Protein AF-A0A225UJV6-F1 (afdb_monomer_lite)

Radius of gyration: 29.97 Å; chains: 1; bounding box: 65×74×78 Å

Sequence (503 aa):
MDGVVLPLAGFPSLYTVNIESTRIASVGLNCFGMSSRKSSLILQLPASGKLNDETNATADEINPPELLGTTVLANWPNLHEGLVVGISTLSGEYRLNQSSRKHNNHGHKKNEVIFTSYGSDEKSAWAYYAQTEVVKLLSGRGIPGSGGIDLGRTGITTVLHVLPLQGMISNPLTGAIEKKFGETEAFVPAQLTVRNRKLLDARFEETDTLPLNERFPIDSKALITRGKWLGCTAIVRSQDEEQHTATVHVNTIDQEPPFGYVIAQKITDRFFPGYLVAQKLGISASTLGLITGSVIIKPSGTDIGLNIRYRKELLLPGYCRLVNRDNSTNTSGDENVWRKGDIVKIVGSSGNTESSDFNSGPPRNNSATAWEYTERAVQVISSYLKEFPEAIRNLSRLPFATTYQGKDVFGINDAERVEVKAEAVKQWIEQQRLGASEHSKHIPITSEYIALNAVRAMEAAGTLRATERAKAAEKQRRAPVVATVSAADLFRPNPLVNQDLTG

Foldseek 3Di:
DPPDDPPAAQDFDPVQFDFPDKDWAQLQAAAALGGDPGTDIATEHELDLFAREPDPDDTDDPDCLVQAQDWWFFQHRRTFIWHFAKKDFLQWIKGFDPVPPPDDDDDDDRTDIDTDGDDPVVSVVVVVVQVVQQSCQDRHDNHPSRHRYHSPDNGAGMWTFTFTFQAWEADLQFRKIATDTFDFTFTGRSSRIHDDPNNDDPLRDIGGGDQCCVQQPAQDKWAFLDDPRHRWIWGFHDADRVQLWTKTQTPDDDDDDPVLVVLQVPAFFDKDFLCVLCVVLVHDSLLSVQQCEWEAEPDVRFTLHLHCDYPVFWHWPSFKAKDFQVPPDDPPPPPDPVPQGRPDDRNRGPRDPPDDPPPPDDDDPPPGMTMIG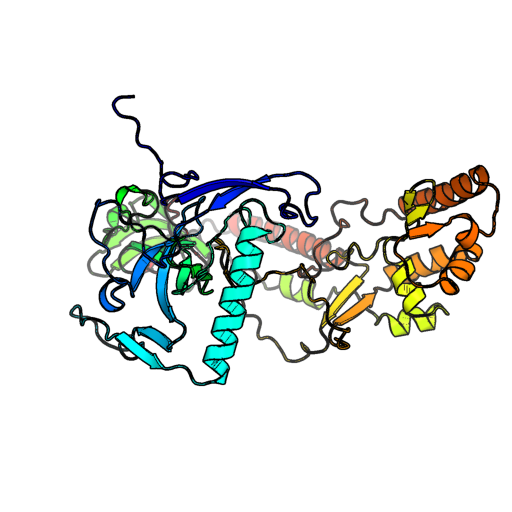GPLNSVVVSVLCVVQVQLSVQVRPDPDDNYDYLCSRNVDPDPVVSVVVSVVSVVVSVVVCQCVDPSGNIDTSPDDDGDPVSVVVVVVVVVVVVVVSVVVVVVDPDDGDIDMGRSSSIGDDDPSRPYDSND

Secondary structure (DSSP, 8-state):
-TT--SSPTTS--STTS---EEEEE----BSSSSB-SS-EEEEEPPSS---EESS-S------HHHHTTSEEEESTTS-EEEEEEEEEETTEEEEE-GGGSSS--S----PPEEEEE--HHHHHHHHHHHHHHHHHHHH--SSTTS--EE-TTT--SEEEEEEEEEEEEE-TTT--EEEEE-SSPEEEEGGG-EE-GGGS-GGG--B----HHHHS-TT-EEEE-SGGGTT-EEEEEEEETTTTEEEEEE-PPPPPPTHHHHHHHHS---EEEHHHHHHHHTS-HHHHHHHHS--EEETTTEE-S--SEETTTEE-TTTEEEEEGGG-S---TTS-GGGSS-SS--TTB-S---S-----S-----TTEEEEEEHHHHHHHHHHHHH-HHHHHHHTTS---SEEEHHHHH----HHHHHHHHHHHHHHHHHTTTTTSGGGS-EETT-----HHHHHHHHHHHHHHHHHHHHHHHH--PPPEEEEEEGGGEE---TTS---S--

Structure (mmCIF, N/CA/C/O backbone):
data_AF-A0A225UJV6-F1
#
_entry.id   AF-A0A225UJV6-F1
#
loop_
_atom_site.group_PDB
_atom_site.id
_atom_site.type_symbol
_atom_site.label_atom_id
_atom_site.label_alt_id
_atom_site.label_comp_id
_atom_site.label_asym_id
_atom_site.label_entity_id
_atom_site.label_seq_id
_atom_site.pdbx_PDB_ins_code
_atom_site.Cartn_x
_atom_site.Cartn_y
_atom_site.Cartn_z
_atom_site.occupancy
_atom_site.B_iso_or_equiv
_atom_site.auth_seq_id
_atom_site.auth_comp_id
_atom_site.auth_asym_id
_atom_site.auth_atom_id
_atom_site.pdbx_PDB_model_num
ATOM 1 N N . MET A 1 1 ? -31.588 21.925 -11.271 1.00 51.50 1 MET A N 1
ATOM 2 C CA . MET A 1 1 ? -31.626 20.595 -10.633 1.00 51.50 1 MET A CA 1
ATOM 3 C C . MET A 1 1 ? -31.859 20.851 -9.162 1.00 51.50 1 MET A C 1
ATOM 5 O O . MET A 1 1 ? -30.901 21.049 -8.425 1.00 51.50 1 MET A O 1
ATOM 9 N N . ASP A 1 2 ? -33.119 20.964 -8.762 1.00 60.31 2 ASP A N 1
ATOM 10 C CA . ASP A 1 2 ? -33.437 21.303 -7.377 1.00 60.31 2 ASP A CA 1
ATOM 11 C C . ASP A 1 2 ? -33.167 20.078 -6.495 1.00 60.31 2 ASP A C 1
ATOM 13 O O . ASP A 1 2 ? -33.613 18.976 -6.807 1.00 60.31 2 ASP A O 1
ATOM 17 N N . GLY A 1 3 ? -32.365 20.260 -5.441 1.00 75.56 3 GLY A N 1
ATOM 18 C CA . GLY A 1 3 ? -32.017 19.206 -4.479 1.00 75.56 3 GLY A CA 1
ATOM 19 C C . GLY A 1 3 ? -30.772 18.366 -4.794 1.00 75.56 3 GLY A C 1
ATOM 20 O O . GLY A 1 3 ? -30.468 17.451 -4.033 1.00 75.56 3 GLY A O 1
ATOM 21 N N . VAL A 1 4 ? -30.024 18.650 -5.868 1.00 74.06 4 VAL A N 1
ATOM 22 C CA . VAL A 1 4 ? -28.779 17.913 -6.161 1.00 74.06 4 VAL A CA 1
ATOM 23 C C . VAL A 1 4 ? -27.606 18.532 -5.398 1.00 74.06 4 VAL A C 1
ATOM 25 O O . VAL A 1 4 ? -27.230 19.677 -5.640 1.00 74.06 4 VAL A O 1
ATOM 28 N N . VAL A 1 5 ? -27.011 17.754 -4.491 1.00 71.25 5 VAL A N 1
ATOM 29 C CA . VAL A 1 5 ? -25.794 18.127 -3.757 1.00 71.25 5 VAL A CA 1
ATOM 30 C C . VAL A 1 5 ? -24.580 17.806 -4.628 1.00 71.25 5 VAL A C 1
ATOM 32 O O . VAL A 1 5 ? -24.301 16.641 -4.908 1.00 71.25 5 VAL A O 1
ATOM 35 N N . LEU A 1 6 ? -23.869 18.842 -5.079 1.00 74.81 6 LEU A N 1
ATOM 36 C CA . LEU A 1 6 ? -22.621 18.711 -5.828 1.00 74.81 6 LEU A CA 1
ATOM 37 C C . LEU A 1 6 ? -21.503 19.511 -5.145 1.00 74.81 6 LEU A C 1
ATOM 39 O O . LEU A 1 6 ? -21.693 20.703 -4.905 1.00 74.81 6 LEU A O 1
ATOM 43 N N . PRO A 1 7 ? -20.319 18.914 -4.929 1.00 81.44 7 PRO A N 1
ATOM 44 C CA . PRO A 1 7 ? -20.012 17.486 -5.053 1.00 81.44 7 PRO A CA 1
ATOM 45 C C . PRO A 1 7 ? -20.457 16.666 -3.832 1.00 81.44 7 PRO A C 1
ATOM 47 O O . PRO A 1 7 ? -20.586 17.189 -2.731 1.00 81.44 7 PRO A O 1
ATOM 50 N N . LEU A 1 8 ? -20.668 15.365 -4.035 1.00 83.12 8 LEU A N 1
ATOM 51 C CA . LEU A 1 8 ? -20.850 14.404 -2.945 1.00 83.12 8 LEU A CA 1
ATOM 52 C C . LEU A 1 8 ? -19.479 14.019 -2.361 1.00 83.12 8 LEU A C 1
ATOM 54 O O . LEU A 1 8 ? -18.507 13.897 -3.110 1.00 83.12 8 LEU A O 1
ATOM 58 N N . ALA A 1 9 ? -19.402 13.798 -1.045 1.00 83.62 9 ALA A N 1
ATOM 59 C CA . ALA A 1 9 ? -18.179 13.345 -0.383 1.00 83.62 9 ALA A CA 1
ATOM 60 C C . ALA A 1 9 ? -17.615 12.070 -1.047 1.00 83.62 9 ALA A C 1
ATOM 62 O O . ALA A 1 9 ? -18.359 11.161 -1.420 1.00 83.62 9 ALA A O 1
ATOM 63 N N . GLY A 1 10 ? -16.294 12.024 -1.236 1.00 81.69 10 GLY A N 1
ATOM 64 C CA . GLY A 1 10 ? -15.589 10.914 -1.888 1.00 81.69 10 GLY A CA 1
ATOM 65 C C . GLY A 1 10 ? -15.597 10.923 -3.424 1.00 81.69 10 GLY A C 1
ATOM 66 O O . GLY A 1 10 ? -14.818 10.185 -4.025 1.00 81.69 10 GLY A O 1
ATOM 67 N N . PHE A 1 11 ? -16.407 11.762 -4.081 1.00 87.88 11 PHE A N 1
ATOM 68 C CA . PHE A 1 11 ? -16.381 11.906 -5.541 1.00 87.88 11 PHE A CA 1
ATOM 69 C C . PHE A 1 11 ? -15.460 13.057 -5.969 1.00 87.88 11 PHE A C 1
ATOM 71 O O . PHE A 1 11 ? -15.518 14.138 -5.376 1.00 87.88 11 PHE A O 1
ATOM 78 N N . PRO A 1 12 ? -14.629 12.875 -7.015 1.00 89.19 12 PRO A N 1
ATOM 79 C CA . PRO A 1 12 ? -13.767 13.943 -7.492 1.00 89.19 12 PRO A CA 1
ATOM 80 C C . PRO A 1 12 ? -14.565 15.130 -8.014 1.00 89.19 12 PRO A C 1
ATOM 82 O O . PRO A 1 12 ? -15.553 14.962 -8.731 1.00 89.19 12 PRO A O 1
ATOM 85 N N . SER A 1 13 ? -14.087 16.339 -7.725 1.00 88.31 13 SER A N 1
ATOM 86 C CA . SER A 1 13 ? -14.718 17.559 -8.218 1.00 88.31 13 SER A CA 1
ATOM 87 C C . SER A 1 13 ? -13.717 18.656 -8.523 1.00 88.31 13 SER A C 1
ATOM 89 O O . SER A 1 13 ? -12.870 19.003 -7.705 1.00 88.31 13 SER A O 1
ATOM 91 N N . LEU A 1 14 ? -13.865 19.251 -9.705 1.00 89.31 14 LEU A N 1
ATOM 92 C CA . LEU A 1 14 ? -13.114 20.441 -10.098 1.00 89.31 14 LEU A CA 1
ATOM 93 C C . LEU A 1 14 ? -13.734 21.735 -9.549 1.00 89.31 14 LEU A C 1
ATOM 95 O O . LEU A 1 14 ? -13.080 22.767 -9.581 1.00 89.31 14 LEU A O 1
ATOM 99 N N . TYR A 1 15 ? -14.970 21.689 -9.035 1.00 85.44 15 TYR A N 1
ATOM 100 C CA . TYR A 1 15 ? -15.705 22.873 -8.567 1.00 85.44 15 TYR A CA 1
ATOM 101 C C . TYR A 1 15 ? -15.222 23.392 -7.203 1.00 85.44 15 TYR A C 1
ATOM 103 O O . TYR A 1 15 ? -15.505 24.523 -6.826 1.00 85.44 15 TYR A O 1
ATOM 111 N N . THR A 1 16 ? -14.506 22.567 -6.439 1.00 85.12 16 THR A N 1
ATOM 112 C CA . THR A 1 16 ? -14.119 22.873 -5.052 1.00 85.12 16 THR A CA 1
ATOM 113 C C . THR A 1 16 ? -12.909 23.795 -4.935 1.00 85.12 16 THR A C 1
ATOM 115 O O . THR A 1 16 ? -12.622 24.276 -3.844 1.00 85.12 16 THR A O 1
ATOM 118 N N . VAL A 1 17 ? -12.176 24.002 -6.030 1.00 86.19 17 VAL A N 1
ATOM 119 C CA . VAL A 1 17 ? -11.005 24.880 -6.108 1.00 86.19 17 VAL A CA 1
ATOM 120 C C . VAL A 1 17 ? -11.216 25.830 -7.279 1.00 86.19 17 VAL A C 1
ATOM 122 O O . VAL A 1 17 ? -11.680 25.414 -8.340 1.00 86.19 17 VAL A O 1
ATOM 125 N N . ASN A 1 18 ? -10.877 27.106 -7.100 1.00 85.50 18 ASN A N 1
ATOM 126 C CA . ASN A 1 18 ? -11.021 28.093 -8.165 1.00 85.50 18 ASN A CA 1
ATOM 127 C C . ASN A 1 18 ? -9.996 27.841 -9.284 1.00 85.50 18 ASN A C 1
ATOM 129 O O . ASN A 1 18 ? -8.792 27.860 -9.036 1.00 85.50 18 ASN A O 1
ATOM 133 N N . ILE A 1 19 ? -10.468 27.638 -10.514 1.00 88.25 19 ILE A N 1
ATOM 134 C CA . ILE A 1 19 ? -9.626 27.454 -11.702 1.00 88.25 19 ILE A CA 1
ATOM 135 C C . ILE A 1 19 ? -9.549 28.793 -12.437 1.00 88.25 19 ILE A C 1
ATOM 137 O O . ILE A 1 19 ? -10.561 29.307 -12.904 1.00 88.25 19 ILE A O 1
ATOM 141 N N . GLU A 1 20 ? -8.343 29.346 -12.561 1.00 89.00 20 GLU A N 1
ATOM 142 C CA . GLU A 1 20 ? -8.106 30.633 -13.224 1.00 89.00 20 GLU A CA 1
ATOM 143 C C . GLU A 1 20 ? -8.294 30.522 -14.740 1.00 89.00 20 GLU A C 1
ATOM 145 O O . GLU A 1 20 ? -8.932 31.364 -15.369 1.00 89.00 20 GLU A O 1
ATOM 150 N N . SER A 1 21 ? -7.723 29.481 -15.346 1.00 90.69 21 SER A N 1
ATOM 151 C CA . SER A 1 21 ? -7.884 29.224 -16.774 1.00 90.69 21 SER A CA 1
ATOM 152 C C . SER A 1 21 ? -7.638 27.760 -17.118 1.00 90.69 21 SER A C 1
ATOM 154 O O . SER A 1 21 ? -7.069 26.990 -16.343 1.00 90.69 21 SER A O 1
ATOM 156 N N . THR A 1 22 ? -8.057 27.364 -18.316 1.00 94.38 22 THR A N 1
ATOM 157 C CA . THR A 1 22 ? -7.802 26.028 -18.859 1.00 94.38 22 THR A CA 1
ATOM 158 C C . THR A 1 22 ? -7.176 26.139 -20.237 1.00 94.38 22 THR A C 1
ATOM 160 O O . THR A 1 22 ? -7.581 26.991 -21.029 1.00 94.38 22 THR A O 1
ATOM 163 N N . ARG A 1 23 ? -6.233 25.254 -20.564 1.00 95.31 23 ARG A N 1
ATOM 164 C CA . ARG A 1 23 ? -5.606 25.214 -21.894 1.00 95.31 23 ARG A CA 1
ATOM 165 C C . ARG A 1 23 ? -5.285 23.792 -22.330 1.00 95.31 23 ARG A C 1
ATOM 167 O O . ARG A 1 23 ? -5.074 22.920 -21.497 1.00 95.31 23 ARG A O 1
ATOM 174 N N . ILE A 1 24 ? -5.190 23.566 -23.636 1.00 96.62 24 ILE A N 1
ATOM 175 C CA . ILE A 1 24 ? -4.751 22.285 -24.202 1.00 96.62 24 ILE A CA 1
ATOM 176 C C . ILE A 1 24 ? -3.272 22.405 -24.572 1.00 96.62 24 ILE A C 1
ATOM 178 O O . ILE A 1 24 ? -2.911 23.247 -25.391 1.00 96.62 24 ILE A O 1
ATOM 182 N N . ALA A 1 25 ? -2.412 21.576 -23.979 1.00 94.38 25 ALA A N 1
ATOM 183 C CA . ALA A 1 25 ? -0.967 21.637 -24.205 1.00 94.38 25 ALA A CA 1
ATOM 184 C C . ALA A 1 25 ? -0.302 20.253 -24.165 1.00 94.38 25 ALA A C 1
ATOM 186 O O . ALA A 1 25 ? -0.746 19.345 -23.463 1.00 94.38 25 ALA A O 1
ATOM 187 N N . SER A 1 26 ? 0.794 20.092 -24.909 1.00 93.00 26 SER A N 1
ATOM 188 C CA . SER A 1 26 ? 1.615 18.875 -24.893 1.00 93.00 26 SER A CA 1
ATOM 189 C C . SER A 1 26 ? 2.715 18.990 -23.836 1.00 93.00 26 SER A C 1
ATOM 191 O O . SER A 1 26 ? 3.837 19.384 -24.141 1.00 93.00 26 SER A O 1
ATOM 193 N N . VAL A 1 27 ? 2.381 18.655 -22.586 1.00 91.69 27 VAL A N 1
ATOM 194 C CA . VAL A 1 27 ? 3.290 18.763 -21.422 1.00 91.69 27 VAL A CA 1
ATOM 195 C C . VAL A 1 27 ? 4.014 17.458 -21.069 1.00 91.69 27 VAL A C 1
ATOM 197 O O . VAL A 1 27 ? 4.709 17.393 -20.063 1.00 91.69 27 VAL A O 1
ATOM 200 N N . GLY A 1 28 ? 3.831 16.395 -21.859 1.00 91.88 28 GLY A N 1
ATOM 201 C CA . GLY A 1 28 ? 4.409 15.085 -21.544 1.00 91.88 28 GLY A CA 1
ATOM 202 C C . GLY A 1 28 ? 3.752 14.391 -20.346 1.00 91.88 28 GLY A C 1
ATOM 203 O O . GLY A 1 28 ? 4.438 13.664 -19.628 1.00 91.88 28 GLY A O 1
ATOM 204 N N . LEU A 1 29 ? 2.446 14.616 -20.131 1.00 93.12 29 LEU A N 1
ATOM 205 C CA . LEU A 1 29 ? 1.693 14.114 -18.976 1.00 93.12 29 LEU A CA 1
ATOM 206 C C . LEU A 1 29 ? 1.873 12.597 -18.794 1.00 93.12 29 LEU A C 1
ATOM 208 O O . LEU A 1 29 ? 1.616 11.820 -19.715 1.00 93.12 29 LEU A O 1
ATOM 212 N N . ASN A 1 30 ? 2.294 12.184 -17.605 1.00 91.25 30 ASN A N 1
ATOM 213 C CA . ASN A 1 30 ? 2.610 10.813 -17.243 1.00 91.25 30 ASN A CA 1
ATOM 214 C C . ASN A 1 30 ? 1.607 10.275 -16.213 1.00 91.25 30 ASN A C 1
ATOM 216 O O . ASN A 1 30 ? 1.718 10.545 -15.016 1.00 91.25 30 ASN A O 1
ATOM 220 N N . CYS A 1 31 ? 0.656 9.466 -16.686 1.00 86.88 31 CYS A N 1
ATOM 221 C CA . CYS A 1 31 ? -0.347 8.808 -15.841 1.00 86.88 31 CYS A CA 1
ATOM 222 C C . CYS A 1 31 ? -0.049 7.328 -15.559 1.00 86.88 31 CYS A C 1
ATOM 224 O O . CYS A 1 31 ? -0.648 6.782 -14.644 1.00 86.88 31 CYS A O 1
ATOM 226 N N . PHE A 1 32 ? 0.816 6.676 -16.348 1.00 86.69 32 PHE A N 1
ATOM 227 C CA . PHE A 1 32 ? 0.994 5.209 -16.340 1.00 86.69 32 PHE A CA 1
ATOM 228 C C . PHE A 1 32 ? 2.466 4.771 -16.459 1.00 86.69 32 PHE A C 1
ATOM 230 O O . PHE A 1 32 ? 2.770 3.706 -16.992 1.00 86.69 32 PHE A O 1
ATOM 237 N N . GLY A 1 33 ? 3.401 5.628 -16.050 1.00 82.38 33 GLY A N 1
ATOM 238 C CA . GLY A 1 33 ? 4.845 5.381 -16.117 1.00 82.38 33 GLY A CA 1
ATOM 239 C C . GLY A 1 33 ? 5.525 5.822 -17.421 1.00 82.38 33 GLY A C 1
ATOM 240 O O . GLY A 1 33 ? 6.750 5.823 -17.489 1.00 82.38 33 GLY A O 1
ATOM 241 N N . MET A 1 34 ? 4.768 6.248 -18.438 1.00 85.62 34 MET A N 1
ATOM 242 C CA . MET A 1 34 ? 5.299 6.836 -19.672 1.00 85.62 34 MET A CA 1
ATOM 243 C C . MET A 1 34 ? 4.661 8.196 -19.960 1.00 85.62 34 MET A C 1
ATOM 245 O O . MET A 1 34 ? 3.443 8.355 -19.864 1.00 85.62 34 MET A O 1
ATOM 249 N N . SER A 1 35 ? 5.482 9.159 -20.383 1.00 90.12 35 SER A N 1
ATOM 250 C CA . SER A 1 35 ? 5.017 10.474 -20.827 1.00 90.12 35 SER A CA 1
ATOM 251 C C . SER A 1 35 ? 4.163 10.376 -22.090 1.00 90.12 35 SER A C 1
ATOM 253 O O . SER A 1 35 ? 4.559 9.782 -23.098 1.00 90.12 35 SER A O 1
ATOM 255 N N . SER A 1 36 ? 2.993 11.007 -22.049 1.00 92.69 36 SER A N 1
ATOM 256 C CA . SER A 1 36 ? 2.103 11.133 -23.197 1.00 92.69 36 SER A CA 1
ATOM 257 C C . SER A 1 36 ? 2.759 11.938 -24.320 1.00 92.69 36 SER A C 1
ATOM 259 O O . SER A 1 36 ? 3.394 12.964 -24.089 1.00 92.69 36 SER A O 1
ATOM 261 N N . ARG A 1 37 ? 2.541 11.498 -25.563 1.00 92.88 37 ARG A N 1
ATOM 262 C CA . ARG A 1 37 ? 2.917 12.238 -26.784 1.00 92.88 37 ARG A CA 1
ATOM 263 C C . ARG A 1 37 ? 1.789 13.130 -27.312 1.00 92.88 37 ARG A C 1
ATOM 265 O O . ARG A 1 37 ? 1.963 13.790 -28.330 1.00 92.88 37 ARG A O 1
ATOM 272 N N . LYS A 1 38 ? 0.612 13.084 -26.681 1.00 93.69 38 LYS A N 1
ATOM 273 C CA . LYS A 1 38 ? -0.585 13.831 -27.084 1.00 93.69 38 LYS A CA 1
ATOM 274 C C . LYS A 1 38 ? -0.813 15.015 -26.148 1.00 93.69 38 LYS A C 1
ATOM 276 O O . LYS A 1 38 ? -0.475 14.955 -24.964 1.00 93.69 38 LYS A O 1
ATOM 281 N N . SER A 1 39 ? -1.454 16.056 -26.670 1.00 94.81 39 SER A N 1
ATOM 282 C CA . SER A 1 39 ? -1.903 17.196 -25.871 1.00 94.81 39 SER A CA 1
ATOM 283 C C . SER A 1 39 ? -2.916 16.773 -24.805 1.00 94.81 39 SER A C 1
ATOM 285 O O . SER A 1 39 ? -3.729 15.879 -25.032 1.00 94.81 39 SER A O 1
ATOM 287 N N . SER A 1 40 ? -2.858 17.422 -23.645 1.00 94.50 40 SER A N 1
ATOM 288 C CA . SER A 1 40 ? -3.735 17.191 -22.491 1.00 94.50 40 SER A CA 1
ATOM 289 C C . SER A 1 40 ? -4.385 18.504 -22.052 1.00 94.50 40 SER A C 1
ATOM 291 O O . SER A 1 40 ? -3.839 19.579 -22.313 1.00 94.50 40 SER A O 1
ATOM 293 N N . LEU A 1 41 ? -5.550 18.422 -21.404 1.00 95.06 41 LEU A N 1
ATOM 294 C CA . LEU A 1 41 ? -6.182 19.572 -20.758 1.00 95.06 41 LEU A CA 1
ATOM 295 C C . LEU A 1 41 ? -5.415 19.901 -19.474 1.00 95.06 41 LEU A C 1
ATOM 297 O O . LEU A 1 41 ? -5.269 19.039 -18.612 1.00 95.06 41 LEU A O 1
ATOM 301 N N . ILE A 1 42 ? -4.929 21.132 -19.370 1.00 95.44 42 ILE A N 1
ATOM 302 C CA . ILE A 1 42 ? -4.181 21.647 -18.226 1.00 95.44 42 ILE A CA 1
ATOM 303 C C . ILE A 1 42 ? -5.048 22.658 -17.491 1.00 95.44 42 ILE A C 1
ATOM 305 O O . ILE A 1 42 ? -5.612 23.564 -18.115 1.00 95.44 42 ILE A O 1
ATOM 309 N N . LEU A 1 43 ? -5.133 22.491 -16.174 1.00 94.12 43 LEU A N 1
ATOM 310 C CA . LEU A 1 43 ? -5.886 23.353 -15.273 1.00 94.12 43 LEU A CA 1
ATOM 311 C C . LEU A 1 43 ? -4.915 24.321 -14.605 1.00 94.12 43 LEU A C 1
ATOM 313 O O . LEU A 1 43 ? -4.029 23.884 -13.875 1.00 94.12 43 LEU A O 1
ATOM 317 N N . GLN A 1 44 ? -5.060 25.616 -14.867 1.00 91.81 44 GLN A N 1
ATOM 318 C CA . GLN A 1 44 ? -4.266 26.643 -14.209 1.00 91.81 44 GLN A CA 1
ATOM 319 C C . GLN A 1 44 ? -5.003 27.148 -12.973 1.00 91.81 44 GLN A C 1
ATOM 321 O O . GLN A 1 44 ? -6.135 27.624 -13.072 1.00 91.81 44 GLN A O 1
ATOM 326 N N . LEU A 1 45 ? -4.350 27.050 -11.821 1.00 88.56 45 LEU A N 1
ATOM 327 C CA . LEU A 1 45 ? -4.845 27.578 -10.560 1.00 88.56 45 LEU A CA 1
ATOM 328 C C . LEU A 1 45 ? -4.261 28.970 -10.289 1.00 88.56 45 LEU A C 1
ATOM 330 O O . LEU A 1 45 ? -3.145 29.258 -10.732 1.00 88.56 45 LEU A O 1
ATOM 334 N N . PRO A 1 46 ? -4.980 29.820 -9.535 1.00 79.50 46 PRO A N 1
ATOM 335 C CA . PRO A 1 46 ? -4.470 31.111 -9.116 1.00 79.50 46 PRO A CA 1
ATOM 336 C C . PRO A 1 46 ? -3.146 30.981 -8.362 1.00 79.50 46 PRO A C 1
ATOM 338 O O . PRO A 1 46 ? -2.977 30.141 -7.482 1.00 79.50 46 PRO A O 1
ATOM 341 N N . ALA A 1 47 ? -2.248 31.912 -8.656 1.00 63.72 47 ALA A N 1
ATOM 342 C CA . ALA A 1 47 ? -0.911 32.065 -8.090 1.00 63.72 47 ALA A CA 1
ATOM 343 C C . ALA A 1 47 ? -0.830 32.214 -6.550 1.00 63.72 47 ALA A C 1
ATOM 345 O O . ALA A 1 47 ? 0.269 32.263 -5.993 1.00 63.72 47 ALA A O 1
ATOM 346 N N . SER A 1 48 ? -1.957 32.360 -5.850 1.00 61.94 48 SER A N 1
ATOM 347 C CA . SER A 1 48 ? -1.972 32.630 -4.414 1.00 61.94 48 SER A CA 1
ATOM 348 C C . SER A 1 48 ? -2.142 31.343 -3.611 1.00 61.94 48 SER A C 1
ATOM 350 O O . SER A 1 48 ? -3.169 30.684 -3.764 1.00 61.94 48 SER A O 1
ATOM 352 N N . GLY A 1 49 ? -1.197 31.042 -2.711 1.00 59.75 49 GLY A N 1
ATOM 353 C CA . GLY A 1 49 ? -1.269 29.946 -1.733 1.00 59.75 49 GLY A CA 1
ATOM 354 C C . GLY A 1 49 ? -2.334 30.169 -0.660 1.00 59.75 49 GLY A C 1
ATOM 355 O O . GLY A 1 49 ? -2.025 30.244 0.523 1.00 59.75 49 GLY A O 1
ATOM 356 N N . LYS A 1 50 ? -3.583 30.330 -1.089 1.00 71.31 50 LYS A N 1
ATOM 357 C CA . LYS A 1 50 ? -4.754 30.541 -0.243 1.00 71.31 50 LYS A CA 1
ATOM 358 C C . LYS A 1 50 ? -5.497 29.223 -0.082 1.00 71.31 50 LYS A C 1
ATOM 360 O O . LYS A 1 50 ? -5.545 28.420 -1.011 1.00 71.31 50 LYS A O 1
ATOM 365 N N . LEU A 1 51 ? -6.073 29.028 1.096 1.00 70.38 51 LEU A N 1
ATOM 366 C CA . LEU A 1 51 ? -7.014 27.945 1.349 1.00 70.38 51 LEU A CA 1
ATOM 367 C C . LEU A 1 51 ? -8.331 28.238 0.607 1.00 70.38 51 LEU A C 1
ATOM 369 O O . LEU A 1 51 ? -8.733 29.400 0.509 1.00 70.38 51 LEU A O 1
ATOM 373 N N . ASN A 1 52 ? -8.977 27.212 0.046 1.00 74.31 52 ASN A N 1
ATOM 374 C CA . ASN A 1 52 ? -10.273 27.372 -0.620 1.00 74.31 52 ASN A CA 1
ATOM 375 C C . ASN A 1 52 ? -11.417 27.157 0.390 1.00 74.31 52 ASN A C 1
ATOM 377 O O . ASN A 1 52 ? -11.676 26.014 0.781 1.00 74.31 52 ASN A O 1
ATOM 381 N N . ASP A 1 53 ? -12.121 28.236 0.748 1.00 67.38 53 ASP A N 1
ATOM 382 C CA . ASP A 1 53 ? -13.256 28.239 1.687 1.00 67.38 53 ASP A CA 1
ATOM 383 C C . ASP A 1 53 ? -14.560 28.638 0.952 1.00 67.38 53 ASP A C 1
ATOM 385 O O . ASP A 1 53 ? -14.540 29.485 0.059 1.00 67.38 53 ASP A O 1
ATOM 389 N N . GLU A 1 54 ? -15.708 28.025 1.297 1.00 56.72 54 GLU A N 1
ATOM 390 C CA . GLU A 1 54 ? -17.005 28.221 0.596 1.00 56.72 54 GLU A CA 1
ATOM 391 C C . GLU A 1 54 ? -17.522 29.673 0.590 1.00 56.72 54 GLU A C 1
ATOM 393 O O . GLU A 1 54 ? -18.368 30.032 -0.234 1.00 56.72 54 GLU A O 1
ATOM 398 N N . THR A 1 55 ? -17.086 30.516 1.524 1.00 49.81 55 THR A N 1
ATOM 399 C CA . THR A 1 55 ? -17.600 31.879 1.649 1.00 49.81 55 THR A CA 1
ATOM 400 C C . THR A 1 55 ? -16.866 32.810 0.696 1.00 49.81 55 THR A C 1
ATOM 402 O O . THR A 1 55 ? -15.717 33.182 0.924 1.00 49.81 55 THR A O 1
ATOM 405 N N . ASN A 1 56 ? -17.555 33.213 -0.374 1.00 40.34 56 ASN A N 1
ATOM 406 C CA . ASN A 1 56 ? -17.130 34.307 -1.239 1.00 40.34 56 ASN A CA 1
ATOM 407 C C . ASN A 1 56 ? -16.619 35.505 -0.415 1.00 40.34 56 ASN A C 1
ATOM 409 O O . ASN A 1 56 ? -17.350 36.049 0.408 1.00 40.34 56 ASN A O 1
ATOM 413 N N . ALA A 1 57 ? -15.406 35.947 -0.754 1.00 39.16 57 ALA A N 1
ATOM 414 C CA . ALA A 1 57 ? -14.838 37.263 -0.468 1.00 39.16 57 ALA A CA 1
ATOM 415 C C . ALA A 1 57 ? -14.518 37.597 1.004 1.00 39.16 57 ALA A C 1
ATOM 417 O O . ALA A 1 57 ? -15.170 38.434 1.606 1.00 39.16 57 ALA A O 1
ATOM 418 N N . THR A 1 58 ? -13.413 37.058 1.519 1.00 36.06 58 THR A N 1
ATOM 419 C CA . THR A 1 58 ? -12.181 37.822 1.811 1.00 36.06 58 THR A CA 1
ATOM 420 C C . THR A 1 58 ? -11.055 36.826 2.054 1.00 36.06 58 THR A C 1
ATOM 422 O O . THR A 1 58 ? -11.259 35.772 2.638 1.00 36.06 58 THR A O 1
ATOM 425 N N . ALA A 1 59 ? -9.875 37.125 1.521 1.00 42.44 59 ALA A N 1
ATOM 426 C CA . ALA A 1 59 ? -8.698 36.292 1.679 1.00 42.44 59 ALA A CA 1
ATOM 427 C C . ALA A 1 59 ? -8.218 36.349 3.132 1.00 42.44 59 ALA A C 1
ATOM 429 O O . ALA A 1 59 ? -7.493 37.277 3.480 1.00 42.44 59 ALA A O 1
ATOM 430 N N . ASP A 1 60 ? -8.595 35.371 3.948 1.00 45.75 60 ASP A N 1
ATOM 431 C CA . ASP A 1 60 ? -7.868 35.139 5.188 1.00 45.75 60 ASP A CA 1
ATOM 432 C C . ASP A 1 60 ? -6.481 34.606 4.807 1.00 45.75 60 ASP A C 1
ATOM 434 O O . ASP A 1 60 ? -6.327 33.579 4.136 1.00 45.75 60 ASP A O 1
ATOM 438 N N . GLU A 1 61 ? -5.449 35.366 5.170 1.00 63.94 61 GLU A N 1
ATOM 439 C CA . GLU A 1 61 ? -4.094 34.836 5.268 1.00 63.94 61 GLU A CA 1
ATOM 440 C C . GLU A 1 61 ? -4.159 33.582 6.145 1.00 63.94 61 GLU A C 1
ATOM 442 O O . GLU A 1 61 ? -4.833 33.583 7.174 1.00 63.94 61 GLU A O 1
ATOM 447 N N . ILE A 1 62 ? -3.508 32.492 5.725 1.00 71.75 62 ILE A N 1
ATOM 448 C CA . ILE A 1 62 ? -3.517 31.231 6.477 1.00 71.75 62 ILE A CA 1
ATOM 449 C C . ILE A 1 62 ? -3.046 31.524 7.904 1.00 71.75 62 ILE A C 1
ATOM 451 O O . ILE A 1 62 ? -1.857 31.745 8.117 1.00 71.75 62 ILE A O 1
ATOM 455 N N . ASN A 1 63 ? -3.975 31.531 8.863 1.00 82.69 63 ASN A N 1
ATOM 456 C CA . ASN A 1 63 ? -3.695 31.810 10.265 1.00 82.69 63 ASN A CA 1
ATOM 457 C C . ASN A 1 63 ? -3.261 30.501 10.949 1.00 82.69 63 ASN A C 1
ATOM 459 O O . ASN A 1 63 ? -4.115 29.642 11.207 1.00 82.69 63 ASN A O 1
ATOM 463 N N . PRO A 1 64 ? -1.960 30.285 11.245 1.00 84.44 64 PRO A N 1
ATOM 464 C CA . PRO A 1 64 ? -1.485 28.981 11.707 1.00 84.44 64 PRO A CA 1
ATOM 465 C C . PRO A 1 64 ? -2.180 28.471 12.987 1.00 84.44 64 PRO A C 1
ATOM 467 O O . PRO A 1 64 ? -2.539 27.295 13.014 1.00 84.44 64 PRO A O 1
ATOM 470 N N . PRO A 1 65 ? -2.461 29.311 14.009 1.00 84.81 65 PRO A N 1
ATOM 471 C CA . PRO A 1 65 ? -3.269 28.948 15.179 1.00 84.81 65 PRO A CA 1
ATOM 472 C C . PRO A 1 65 ? -4.682 28.427 14.920 1.00 84.81 65 PRO A C 1
ATOM 474 O O . PRO A 1 65 ? -5.212 27.724 15.776 1.00 84.81 65 PRO A O 1
ATOM 477 N N . GLU A 1 66 ? -5.317 28.789 13.806 1.00 84.88 66 GLU A N 1
ATOM 478 C CA . GLU A 1 66 ? -6.675 28.328 13.489 1.00 84.88 66 GLU A CA 1
ATOM 479 C C . GLU A 1 66 ? -6.685 27.061 12.644 1.00 84.88 66 GLU A C 1
ATOM 481 O O . GLU A 1 66 ? -7.649 26.299 12.700 1.00 84.88 66 GLU A O 1
ATOM 486 N N . LEU A 1 67 ? -5.634 26.854 11.847 1.00 87.12 67 LEU A N 1
ATOM 487 C CA . LEU A 1 67 ? -5.549 25.732 10.922 1.00 87.12 67 LEU A CA 1
ATOM 488 C C . LEU A 1 67 ? -4.864 24.513 11.553 1.00 87.12 67 LEU A C 1
ATOM 490 O O . LEU A 1 67 ? -5.301 23.382 11.334 1.00 87.12 67 LEU A O 1
ATOM 494 N N . LEU A 1 68 ? -3.819 24.720 12.357 1.00 90.44 68 LEU A N 1
ATOM 495 C CA . LEU A 1 68 ? -3.091 23.632 13.011 1.00 90.44 68 LEU A CA 1
ATOM 496 C C . LEU A 1 68 ? -3.984 22.865 13.994 1.00 90.44 68 LEU A C 1
ATOM 498 O O . LEU A 1 68 ? -4.639 23.446 14.855 1.00 90.44 68 LEU A O 1
ATOM 502 N N . GLY A 1 69 ? -3.969 21.535 13.894 1.00 88.31 69 GLY A N 1
ATOM 503 C CA . GLY A 1 69 ? -4.810 20.654 14.706 1.00 88.31 69 GLY A CA 1
ATOM 504 C C . GLY A 1 69 ? -6.261 20.553 14.228 1.00 88.31 69 GLY A C 1
ATOM 505 O O . GLY A 1 69 ? -7.048 19.854 14.860 1.00 88.31 69 GLY A O 1
ATOM 506 N N . THR A 1 70 ? -6.614 21.210 13.120 1.00 90.50 70 THR A N 1
ATOM 507 C CA . THR A 1 70 ? -7.909 21.042 12.450 1.00 90.50 70 THR A CA 1
ATOM 508 C C . THR A 1 70 ? -7.767 20.180 11.198 1.00 90.50 70 THR A C 1
ATOM 510 O O . THR A 1 70 ? -6.653 19.894 10.747 1.00 90.50 70 THR A O 1
ATOM 513 N N . THR A 1 71 ? -8.894 19.741 10.639 1.00 91.56 71 THR A N 1
ATOM 514 C CA . THR A 1 71 ? -8.909 18.938 9.418 1.00 91.56 71 THR A CA 1
ATOM 515 C C . THR A 1 71 ? -9.176 19.783 8.176 1.00 91.56 71 THR A C 1
ATOM 517 O O . THR A 1 71 ? -9.937 20.753 8.196 1.00 91.56 71 THR A O 1
ATOM 520 N N . VAL A 1 72 ? -8.530 19.396 7.080 1.00 92.56 72 VAL A N 1
ATOM 521 C CA . VAL A 1 72 ? -8.709 19.964 5.740 1.00 92.56 72 VAL A CA 1
ATOM 522 C C . VAL A 1 72 ? -8.945 18.842 4.742 1.00 92.56 72 VAL A C 1
ATOM 524 O O . VAL A 1 72 ? -8.542 17.701 4.963 1.00 92.56 72 VAL A O 1
ATOM 527 N N . LEU A 1 73 ? -9.575 19.166 3.619 1.00 92.38 73 LEU A N 1
ATOM 528 C CA . LEU A 1 73 ? -9.699 18.254 2.493 1.00 92.38 73 LEU A CA 1
ATOM 529 C C . LEU A 1 73 ? -8.514 18.471 1.547 1.00 92.38 73 LEU A C 1
ATOM 531 O O . LEU A 1 73 ? -8.368 19.539 0.954 1.00 92.38 73 LEU A O 1
ATOM 535 N N . ALA A 1 74 ? -7.658 17.463 1.424 1.00 91.62 74 ALA A N 1
ATOM 536 C CA . ALA A 1 74 ? -6.462 17.455 0.587 1.00 91.62 74 ALA A CA 1
ATOM 537 C C . ALA A 1 74 ? -6.628 16.508 -0.615 1.00 91.62 74 ALA A C 1
ATOM 539 O O . ALA A 1 74 ? -7.668 15.878 -0.772 1.00 91.62 74 ALA A O 1
ATOM 540 N N . ASN A 1 75 ? -5.591 16.371 -1.452 1.00 89.44 75 ASN A N 1
ATOM 541 C CA . ASN A 1 75 ? -5.569 15.457 -2.607 1.00 89.44 75 ASN A CA 1
ATOM 542 C C . ASN A 1 75 ? -6.542 15.824 -3.749 1.00 89.44 75 ASN A C 1
ATOM 544 O O . ASN A 1 75 ? -7.072 14.954 -4.443 1.00 89.44 75 ASN A O 1
ATOM 548 N N . TRP A 1 76 ? -6.785 17.120 -3.960 1.00 90.06 76 TRP A N 1
ATOM 549 C CA . TRP A 1 76 ? -7.634 17.596 -5.051 1.00 90.06 76 TRP A CA 1
ATOM 550 C C . TRP A 1 76 ? -7.199 17.020 -6.420 1.00 90.06 76 TRP A C 1
ATOM 552 O O . TRP A 1 76 ? -6.001 16.999 -6.712 1.00 90.06 76 TRP A O 1
ATOM 562 N N . PRO A 1 77 ? -8.136 16.558 -7.276 1.00 89.12 77 PRO A N 1
ATOM 563 C CA . PRO A 1 77 ? -9.594 16.687 -7.159 1.00 89.12 77 PRO A CA 1
ATOM 564 C C . PRO A 1 77 ? -10.294 15.592 -6.349 1.00 89.12 77 PRO A C 1
ATOM 566 O O . PRO A 1 77 ? -11.478 15.735 -6.060 1.00 89.12 77 PRO A O 1
ATOM 569 N N . ASN A 1 78 ? -9.595 14.518 -5.972 1.00 89.12 78 ASN A N 1
ATOM 570 C CA . ASN A 1 78 ? -10.142 13.436 -5.150 1.00 89.12 78 ASN A CA 1
ATOM 571 C C . ASN A 1 78 ? -9.964 13.788 -3.670 1.00 89.12 78 ASN A C 1
ATOM 573 O O . ASN A 1 78 ? -9.019 13.332 -3.031 1.00 89.12 78 ASN A O 1
ATOM 577 N N . LEU A 1 79 ? -10.842 14.636 -3.142 1.00 90.69 79 LEU A N 1
ATOM 578 C CA . LEU A 1 79 ? -10.699 15.183 -1.795 1.00 90.69 79 LEU A CA 1
ATOM 579 C C . LEU A 1 79 ? -10.715 14.098 -0.704 1.00 90.69 79 LEU A C 1
ATOM 581 O O . LEU A 1 79 ? -11.638 13.290 -0.640 1.00 90.69 79 LEU A O 1
ATOM 585 N N . HIS A 1 80 ? -9.705 14.114 0.167 1.00 90.88 80 HIS A N 1
ATOM 586 C CA . HIS A 1 80 ? -9.590 13.258 1.352 1.00 90.88 80 HIS A CA 1
ATOM 587 C C . HIS A 1 80 ? -9.368 14.115 2.594 1.00 90.88 80 HIS A C 1
ATOM 589 O O . HIS A 1 80 ? -8.592 15.069 2.556 1.00 90.88 80 HIS A O 1
ATOM 595 N N . GLU A 1 81 ? -10.014 13.761 3.702 1.00 93.00 81 GLU A N 1
ATOM 596 C CA . GLU A 1 81 ? -9.785 14.440 4.974 1.00 93.00 81 GLU A CA 1
ATOM 597 C C . GLU A 1 81 ? -8.372 14.152 5.502 1.00 93.00 81 GLU A C 1
ATOM 599 O O . GLU A 1 81 ? -7.896 13.015 5.479 1.00 93.00 81 GLU A O 1
ATOM 604 N N . GLY A 1 82 ? -7.695 15.190 5.985 1.00 92.56 82 GLY A N 1
ATOM 605 C CA . GLY A 1 82 ? -6.394 15.084 6.630 1.00 92.56 82 GLY A CA 1
ATOM 606 C C . GLY A 1 82 ? -6.232 16.101 7.752 1.00 92.56 82 GLY A C 1
ATOM 607 O O . GLY A 1 82 ? -6.742 17.218 7.673 1.00 92.56 82 GLY A O 1
ATOM 608 N N . LEU A 1 83 ? -5.521 15.709 8.807 1.00 94.12 83 LEU A N 1
ATOM 609 C CA . LEU A 1 83 ? -5.208 16.555 9.957 1.00 94.12 83 LEU A CA 1
ATOM 610 C C . LEU A 1 83 ? -3.985 17.422 9.658 1.00 94.12 83 LEU A C 1
ATOM 612 O O . LEU A 1 83 ? -2.923 16.886 9.349 1.00 94.12 83 LEU A O 1
ATOM 616 N N . VAL A 1 84 ? -4.100 18.741 9.808 1.00 93.81 84 VAL A N 1
ATOM 617 C CA . VAL A 1 84 ? -2.966 19.658 9.625 1.00 93.81 84 VAL A CA 1
ATOM 618 C C . VAL A 1 84 ? -2.068 19.619 10.861 1.00 93.81 84 VAL A C 1
ATOM 620 O O . VAL A 1 84 ? -2.454 20.070 11.940 1.00 93.81 84 VAL A O 1
ATOM 623 N N . VAL A 1 85 ? -0.851 19.100 10.702 1.00 93.25 85 VAL A N 1
ATOM 624 C CA . VAL A 1 85 ? 0.151 18.984 11.781 1.00 93.25 85 VAL A CA 1
ATOM 625 C C . VAL A 1 85 ? 1.300 19.981 11.655 1.00 93.25 85 VAL A C 1
ATOM 627 O O . VAL A 1 85 ? 2.016 20.224 12.628 1.00 93.25 85 VAL A O 1
ATOM 630 N N . GLY A 1 86 ? 1.458 20.580 10.476 1.00 92.44 86 GLY A N 1
ATOM 631 C CA . GLY A 1 86 ? 2.481 21.577 10.201 1.00 92.44 86 GLY A CA 1
ATOM 632 C C . GLY A 1 86 ? 2.110 22.471 9.024 1.00 92.44 86 GLY A C 1
ATOM 633 O O . GLY A 1 86 ? 1.308 22.095 8.169 1.00 92.44 86 GLY A O 1
ATOM 634 N N . ILE A 1 87 ? 2.695 23.663 8.986 1.00 93.50 87 ILE A N 1
ATOM 635 C CA . ILE A 1 87 ? 2.571 24.609 7.872 1.00 93.50 87 ILE A CA 1
ATOM 636 C C . ILE A 1 87 ? 3.965 25.146 7.582 1.00 93.50 87 ILE A C 1
ATOM 638 O O . ILE A 1 87 ? 4.545 25.786 8.453 1.00 93.50 87 ILE A O 1
ATOM 642 N N . SER A 1 88 ? 4.500 24.919 6.385 1.00 92.56 88 SER A N 1
ATOM 643 C CA . SER A 1 88 ? 5.810 25.441 5.986 1.00 92.56 88 SER A CA 1
ATOM 644 C C . SER A 1 88 ? 5.709 26.480 4.877 1.00 92.56 88 SER A C 1
ATOM 646 O O . SER A 1 88 ? 4.856 26.433 3.985 1.00 92.56 88 SER A O 1
ATOM 648 N N . THR A 1 89 ? 6.618 27.443 4.950 1.00 92.38 89 THR A N 1
ATOM 649 C CA . THR A 1 89 ? 6.839 28.494 3.957 1.00 92.38 89 THR A CA 1
ATOM 650 C C . THR A 1 89 ? 8.340 28.643 3.729 1.00 92.38 89 THR A C 1
ATOM 652 O O . THR A 1 89 ? 9.149 28.069 4.457 1.00 92.38 89 THR A O 1
ATOM 655 N N . LEU A 1 90 ? 8.739 29.485 2.775 1.00 90.69 90 LEU A N 1
ATOM 656 C CA . LEU A 1 90 ? 10.154 29.795 2.574 1.00 90.69 90 LEU A CA 1
ATOM 657 C C . LEU A 1 90 ? 10.828 30.383 3.831 1.00 90.69 90 LEU A C 1
ATOM 659 O O . LEU A 1 90 ? 12.040 30.277 3.968 1.00 90.69 90 LEU A O 1
ATOM 663 N N . SER A 1 91 ? 10.103 31.029 4.749 1.00 90.56 91 SER A N 1
ATOM 664 C CA . SER A 1 91 ? 10.717 31.630 5.943 1.00 90.56 91 SER A CA 1
ATOM 665 C C . SER A 1 91 ? 10.944 30.633 7.084 1.00 90.56 91 SER A C 1
ATOM 667 O O . SER A 1 91 ? 11.829 30.867 7.908 1.00 90.56 91 SER A O 1
ATOM 669 N N . GLY A 1 92 ? 10.185 29.539 7.135 1.00 92.00 92 GLY A N 1
ATOM 670 C CA . GLY A 1 92 ? 10.139 28.633 8.279 1.00 92.00 92 GLY A CA 1
ATOM 671 C C . GLY A 1 92 ? 8.870 27.787 8.316 1.00 92.00 92 GLY A C 1
ATOM 672 O O . GLY A 1 92 ? 8.038 27.844 7.404 1.00 92.00 92 GLY A O 1
ATOM 673 N N . GLU A 1 93 ? 8.694 27.049 9.409 1.00 93.56 93 GLU A N 1
ATOM 674 C CA . GLU A 1 93 ? 7.513 26.223 9.664 1.00 93.56 93 GLU A CA 1
ATOM 675 C C . GLU A 1 93 ? 6.824 26.513 10.996 1.00 93.56 93 GLU A C 1
ATOM 677 O O . GLU A 1 93 ? 7.456 26.860 11.990 1.00 93.56 93 GLU A O 1
ATOM 682 N N . TYR A 1 94 ? 5.507 26.321 11.007 1.00 93.62 94 TYR A N 1
ATOM 683 C CA . TYR A 1 94 ? 4.650 26.359 12.182 1.00 93.62 94 TYR A CA 1
ATOM 684 C C . TYR A 1 94 ? 4.239 24.939 12.567 1.00 93.62 94 TYR A C 1
ATOM 686 O O . TYR A 1 94 ? 3.743 24.191 11.720 1.00 93.62 94 TYR A O 1
ATOM 694 N N . ARG A 1 95 ? 4.383 24.578 13.845 1.00 92.75 95 ARG A N 1
ATOM 695 C CA . ARG A 1 95 ? 3.915 23.301 14.414 1.00 92.75 95 ARG A CA 1
ATOM 696 C C . ARG A 1 95 ? 3.308 23.508 15.801 1.00 92.75 95 ARG A C 1
ATOM 698 O O . ARG A 1 95 ? 3.575 24.504 16.470 1.00 92.75 95 ARG A O 1
ATOM 705 N N . LEU A 1 96 ? 2.489 22.557 16.248 1.00 86.62 96 LEU A N 1
ATOM 706 C CA . LEU A 1 96 ? 1.953 22.553 17.613 1.00 86.62 96 LEU A CA 1
ATOM 707 C C . LEU A 1 96 ? 3.007 22.051 18.603 1.00 86.62 96 LEU A C 1
ATOM 709 O O . LEU A 1 96 ? 3.672 21.044 18.355 1.00 86.62 96 LEU A O 1
ATOM 713 N N . ASN A 1 97 ? 3.122 22.720 19.750 1.00 78.19 97 ASN A N 1
ATOM 714 C CA . ASN A 1 97 ? 4.012 22.300 20.825 1.00 78.19 97 ASN A CA 1
ATOM 715 C C . ASN A 1 97 ? 3.566 20.943 21.407 1.00 78.19 97 ASN A C 1
ATOM 717 O O . ASN A 1 97 ? 2.520 20.831 22.047 1.00 78.19 97 ASN A O 1
ATOM 721 N N . GLN A 1 98 ? 4.369 19.896 21.206 1.00 62.91 98 GLN A N 1
ATOM 722 C CA . GLN A 1 98 ? 4.050 18.534 21.653 1.00 62.91 98 GLN A CA 1
ATOM 723 C C . GLN A 1 98 ? 4.284 18.299 23.160 1.00 62.91 98 GLN A C 1
ATOM 725 O O . GLN A 1 98 ? 3.931 17.235 23.674 1.00 62.91 98 GLN A O 1
ATOM 730 N N . SER A 1 99 ? 4.833 19.276 23.894 1.00 47.97 99 SER A N 1
ATOM 731 C CA . SER A 1 99 ? 5.172 19.129 25.322 1.00 47.97 99 SER A CA 1
ATOM 732 C C . SER A 1 99 ? 3.971 18.961 26.269 1.00 47.97 99 SER A C 1
ATOM 734 O O . SER A 1 99 ? 4.172 18.550 27.408 1.00 47.97 99 SER A O 1
ATOM 736 N N . SER A 1 100 ? 2.726 19.174 25.817 1.00 40.56 100 SER A N 1
ATOM 737 C CA . SER A 1 100 ? 1.529 19.031 26.671 1.00 40.56 100 SER A CA 1
ATOM 738 C C . SER A 1 100 ? 0.784 17.691 26.547 1.00 40.56 100 SER A C 1
ATOM 740 O O . SER A 1 100 ? -0.239 17.513 27.204 1.00 40.56 100 SER A O 1
ATOM 742 N N . ARG A 1 101 ? 1.258 16.725 25.738 1.00 42.81 101 ARG A N 1
ATOM 743 C CA . ARG A 1 101 ? 0.600 15.401 25.613 1.00 42.81 101 ARG A CA 1
ATOM 744 C C . ARG A 1 101 ? 0.859 14.446 26.785 1.00 42.81 101 ARG A C 1
ATOM 746 O O . ARG A 1 101 ? 0.187 13.424 26.892 1.00 42.81 101 ARG A O 1
ATOM 753 N N . LYS A 1 102 ? 1.796 14.761 27.684 1.00 35.25 102 LYS A N 1
ATOM 754 C CA . LYS A 1 102 ? 1.984 14.021 28.940 1.00 35.25 102 LYS A CA 1
ATOM 755 C C . LYS A 1 102 ? 1.386 14.836 30.087 1.00 35.25 102 LYS A C 1
ATOM 757 O O . LYS A 1 102 ? 1.923 15.874 30.439 1.00 35.25 102 LYS A O 1
ATOM 762 N N . HIS A 1 103 ? 0.291 14.313 30.643 1.00 37.69 103 HIS A N 1
ATOM 763 C CA . HIS A 1 103 ? -0.501 14.853 31.756 1.00 37.69 103 HIS A CA 1
ATOM 764 C C . HIS A 1 103 ? -1.285 16.139 31.454 1.00 37.69 103 HIS A C 1
ATOM 766 O O . HIS A 1 103 ? -0.779 17.246 31.596 1.00 37.69 103 HIS A O 1
ATOM 772 N N . ASN A 1 104 ? -2.576 15.994 31.139 1.00 34.59 104 ASN A N 1
ATOM 773 C CA . ASN A 1 104 ? -3.637 16.350 32.090 1.00 34.59 104 ASN A CA 1
ATOM 774 C C . ASN A 1 104 ? -5.022 16.047 31.501 1.00 34.59 104 ASN A C 1
ATOM 776 O O . ASN A 1 104 ? -5.482 16.699 30.567 1.00 34.59 104 ASN A O 1
ATOM 780 N N . ASN A 1 105 ? -5.707 15.082 32.118 1.00 43.31 105 ASN A N 1
ATOM 781 C CA . ASN A 1 105 ? -7.160 14.986 32.088 1.00 43.31 105 ASN A CA 1
ATOM 782 C C . ASN A 1 105 ? -7.710 16.210 32.830 1.00 43.31 105 ASN A C 1
ATOM 784 O O . ASN A 1 105 ? -7.705 16.191 34.057 1.00 43.31 105 ASN A O 1
ATOM 788 N N . HIS A 1 106 ? -8.097 17.260 32.100 1.00 35.78 106 HIS A N 1
ATOM 789 C CA . HIS A 1 106 ? -9.131 18.272 32.396 1.00 35.78 106 HIS A CA 1
ATOM 790 C C . HIS A 1 106 ? -8.765 19.611 31.733 1.00 35.78 106 HIS A C 1
ATOM 792 O O . HIS A 1 106 ? -7.792 20.262 32.108 1.00 35.78 106 HIS A O 1
ATOM 798 N N . GLY A 1 107 ? -9.610 20.050 30.796 1.00 34.84 107 GLY A N 1
ATOM 799 C CA . GLY A 1 107 ? -9.629 21.412 30.258 1.00 34.84 107 GLY A CA 1
ATOM 800 C C . GLY A 1 107 ? -8.851 21.598 28.953 1.00 34.84 107 GLY A C 1
ATOM 801 O O . GLY A 1 107 ? -7.646 21.372 28.890 1.00 34.84 107 GLY A O 1
ATOM 802 N N . HIS A 1 108 ? -9.546 22.076 27.918 1.00 41.06 108 HIS A N 1
ATOM 803 C CA . HIS A 1 108 ? -8.971 22.554 26.660 1.00 41.06 108 HIS A CA 1
ATOM 804 C C . HIS A 1 108 ? -7.957 23.688 26.912 1.00 41.06 108 HIS A C 1
ATOM 806 O O . HIS A 1 108 ? -8.304 24.868 26.872 1.00 41.06 108 HIS A O 1
ATOM 812 N N . LYS A 1 109 ? -6.684 23.361 27.161 1.00 44.38 109 LYS A N 1
ATOM 813 C CA . LYS A 1 109 ? -5.595 24.328 26.989 1.00 44.38 109 LYS A CA 1
ATOM 814 C C . LYS A 1 109 ? -5.283 24.417 25.501 1.00 44.38 109 LYS A C 1
ATOM 816 O O . LYS A 1 109 ? -4.962 23.418 24.865 1.00 44.38 109 LYS A O 1
ATOM 821 N N . LYS A 1 110 ? -5.423 25.622 24.949 1.00 51.22 110 LYS A N 1
ATOM 822 C CA . LYS A 1 110 ? -5.116 25.944 23.554 1.00 51.22 110 LYS A CA 1
ATOM 823 C C . LYS A 1 110 ? -3.653 25.567 23.290 1.00 51.22 110 LYS A C 1
ATOM 825 O O . LYS A 1 110 ? -2.764 26.126 23.927 1.00 51.22 110 LYS A O 1
ATOM 830 N N . ASN A 1 111 ? -3.423 24.588 22.416 1.00 63.22 111 ASN A N 1
ATOM 831 C CA . ASN A 1 111 ? -2.077 24.176 22.027 1.00 63.22 111 ASN A CA 1
ATOM 832 C C . ASN A 1 111 ? -1.321 25.396 21.482 1.00 63.22 111 ASN A C 1
ATOM 834 O O . ASN A 1 111 ? -1.814 26.086 20.589 1.00 63.22 111 ASN A O 1
ATOM 838 N N . GLU A 1 112 ? -0.146 25.679 22.037 1.00 79.12 112 GLU A N 1
ATOM 839 C CA . GLU A 1 112 ? 0.681 26.799 21.596 1.00 79.12 112 GLU A CA 1
ATOM 840 C C . GLU A 1 112 ? 1.336 26.468 20.248 1.00 79.12 112 GLU A C 1
ATOM 842 O O . GLU A 1 112 ? 1.878 25.373 20.057 1.00 79.12 112 GLU A O 1
ATOM 847 N N . VAL A 1 113 ? 1.263 27.407 19.304 1.00 86.19 113 VAL A N 1
ATOM 848 C CA . VAL A 1 113 ? 1.903 27.288 17.990 1.00 86.19 113 VAL A CA 1
ATOM 849 C C . VAL A 1 113 ? 3.327 27.817 18.079 1.00 86.19 113 VAL A C 1
ATOM 851 O O . VAL A 1 113 ? 3.541 28.961 18.472 1.00 86.19 113 VAL A O 1
ATOM 854 N N . ILE A 1 114 ? 4.290 26.998 17.667 1.00 91.81 114 ILE A N 1
ATOM 855 C CA . ILE A 1 114 ? 5.707 27.355 17.599 1.00 91.81 114 ILE A CA 1
ATOM 856 C C . ILE A 1 114 ? 6.070 27.619 16.143 1.00 91.81 114 ILE A C 1
ATOM 858 O O . ILE A 1 114 ? 5.765 26.802 15.274 1.00 91.81 114 ILE A O 1
ATOM 862 N N . PHE A 1 115 ? 6.744 28.742 15.898 1.00 92.50 115 PHE A N 1
ATOM 863 C CA . PHE A 1 115 ? 7.371 29.042 14.616 1.00 92.50 115 PHE A CA 1
ATOM 864 C C . PHE A 1 115 ? 8.876 28.771 14.678 1.00 92.50 115 PHE A C 1
ATOM 866 O O . PHE A 1 115 ? 9.577 29.327 15.525 1.00 92.50 115 PHE A O 1
ATOM 873 N N . THR A 1 116 ? 9.368 27.965 13.743 1.00 93.12 116 THR A N 1
ATOM 874 C CA . THR A 1 116 ? 10.787 27.655 13.560 1.00 93.12 116 THR A CA 1
ATOM 875 C C . THR A 1 116 ? 11.256 28.289 12.257 1.00 93.12 116 THR A C 1
ATOM 877 O O . THR A 1 116 ? 10.859 27.861 11.175 1.00 93.12 116 THR A O 1
ATOM 880 N N . SER A 1 117 ? 12.097 29.321 12.349 1.00 93.50 117 SER A N 1
ATOM 881 C CA . SER A 1 117 ? 12.687 29.968 11.171 1.00 93.50 117 SER A CA 1
ATOM 882 C C . SER A 1 117 ? 13.723 29.058 10.521 1.00 93.50 117 SER A C 1
ATOM 884 O O . SER A 1 117 ? 14.597 28.534 11.207 1.00 93.50 117 SER A O 1
ATOM 886 N N . TYR A 1 118 ? 13.696 28.975 9.193 1.00 92.75 118 TYR A N 1
ATOM 887 C CA . TYR A 1 118 ? 14.672 28.202 8.433 1.00 92.75 118 TYR A CA 1
ATOM 888 C C . TYR A 1 118 ? 16.014 28.928 8.272 1.00 92.75 118 TYR A C 1
ATOM 890 O O . TYR A 1 118 ? 16.069 30.146 8.039 1.00 92.75 118 TYR A O 1
ATOM 898 N N . GLY A 1 119 ? 17.103 28.161 8.342 1.00 92.25 119 GLY A N 1
ATOM 899 C CA . GLY A 1 119 ? 18.449 28.577 7.943 1.00 92.25 119 GLY A CA 1
ATOM 900 C C . GLY A 1 119 ? 18.621 28.655 6.418 1.00 92.25 119 GLY A C 1
ATOM 901 O O . GLY A 1 119 ? 17.716 28.332 5.655 1.00 92.25 119 GLY A O 1
ATOM 902 N N . SER A 1 120 ? 19.796 29.080 5.938 1.00 92.06 120 SER A N 1
ATOM 903 C CA . SER A 1 120 ? 20.063 29.217 4.488 1.00 92.06 120 SER A CA 1
ATOM 904 C C . SER A 1 120 ? 19.889 27.901 3.713 1.00 92.06 120 SER A C 1
ATOM 906 O O . SER A 1 120 ? 19.312 27.885 2.622 1.00 92.06 120 SER A O 1
ATOM 908 N N . ASP A 1 121 ? 20.358 26.793 4.288 1.00 91.81 121 ASP A N 1
ATOM 909 C CA . ASP A 1 121 ? 20.304 25.474 3.652 1.00 91.81 121 ASP A CA 1
ATOM 910 C C . ASP A 1 121 ? 18.867 24.943 3.590 1.00 91.81 121 ASP A C 1
ATOM 912 O O . ASP A 1 121 ? 18.415 24.488 2.541 1.00 91.81 121 ASP A O 1
ATOM 916 N N . GLU A 1 122 ? 18.111 25.084 4.680 1.00 91.12 122 GLU A N 1
ATOM 917 C CA . GLU A 1 122 ? 16.700 24.686 4.764 1.00 91.12 122 GLU A CA 1
ATOM 918 C C . GLU A 1 122 ? 15.822 25.498 3.806 1.00 91.12 122 GLU A C 1
ATOM 920 O O . GLU A 1 122 ? 14.978 24.934 3.112 1.00 91.12 122 GLU A O 1
ATOM 925 N N . LYS A 1 123 ? 16.075 26.807 3.676 1.00 91.81 123 LYS A N 1
ATOM 926 C CA . LYS A 1 123 ? 15.411 27.661 2.678 1.00 91.81 123 LYS A CA 1
ATOM 927 C C . LYS A 1 123 ? 15.653 27.169 1.257 1.00 91.81 123 LYS A C 1
ATOM 929 O O . LYS A 1 123 ? 14.726 27.112 0.451 1.00 91.81 123 LYS A O 1
ATOM 934 N N . SER A 1 124 ? 16.896 26.796 0.959 1.00 92.44 124 SER A N 1
ATOM 935 C CA . SER A 1 124 ? 17.281 26.266 -0.351 1.00 92.44 124 SER A CA 1
ATOM 936 C C . SER A 1 124 ? 16.623 24.909 -0.618 1.00 92.44 124 SER A C 1
ATOM 938 O O . SER A 1 124 ? 16.111 24.680 -1.714 1.00 92.44 124 SER A O 1
ATOM 940 N N . ALA A 1 125 ? 16.568 24.033 0.391 1.00 90.75 125 ALA A N 1
ATOM 941 C CA . ALA A 1 125 ? 15.898 22.738 0.312 1.00 90.75 125 ALA A CA 1
ATOM 942 C C . ALA A 1 125 ? 14.382 22.881 0.101 1.00 90.75 125 ALA A C 1
ATOM 944 O O . ALA A 1 125 ? 13.819 22.213 -0.768 1.00 90.75 125 ALA A O 1
ATOM 945 N N . TRP A 1 126 ? 13.729 23.791 0.830 1.00 93.12 126 TRP A N 1
ATOM 946 C CA . TRP A 1 126 ? 12.303 24.076 0.675 1.00 93.12 126 TRP A CA 1
ATOM 947 C C . TRP A 1 126 ? 11.991 24.646 -0.715 1.00 93.12 126 TRP A C 1
ATOM 949 O O . TRP A 1 126 ? 11.067 24.182 -1.381 1.00 93.12 126 TRP A O 1
ATOM 959 N N . ALA A 1 127 ? 12.797 25.595 -1.206 1.00 91.56 127 ALA A N 1
ATOM 960 C CA . ALA A 1 127 ? 12.635 26.154 -2.549 1.00 91.56 127 ALA A CA 1
ATOM 961 C C . ALA A 1 127 ? 12.818 25.086 -3.643 1.00 91.56 127 ALA A C 1
ATOM 963 O O . ALA A 1 127 ? 12.048 25.036 -4.605 1.00 91.56 127 ALA A O 1
ATOM 964 N N . TYR A 1 128 ? 13.801 24.195 -3.478 1.00 91.69 128 TYR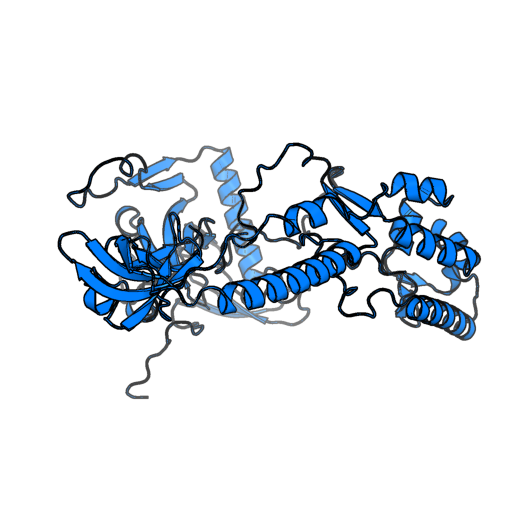 A N 1
ATOM 965 C CA . TYR A 1 128 ? 14.012 23.063 -4.380 1.00 91.69 128 TYR A CA 1
ATOM 966 C C . TYR A 1 128 ? 12.826 22.089 -4.369 1.00 91.69 128 TYR A C 1
ATOM 968 O O . TYR A 1 128 ? 12.370 21.661 -5.436 1.00 91.69 128 TYR A O 1
ATOM 976 N N . TYR A 1 129 ? 12.298 21.770 -3.183 1.00 91.31 129 TYR A N 1
ATOM 977 C CA . TYR A 1 129 ? 11.092 20.961 -3.029 1.00 91.31 129 TYR A CA 1
ATOM 978 C C . TYR A 1 129 ? 9.907 21.595 -3.766 1.00 91.31 129 TYR A C 1
ATOM 980 O O . TYR A 1 129 ? 9.319 20.951 -4.634 1.00 91.31 129 TYR A O 1
ATOM 988 N N . ALA A 1 130 ? 9.611 22.869 -3.488 1.00 90.50 130 ALA A N 1
ATOM 989 C CA . ALA A 1 130 ? 8.507 23.605 -4.096 1.00 90.50 130 ALA A CA 1
ATOM 990 C C . ALA A 1 130 ? 8.599 23.609 -5.631 1.00 90.50 130 ALA A C 1
ATOM 992 O O . ALA A 1 130 ? 7.636 23.266 -6.316 1.00 90.50 130 ALA A O 1
ATOM 993 N N . GLN A 1 131 ? 9.776 23.907 -6.191 1.00 90.62 131 GLN A N 1
ATOM 994 C CA . GLN A 1 131 ? 9.973 23.911 -7.641 1.00 90.62 131 GLN A CA 1
ATOM 995 C C . GLN A 1 131 ? 9.785 22.517 -8.258 1.00 90.62 131 GLN A C 1
ATOM 997 O O . GLN A 1 131 ? 9.167 22.370 -9.314 1.00 90.62 131 GLN A O 1
ATOM 1002 N N . THR A 1 132 ? 10.302 21.483 -7.594 1.00 90.75 132 THR A N 1
ATOM 1003 C CA . THR A 1 132 ? 10.160 20.091 -8.037 1.00 90.75 132 THR A CA 1
ATOM 1004 C C . THR A 1 132 ? 8.697 19.649 -8.006 1.00 90.75 132 THR A C 1
ATOM 1006 O O . THR A 1 132 ? 8.226 18.967 -8.918 1.00 90.75 132 THR A O 1
ATOM 1009 N N . GLU A 1 133 ? 7.963 20.050 -6.974 1.00 90.44 133 GLU A N 1
ATOM 1010 C CA . GLU A 1 133 ? 6.562 19.700 -6.778 1.00 90.44 133 GLU A CA 1
ATOM 1011 C C . GLU A 1 133 ? 5.651 20.369 -7.820 1.00 90.44 133 GLU A C 1
ATOM 1013 O O . GLU A 1 133 ? 4.774 19.704 -8.373 1.00 90.44 133 GLU A O 1
ATOM 1018 N N . VAL A 1 134 ? 5.928 21.623 -8.205 1.00 91.38 134 VAL A N 1
ATOM 1019 C CA . VAL A 1 134 ? 5.262 22.298 -9.339 1.00 91.38 134 VAL A CA 1
ATOM 1020 C C . VAL A 1 134 ? 5.431 21.502 -10.639 1.00 91.38 134 VAL A C 1
ATOM 1022 O O . VAL A 1 134 ? 4.457 21.253 -11.351 1.00 91.38 134 VAL A O 1
ATOM 1025 N N . VAL A 1 135 ? 6.650 21.042 -10.943 1.00 91.19 135 VAL A N 1
ATOM 1026 C CA . VAL A 1 135 ? 6.920 20.244 -12.155 1.00 91.19 135 VAL A CA 1
ATOM 1027 C C . VAL A 1 135 ? 6.171 18.911 -12.118 1.00 91.19 135 VAL A C 1
ATOM 1029 O O . VAL A 1 135 ? 5.614 18.486 -13.136 1.00 91.19 135 VAL A O 1
ATOM 1032 N N . LYS A 1 136 ? 6.109 18.256 -10.955 1.00 90.38 136 LYS A N 1
ATOM 1033 C CA . LYS A 1 136 ? 5.390 16.986 -10.784 1.00 90.38 136 LYS A CA 1
ATOM 1034 C C . LYS A 1 136 ? 3.876 17.155 -10.901 1.00 90.38 136 LYS A C 1
ATOM 1036 O O . LYS A 1 136 ? 3.235 16.305 -11.505 1.00 90.38 136 LYS A O 1
ATOM 1041 N N . LEU A 1 137 ? 3.305 18.238 -10.376 1.00 91.12 137 LEU A N 1
ATOM 1042 C CA . LEU A 1 137 ? 1.877 18.552 -10.520 1.00 91.12 137 LEU A CA 1
ATOM 1043 C C . LEU A 1 137 ? 1.489 18.869 -11.970 1.00 91.12 137 LEU A C 1
ATOM 1045 O O . LEU A 1 137 ? 0.375 18.557 -12.385 1.00 91.12 137 LEU A O 1
ATOM 1049 N N . LEU A 1 138 ? 2.416 19.397 -12.771 1.00 92.75 138 LEU A N 1
ATOM 1050 C CA . LEU A 1 138 ? 2.183 19.617 -14.196 1.00 92.75 138 LEU A CA 1
ATOM 1051 C C . LEU A 1 138 ? 2.316 18.322 -15.010 1.00 92.75 138 LEU A C 1
ATOM 1053 O O . LEU A 1 138 ? 1.411 17.960 -15.763 1.00 92.75 138 LEU A O 1
ATOM 1057 N N . SER A 1 139 ? 3.440 17.619 -14.860 1.00 90.44 139 SER A N 1
ATOM 1058 C CA . SER A 1 139 ? 3.812 16.475 -15.706 1.00 90.44 139 SER A CA 1
ATOM 1059 C C . SER A 1 139 ? 3.315 15.117 -15.204 1.00 90.44 139 SER A C 1
ATOM 1061 O O . SER A 1 139 ? 3.242 14.183 -15.995 1.00 90.44 139 SER A O 1
ATOM 1063 N N . GLY A 1 140 ? 2.906 14.990 -13.944 1.00 88.38 140 GLY A N 1
ATOM 1064 C CA . GLY A 1 140 ? 2.432 13.742 -13.343 1.00 88.38 140 GLY A CA 1
ATOM 1065 C C . GLY A 1 140 ? 3.542 12.839 -12.795 1.00 88.38 140 GLY A C 1
ATOM 1066 O O . GLY A 1 140 ? 4.708 12.926 -13.172 1.00 88.38 140 GLY A O 1
ATOM 1067 N N . ARG A 1 141 ? 3.161 11.939 -11.883 1.00 87.25 141 ARG A N 1
ATOM 1068 C CA . ARG A 1 141 ? 4.047 10.991 -11.174 1.00 87.25 141 ARG A CA 1
ATOM 1069 C C . ARG A 1 141 ? 3.939 9.555 -11.696 1.00 87.25 141 ARG A C 1
ATOM 1071 O O . ARG A 1 141 ? 4.336 8.623 -11.011 1.00 87.25 141 ARG A O 1
ATOM 1078 N N . GLY A 1 142 ? 3.351 9.350 -12.874 1.00 83.25 142 GLY A N 1
ATOM 1079 C CA . GLY A 1 142 ? 3.072 8.007 -13.392 1.00 83.25 142 GLY A CA 1
ATOM 1080 C C . GLY A 1 142 ? 1.898 7.306 -12.711 1.00 83.25 142 GLY A C 1
ATOM 1081 O O . GLY A 1 142 ? 1.710 6.114 -12.929 1.00 83.25 142 GLY A O 1
ATOM 1082 N N . ILE A 1 143 ? 1.106 8.053 -11.936 1.00 82.50 143 ILE A N 1
ATOM 1083 C CA . ILE A 1 143 ? -0.130 7.603 -11.293 1.00 82.50 143 ILE A CA 1
ATOM 1084 C C . ILE A 1 143 ? -1.279 8.485 -11.808 1.00 82.50 143 ILE A C 1
ATOM 1086 O O . ILE A 1 143 ? -1.113 9.713 -11.862 1.00 82.50 143 ILE A O 1
ATOM 1090 N N . PRO A 1 144 ? -2.443 7.928 -12.179 1.00 83.25 144 PRO A N 1
ATOM 1091 C CA . PRO A 1 144 ? -3.586 8.729 -12.609 1.00 83.25 144 PRO A CA 1
ATOM 1092 C C . PRO A 1 144 ? -3.994 9.767 -11.553 1.00 83.25 144 PRO A C 1
ATOM 1094 O O . PRO A 1 144 ? -4.008 9.478 -10.361 1.00 83.25 144 PRO A O 1
ATOM 1097 N N . GLY A 1 145 ? -4.312 10.988 -11.990 1.00 81.62 145 GLY A N 1
ATOM 1098 C CA . GLY A 1 145 ? -4.713 12.090 -11.102 1.00 81.62 145 GLY A CA 1
ATOM 1099 C C . GLY A 1 145 ? -3.563 12.859 -10.440 1.00 81.62 145 GLY A C 1
ATOM 1100 O O . GLY A 1 145 ? -3.817 13.831 -9.743 1.00 81.62 145 GLY A O 1
ATOM 1101 N N . SER A 1 146 ? -2.303 12.478 -10.677 1.00 85.94 146 SER A N 1
ATOM 1102 C CA . SER A 1 146 ? -1.132 13.141 -10.073 1.00 85.94 146 SER A CA 1
ATOM 1103 C C . SER A 1 146 ? -0.534 14.292 -10.898 1.00 85.94 146 SER A C 1
ATOM 1105 O O . SER A 1 146 ? 0.504 14.825 -10.503 1.00 85.94 146 SER A O 1
ATOM 1107 N N . GLY A 1 147 ? -1.132 14.637 -12.045 1.00 89.56 147 GLY A N 1
ATOM 1108 C CA . GLY A 1 147 ? -0.601 15.603 -13.010 1.00 89.56 147 GLY A CA 1
ATOM 1109 C C . GLY A 1 147 ? -1.689 16.413 -13.729 1.00 89.56 147 GLY A C 1
ATOM 1110 O O . GLY A 1 147 ? -2.875 16.132 -13.568 1.00 89.56 147 GLY A O 1
ATOM 1111 N N . GLY A 1 148 ? -1.288 17.370 -14.573 1.00 92.31 148 GLY A N 1
ATOM 1112 C CA . GLY A 1 148 ? -2.200 18.223 -15.351 1.00 92.31 148 GLY A CA 1
ATOM 1113 C C . GLY A 1 148 ? -2.604 19.530 -14.660 1.00 92.31 148 GLY A C 1
ATOM 1114 O O . GLY A 1 148 ? -3.511 20.215 -15.134 1.00 92.31 148 GLY A O 1
ATOM 1115 N N . ILE A 1 149 ? -1.927 19.883 -13.566 1.00 93.00 149 ILE A N 1
ATOM 1116 C CA . ILE A 1 149 ? -2.179 21.083 -12.768 1.00 93.00 149 ILE A CA 1
ATOM 1117 C C . ILE A 1 149 ? -1.022 22.062 -12.960 1.00 93.00 149 ILE A C 1
ATOM 1119 O O . ILE A 1 149 ? 0.140 21.724 -12.751 1.00 93.00 149 ILE A O 1
ATOM 1123 N N . ASP A 1 150 ? -1.348 23.289 -13.338 1.00 92.44 150 ASP A N 1
ATOM 1124 C CA . ASP A 1 150 ? -0.411 24.397 -13.431 1.00 92.44 150 ASP A CA 1
ATOM 1125 C C . ASP A 1 150 ? -0.662 25.388 -12.292 1.00 92.44 150 ASP A C 1
ATOM 1127 O O . ASP A 1 150 ? -1.760 25.916 -12.142 1.00 92.44 150 ASP A O 1
ATOM 1131 N N . LEU A 1 151 ? 0.368 25.641 -11.489 1.00 87.88 151 LEU A N 1
ATOM 1132 C CA . LEU A 1 151 ? 0.313 26.566 -10.354 1.00 87.88 151 LEU A CA 1
ATOM 1133 C C . LEU A 1 151 ? 0.755 27.994 -10.728 1.00 87.88 151 LEU A C 1
ATOM 1135 O O . LEU A 1 151 ? 0.973 28.835 -9.856 1.00 87.88 151 LEU A O 1
ATOM 1139 N N . GLY A 1 152 ? 0.910 28.276 -12.023 1.00 79.38 152 GLY A N 1
ATOM 1140 C CA . GLY A 1 152 ? 1.275 29.594 -12.521 1.00 79.38 152 GLY A CA 1
ATOM 1141 C C . GLY A 1 152 ? 2.723 29.977 -12.201 1.00 79.38 152 GLY A C 1
ATOM 1142 O O . GLY A 1 152 ? 3.567 29.146 -11.868 1.00 79.38 152 GLY A O 1
ATOM 1143 N N . ARG A 1 153 ? 3.042 31.272 -12.339 1.00 75.31 153 ARG A N 1
ATOM 1144 C CA . ARG A 1 153 ? 4.427 31.780 -12.238 1.00 75.31 153 ARG A CA 1
ATOM 1145 C C . ARG A 1 153 ? 4.979 31.837 -10.813 1.00 75.31 153 ARG A C 1
ATOM 1147 O O . ARG A 1 153 ? 6.191 31.797 -10.646 1.00 75.31 153 ARG A O 1
ATOM 1154 N N . THR A 1 154 ? 4.117 31.987 -9.812 1.00 75.81 154 THR A N 1
ATOM 1155 C CA . THR A 1 154 ? 4.512 32.081 -8.395 1.00 75.81 154 THR A CA 1
ATOM 1156 C C . THR A 1 154 ? 4.748 30.709 -7.767 1.00 75.81 154 THR A C 1
ATOM 1158 O O . THR A 1 154 ? 5.511 30.610 -6.811 1.00 75.81 154 THR A O 1
ATOM 1161 N N . GLY A 1 155 ? 4.135 29.651 -8.310 1.00 86.44 155 GLY A N 1
ATOM 1162 C CA . GLY A 1 155 ? 4.320 28.282 -7.848 1.00 86.44 155 GLY A CA 1
ATOM 1163 C C . GLY A 1 155 ? 3.689 28.023 -6.479 1.00 86.44 155 GLY A C 1
ATOM 1164 O O . GLY A 1 155 ? 2.497 28.241 -6.273 1.00 86.44 155 GLY A O 1
ATOM 1165 N N . ILE A 1 156 ? 4.479 27.484 -5.552 1.00 89.75 156 ILE A N 1
ATOM 1166 C CA . ILE A 1 156 ? 4.033 27.110 -4.205 1.00 89.75 156 ILE A CA 1
ATOM 1167 C C . ILE A 1 156 ? 4.639 28.095 -3.206 1.00 89.75 156 ILE A C 1
ATOM 1169 O O . ILE A 1 156 ? 5.859 28.189 -3.100 1.00 89.75 156 ILE A O 1
ATOM 1173 N N . THR A 1 157 ? 3.795 28.803 -2.452 1.00 89.50 157 THR A N 1
ATOM 1174 C CA . THR A 1 157 ? 4.230 29.723 -1.379 1.00 89.50 157 THR A CA 1
ATOM 1175 C C . THR A 1 157 ? 4.070 29.126 0.017 1.00 89.50 157 THR A C 1
ATOM 1177 O O . THR A 1 157 ? 4.811 29.481 0.933 1.00 89.50 157 THR A O 1
ATOM 1180 N N . THR A 1 158 ? 3.110 28.213 0.175 1.00 90.56 158 THR A N 1
ATOM 1181 C CA . THR A 1 158 ? 2.752 27.594 1.453 1.00 90.56 158 THR A CA 1
ATOM 1182 C C . THR A 1 158 ? 2.420 26.125 1.240 1.00 90.56 158 THR A C 1
ATOM 1184 O O . THR A 1 158 ? 1.658 25.772 0.334 1.00 90.56 158 THR A O 1
ATOM 1187 N N . VAL A 1 159 ? 2.979 25.273 2.094 1.00 91.69 159 VAL A N 1
ATOM 1188 C CA . VAL A 1 159 ? 2.765 23.826 2.093 1.00 91.69 159 VAL A CA 1
ATOM 1189 C C . VAL A 1 159 ? 2.155 23.428 3.431 1.00 91.69 159 VAL A C 1
ATOM 1191 O O . VAL A 1 159 ? 2.683 23.760 4.490 1.00 91.69 159 VAL A O 1
ATOM 1194 N N . LEU A 1 160 ? 1.037 22.711 3.383 1.00 92.69 160 LEU A N 1
ATOM 1195 C CA . LEU A 1 160 ? 0.424 22.086 4.546 1.00 92.69 160 LEU A CA 1
ATOM 1196 C C . LEU A 1 160 ? 1.011 20.688 4.724 1.00 92.69 160 LEU A C 1
ATOM 1198 O O . LEU A 1 160 ? 1.098 19.919 3.766 1.00 92.69 160 LEU A O 1
ATOM 1202 N N . HIS A 1 161 ? 1.411 20.366 5.949 1.00 93.88 161 HIS A N 1
ATOM 1203 C CA . HIS A 1 161 ? 1.835 19.027 6.334 1.00 93.88 161 HIS A CA 1
ATOM 1204 C C . HIS A 1 161 ? 0.612 18.350 6.942 1.00 93.88 161 HIS A C 1
ATOM 1206 O O . HIS A 1 161 ? 0.138 18.759 8.008 1.00 93.88 161 HIS A O 1
ATOM 1212 N N . VAL A 1 162 ? 0.061 17.370 6.231 1.00 93.19 162 VAL A N 1
ATOM 1213 C CA . VAL A 1 162 ? -1.209 16.734 6.590 1.00 93.19 162 VAL A CA 1
ATOM 1214 C C . VAL A 1 162 ? -1.025 15.249 6.861 1.00 93.19 162 VAL A C 1
ATOM 1216 O O . VAL A 1 162 ? -0.318 14.564 6.125 1.00 93.19 162 VAL A O 1
ATOM 1219 N N . LEU A 1 163 ? -1.685 14.742 7.898 1.00 92.81 163 LEU A N 1
ATOM 1220 C CA . LEU A 1 163 ? -1.811 13.307 8.138 1.00 92.81 163 LEU A CA 1
ATOM 1221 C C . LEU A 1 163 ? -3.142 12.828 7.545 1.00 92.81 163 LEU A C 1
ATOM 1223 O O . LEU A 1 163 ? -4.190 13.289 8.004 1.00 92.81 163 LEU A O 1
ATOM 1227 N N . PRO A 1 164 ? -3.141 11.945 6.530 1.00 91.81 164 PRO A N 1
ATOM 1228 C CA . PRO A 1 164 ? -4.374 11.445 5.929 1.00 91.81 164 PRO A CA 1
ATOM 1229 C C . PRO A 1 164 ? -5.232 10.686 6.943 1.00 91.81 164 PRO A C 1
ATOM 1231 O O . PRO A 1 164 ? -4.711 9.880 7.719 1.00 91.81 164 PRO A O 1
ATOM 1234 N N . LEU A 1 165 ? -6.549 10.899 6.908 1.00 91.00 165 LEU A N 1
ATOM 1235 C CA . LEU A 1 165 ? -7.506 10.095 7.662 1.00 91.00 165 LEU A CA 1
ATOM 1236 C C . LEU A 1 165 ? -7.473 8.645 7.156 1.00 91.00 165 LEU A C 1
ATOM 1238 O O . LEU A 1 165 ? -7.730 8.384 5.983 1.00 91.00 165 LEU A O 1
ATOM 1242 N N . GLN A 1 166 ? -7.167 7.703 8.047 1.00 87.69 166 GLN A N 1
ATOM 1243 C CA . GLN A 1 166 ? -7.099 6.269 7.737 1.00 87.69 166 GLN A CA 1
ATOM 1244 C C . GLN A 1 166 ? -8.423 5.555 8.020 1.00 87.69 166 GLN A C 1
ATOM 1246 O O . GLN A 1 166 ? -8.667 4.470 7.497 1.00 87.69 166 GLN A O 1
ATOM 1251 N N . GLY A 1 167 ? -9.273 6.147 8.860 1.00 87.69 167 GLY A N 1
ATOM 1252 C CA . GLY A 1 167 ? -10.609 5.667 9.194 1.00 87.69 167 GLY A CA 1
ATOM 1253 C C . GLY A 1 167 ? -10.970 6.003 10.635 1.00 87.69 167 GLY A C 1
ATOM 1254 O O . GLY A 1 167 ? -10.400 6.922 11.217 1.00 87.69 167 GLY A O 1
ATOM 1255 N N . MET A 1 168 ? -11.892 5.238 11.213 1.00 87.12 168 MET A N 1
ATOM 1256 C CA . MET A 1 168 ? -12.349 5.429 12.593 1.00 87.12 168 MET A CA 1
ATOM 1257 C C . MET A 1 168 ? -11.804 4.335 13.506 1.00 87.12 168 MET A C 1
ATOM 1259 O O . MET A 1 168 ? -11.709 3.183 13.084 1.00 87.12 168 MET A O 1
ATOM 1263 N N . ILE A 1 169 ? -11.501 4.669 14.757 1.00 85.19 169 ILE A N 1
ATOM 1264 C CA . ILE A 1 169 ? -11.149 3.721 15.817 1.00 85.19 169 ILE A CA 1
ATOM 1265 C C . ILE A 1 169 ? -12.130 3.871 16.981 1.00 85.19 169 ILE A C 1
ATOM 1267 O O . ILE A 1 169 ? -12.603 4.965 17.265 1.00 85.19 169 ILE A O 1
ATOM 1271 N N . SER A 1 170 ? -12.459 2.765 17.647 1.00 83.69 170 SER A N 1
ATOM 1272 C CA . SER A 1 170 ? -13.298 2.797 18.846 1.00 83.69 170 SER A CA 1
ATOM 1273 C C . SER A 1 170 ? -12.416 2.766 20.086 1.00 83.69 170 SER A C 1
ATOM 1275 O O . SER A 1 170 ? -11.540 1.907 20.203 1.00 83.69 170 SER A O 1
ATOM 1277 N N . ASN A 1 171 ? -12.655 3.687 21.012 1.00 84.44 171 ASN A N 1
ATOM 1278 C CA . ASN A 1 171 ? -11.994 3.735 22.301 1.00 84.44 171 ASN A CA 1
ATOM 1279 C C . ASN A 1 171 ? -12.451 2.538 23.162 1.00 84.44 171 ASN A C 1
ATOM 1281 O O . ASN A 1 171 ? -13.635 2.442 23.499 1.00 84.44 171 ASN A O 1
ATOM 1285 N N . PRO A 1 172 ? -11.550 1.623 23.567 1.00 81.44 172 PRO A N 1
ATOM 1286 C CA . PRO A 1 172 ? -11.942 0.426 24.307 1.00 81.44 172 PRO A CA 1
ATOM 1287 C C . PRO A 1 172 ? -12.551 0.712 25.683 1.00 81.44 172 PRO A C 1
ATOM 1289 O O . PRO A 1 172 ? -13.296 -0.122 26.194 1.00 81.44 172 PRO A O 1
ATOM 1292 N N . LEU A 1 173 ? -12.257 1.858 26.297 1.00 82.06 173 LEU A N 1
ATOM 1293 C CA . LEU A 1 173 ? -12.781 2.208 27.617 1.00 82.06 173 LEU A CA 1
ATOM 1294 C C . LEU A 1 173 ? -14.179 2.815 27.506 1.00 82.06 173 LEU A C 1
ATOM 1296 O O . LEU A 1 173 ? -15.099 2.361 28.176 1.00 82.06 173 LEU A O 1
ATOM 1300 N N . THR A 1 174 ? -14.347 3.799 26.624 1.00 83.06 174 THR A N 1
ATOM 1301 C CA . THR A 1 174 ? -15.570 4.614 26.555 1.00 83.06 174 THR A CA 1
ATOM 1302 C C . THR A 1 174 ? -16.542 4.198 25.451 1.00 83.06 174 THR A C 1
ATOM 1304 O O . THR A 1 174 ? -17.675 4.667 25.422 1.00 83.06 174 THR A O 1
ATOM 1307 N N . GLY A 1 175 ? -16.108 3.367 24.501 1.00 80.19 175 GLY A N 1
ATOM 1308 C CA . GLY A 1 175 ? -16.880 3.027 23.305 1.00 80.19 175 GLY A CA 1
ATOM 1309 C C . GLY A 1 175 ? -16.965 4.143 22.257 1.00 80.19 175 GLY A C 1
ATOM 1310 O O . GLY A 1 175 ? -17.476 3.875 21.171 1.00 80.19 175 GLY A O 1
ATOM 1311 N N . ALA A 1 176 ? -16.438 5.342 22.545 1.00 86.06 176 ALA A N 1
ATOM 1312 C CA . ALA A 1 176 ? -16.439 6.482 21.629 1.00 86.06 176 ALA A CA 1
ATOM 1313 C C . ALA A 1 176 ? -15.725 6.148 20.315 1.00 86.06 176 ALA A C 1
ATOM 1315 O O . ALA A 1 176 ? -14.766 5.371 20.305 1.00 86.06 176 ALA A O 1
ATOM 1316 N N . ILE A 1 177 ? -16.204 6.709 19.208 1.00 86.75 177 ILE A N 1
ATOM 1317 C CA . ILE A 1 177 ? -15.643 6.492 17.873 1.00 86.75 177 ILE A CA 1
ATOM 1318 C C . ILE A 1 177 ? -14.903 7.763 17.464 1.00 86.75 177 ILE A C 1
ATOM 1320 O O . ILE A 1 177 ? -15.520 8.808 17.283 1.00 86.75 177 ILE A O 1
ATOM 1324 N N . GLU A 1 178 ? -13.589 7.653 17.298 1.00 88.81 178 GLU A N 1
ATOM 1325 C CA . GLU A 1 178 ? -12.672 8.767 17.044 1.00 88.81 178 GLU A CA 1
ATOM 1326 C C . GLU A 1 178 ? -11.955 8.583 15.699 1.00 88.81 178 GLU A C 1
ATOM 1328 O O . GLU A 1 178 ? -11.733 7.455 15.236 1.00 88.81 178 GLU A O 1
ATOM 1333 N N . LYS A 1 179 ? -11.558 9.685 15.058 1.00 89.44 179 LYS A N 1
ATOM 1334 C CA . LYS A 1 179 ? -10.781 9.641 13.814 1.00 89.44 179 LYS A CA 1
ATOM 1335 C C . LYS A 1 179 ? -9.360 9.136 14.061 1.00 89.44 179 LYS A C 1
ATOM 1337 O O . LYS A 1 179 ? -8.617 9.666 14.885 1.00 89.44 179 LYS A O 1
ATOM 1342 N N . LYS A 1 180 ? -8.934 8.149 13.271 1.00 89.88 180 LYS A N 1
ATOM 1343 C CA . LYS A 1 180 ? -7.552 7.661 13.224 1.00 89.88 180 LYS A CA 1
ATOM 1344 C C . LYS A 1 180 ? -6.838 8.248 12.012 1.00 89.88 180 LYS A C 1
ATOM 1346 O O . LYS A 1 180 ? -7.147 7.908 10.869 1.00 89.88 180 LYS A O 1
ATOM 1351 N N . PHE A 1 181 ? -5.853 9.099 12.267 1.00 90.38 181 PHE A N 1
ATOM 1352 C CA . PHE A 1 181 ? -4.967 9.644 11.239 1.00 90.38 181 PHE A CA 1
ATOM 1353 C C . PHE A 1 181 ? -3.730 8.763 11.047 1.00 90.38 181 PHE A C 1
ATOM 1355 O O . PHE A 1 181 ? -3.388 7.963 11.920 1.00 90.38 181 PHE A O 1
ATOM 1362 N N . GLY A 1 182 ? -3.104 8.888 9.879 1.00 87.19 182 GLY A N 1
ATOM 1363 C CA . GLY A 1 182 ? -1.878 8.177 9.529 1.00 87.19 182 GLY A CA 1
ATOM 1364 C C . GLY A 1 182 ? -0.663 8.691 10.292 1.00 87.19 182 GLY A C 1
ATOM 1365 O O . GLY A 1 182 ? -0.746 9.662 11.044 1.00 87.19 182 GLY A O 1
ATOM 1366 N N . GLU A 1 183 ? 0.476 8.048 10.071 1.00 85.31 183 GLU A N 1
ATOM 1367 C CA . GLU A 1 183 ? 1.758 8.442 10.670 1.00 85.31 183 GLU A CA 1
ATOM 1368 C C . GLU A 1 183 ? 2.648 9.203 9.679 1.00 85.31 183 GLU A C 1
ATOM 1370 O O . GLU A 1 183 ? 3.550 9.938 10.082 1.00 85.31 183 GLU A O 1
ATOM 1375 N N . THR A 1 184 ? 2.393 9.061 8.374 1.00 85.19 184 THR A N 1
ATOM 1376 C CA . THR A 1 184 ? 3.213 9.673 7.328 1.00 85.19 184 THR A CA 1
ATOM 1377 C C . THR A 1 184 ? 2.671 11.046 6.945 1.00 85.19 184 THR A C 1
ATOM 1379 O O . THR A 1 184 ? 1.580 11.170 6.386 1.00 85.19 184 THR A O 1
ATOM 1382 N N . GLU A 1 185 ? 3.473 12.090 7.160 1.00 90.31 185 GLU A N 1
ATOM 1383 C CA . GLU A 1 185 ? 3.144 13.438 6.688 1.00 90.31 185 GLU A CA 1
ATOM 1384 C C . GLU A 1 185 ? 3.110 13.494 5.152 1.00 90.31 185 GLU A C 1
ATOM 1386 O O . GLU A 1 185 ? 4.038 13.067 4.455 1.00 90.31 185 GLU A O 1
ATOM 1391 N N . ALA A 1 186 ? 2.019 14.046 4.623 1.00 90.19 186 ALA A N 1
ATOM 1392 C CA . ALA A 1 186 ? 1.884 14.432 3.230 1.00 90.19 186 ALA A CA 1
ATOM 1393 C C . ALA A 1 186 ? 2.076 15.939 3.088 1.00 90.19 186 ALA A C 1
ATOM 1395 O O . ALA A 1 186 ? 1.454 16.727 3.801 1.00 90.19 186 ALA A O 1
ATOM 1396 N N . PHE A 1 187 ? 2.913 16.337 2.138 1.00 91.94 187 PHE A N 1
ATOM 1397 C CA . PHE A 1 187 ? 3.205 17.737 1.862 1.00 91.94 187 PHE A CA 1
ATOM 1398 C C . PHE A 1 187 ? 2.327 18.224 0.715 1.00 91.94 187 PHE A C 1
ATOM 1400 O O . PHE A 1 187 ? 2.565 17.892 -0.445 1.00 91.94 187 PHE A O 1
ATOM 1407 N N . VAL A 1 188 ? 1.305 19.015 1.032 1.00 91.38 188 VAL A N 1
ATOM 1408 C CA . VAL A 1 188 ? 0.288 19.435 0.062 1.00 91.38 188 VAL A CA 1
ATOM 1409 C C . VAL A 1 188 ? 0.310 20.954 -0.087 1.00 91.38 188 VAL A C 1
ATOM 1411 O O . VAL A 1 188 ? 0.221 21.663 0.916 1.00 91.38 188 VAL A O 1
ATOM 1414 N N . PRO A 1 189 ? 0.409 21.502 -1.311 1.00 91.62 189 PRO A N 1
ATOM 1415 C CA . PRO A 1 189 ? 0.269 22.939 -1.525 1.00 91.62 189 PRO A CA 1
ATOM 1416 C C . PRO A 1 189 ? -1.075 23.448 -1.001 1.00 91.62 189 PRO A C 1
ATOM 1418 O O . PRO A 1 189 ? -2.113 22.873 -1.327 1.00 91.62 189 PRO A O 1
ATOM 1421 N N . ALA A 1 190 ? -1.078 24.547 -0.244 1.00 89.69 190 ALA A N 1
ATOM 1422 C CA . ALA A 1 190 ? -2.305 25.062 0.374 1.00 89.69 190 ALA A CA 1
ATOM 1423 C C . ALA A 1 190 ? -3.417 25.363 -0.654 1.00 89.69 190 ALA A C 1
ATOM 1425 O O . ALA A 1 190 ? -4.583 25.057 -0.412 1.00 89.69 190 ALA A O 1
ATOM 1426 N N . GLN A 1 191 ? -3.050 25.844 -1.847 1.00 87.75 191 GLN A N 1
ATOM 1427 C CA . GLN A 1 191 ? -3.979 26.089 -2.963 1.00 87.75 191 GLN A CA 1
ATOM 1428 C C . GLN A 1 191 ? -4.717 24.843 -3.486 1.00 87.75 191 GLN A C 1
ATOM 1430 O O . GLN A 1 191 ? -5.730 24.976 -4.167 1.00 87.75 191 GLN A O 1
ATOM 1435 N N . LEU A 1 192 ? -4.223 23.639 -3.177 1.00 89.56 192 LEU A N 1
ATOM 1436 C CA . LEU A 1 192 ? -4.844 22.356 -3.525 1.00 89.56 192 LEU A CA 1
ATOM 1437 C C . LEU A 1 192 ? -5.642 21.749 -2.365 1.00 89.56 192 LEU A C 1
ATOM 1439 O O . LEU A 1 192 ? -6.036 20.583 -2.427 1.00 89.56 192 LEU A O 1
ATOM 1443 N N . THR A 1 193 ? -5.867 22.526 -1.305 1.00 90.50 193 THR A N 1
ATOM 1444 C CA . THR A 1 193 ? -6.660 22.113 -0.148 1.00 90.50 193 THR A CA 1
ATOM 1445 C C . THR A 1 193 ? -7.932 22.942 -0.020 1.00 90.50 193 THR A C 1
ATOM 1447 O O . THR A 1 193 ? -8.004 24.092 -0.466 1.00 90.50 193 THR A O 1
ATOM 1450 N N . VAL A 1 194 ? -8.958 22.318 0.552 1.00 89.62 194 VAL A N 1
ATOM 1451 C CA . VAL A 1 194 ? -10.311 22.860 0.672 1.00 89.62 194 VAL A CA 1
ATOM 1452 C C . VAL A 1 194 ? -10.759 22.749 2.124 1.00 89.62 194 VAL A C 1
ATOM 1454 O O . VAL A 1 194 ? -10.608 21.695 2.748 1.00 89.62 194 VAL A O 1
ATOM 1457 N N . ARG A 1 195 ? -11.359 23.810 2.663 1.00 87.25 195 ARG A N 1
ATOM 1458 C CA . ARG A 1 195 ? -12.007 23.786 3.976 1.00 87.25 195 ARG A CA 1
ATOM 1459 C C . ARG A 1 195 ? -13.514 23.855 3.783 1.00 87.25 195 ARG A C 1
ATOM 1461 O O . ARG A 1 195 ? -14.106 24.917 3.609 1.00 87.25 195 ARG A O 1
ATOM 1468 N N . ASN A 1 196 ? -14.157 22.694 3.802 1.00 81.38 196 ASN A N 1
ATOM 1469 C CA . ASN A 1 196 ? -15.601 22.618 3.643 1.00 81.38 196 ASN A CA 1
ATOM 1470 C C . ASN A 1 196 ? -16.191 21.478 4.469 1.00 81.38 196 ASN A C 1
ATOM 1472 O O . ASN A 1 196 ? -15.970 20.305 4.174 1.00 81.38 196 ASN A O 1
ATOM 1476 N N . ARG A 1 197 ? -16.991 21.835 5.480 1.00 76.94 197 ARG A N 1
ATOM 1477 C CA . ARG A 1 197 ? -17.637 20.864 6.372 1.00 76.94 197 ARG A CA 1
ATOM 1478 C C . ARG A 1 197 ? -18.709 20.021 5.677 1.00 76.94 197 ARG A C 1
ATOM 1480 O O . ARG A 1 197 ? -18.918 18.891 6.087 1.00 76.94 197 ARG A O 1
ATOM 1487 N N . LYS A 1 198 ? -19.361 20.526 4.623 1.00 81.31 198 LYS A N 1
ATOM 1488 C CA . LYS A 1 198 ? -20.414 19.788 3.894 1.00 81.31 198 LYS A CA 1
ATOM 1489 C C . LYS A 1 198 ? -19.865 18.654 3.030 1.00 81.31 198 LYS A C 1
ATOM 1491 O O . LYS A 1 198 ? -20.615 17.772 2.635 1.00 81.31 198 LYS A O 1
ATOM 1496 N N . LEU A 1 199 ? -18.574 18.713 2.710 1.00 83.06 199 LEU A N 1
ATOM 1497 C CA . LEU A 1 199 ? -17.875 17.705 1.914 1.00 83.06 199 LEU A CA 1
ATOM 1498 C C . LEU A 1 199 ? -17.215 16.626 2.774 1.00 83.06 199 LEU A C 1
ATOM 1500 O O . LEU A 1 199 ? -16.580 15.724 2.228 1.00 83.06 199 LEU A O 1
ATOM 1504 N N . LEU A 1 200 ? -17.350 16.720 4.100 1.00 85.81 200 LEU A N 1
ATOM 1505 C CA . LEU A 1 200 ? -16.942 15.653 5.000 1.00 85.81 200 LEU A CA 1
ATOM 1506 C C . LEU A 1 200 ? -17.866 14.451 4.808 1.00 85.81 200 LEU A C 1
ATOM 1508 O O . LEU A 1 200 ? -19.063 14.582 4.556 1.00 85.81 200 LEU A O 1
ATOM 1512 N N . ASP A 1 201 ? -17.278 13.268 4.894 1.00 85.12 201 ASP A N 1
ATOM 1513 C CA . ASP A 1 201 ? -17.996 12.019 4.708 1.00 85.12 201 ASP A CA 1
ATOM 1514 C C . ASP A 1 201 ? -18.673 11.607 6.020 1.00 85.12 201 ASP A C 1
ATOM 1516 O O . ASP A 1 201 ? -18.005 11.458 7.045 1.00 85.12 201 ASP A O 1
ATOM 1520 N N . ALA A 1 202 ? -19.987 11.375 5.969 1.00 86.12 202 ALA A N 1
ATOM 1521 C CA . ALA A 1 202 ? -20.788 10.954 7.118 1.00 86.12 202 ALA A CA 1
ATOM 1522 C C . ALA A 1 202 ? -20.277 9.650 7.766 1.00 86.12 202 ALA A C 1
ATOM 1524 O O . ALA A 1 202 ? -20.491 9.414 8.950 1.00 86.12 202 ALA A O 1
ATOM 1525 N N . ARG A 1 203 ? -19.557 8.800 7.016 1.00 84.69 203 ARG A N 1
ATOM 1526 C CA . ARG A 1 203 ? -18.944 7.566 7.545 1.00 84.69 203 ARG A CA 1
ATOM 1527 C C . ARG A 1 203 ? -17.839 7.826 8.570 1.00 84.69 203 ARG A C 1
ATOM 1529 O O . ARG A 1 203 ? -17.468 6.903 9.290 1.00 84.69 203 ARG A O 1
ATOM 1536 N N . PHE A 1 204 ? -17.292 9.039 8.602 1.00 86.94 204 PHE A N 1
ATOM 1537 C CA . PHE A 1 204 ? -16.212 9.435 9.502 1.00 86.94 204 PHE A CA 1
ATOM 1538 C C . PHE A 1 204 ? -16.667 10.434 10.570 1.00 86.94 204 PHE A C 1
ATOM 1540 O O . PHE A 1 204 ? -15.844 11.152 11.139 1.00 86.94 204 PHE A O 1
ATOM 1547 N N . GLU A 1 205 ? -17.968 10.518 10.839 1.00 87.75 205 GLU A N 1
ATOM 1548 C CA . GLU A 1 205 ? -18.472 11.308 11.958 1.00 87.75 205 GLU A CA 1
ATOM 1549 C C . GLU A 1 205 ? -18.090 10.652 13.289 1.00 87.75 205 GLU A C 1
ATOM 1551 O O . GLU A 1 205 ? -18.281 9.453 13.503 1.00 87.75 205 GLU A O 1
ATOM 1556 N N . GLU A 1 206 ? -17.498 11.449 14.176 1.00 88.81 206 GLU A N 1
ATOM 1557 C CA . GLU A 1 206 ? -17.119 10.998 15.511 1.00 88.81 206 GLU A CA 1
ATOM 1558 C C . GLU A 1 206 ? -18.368 10.827 16.374 1.00 88.81 206 GLU A C 1
ATOM 1560 O O . GLU A 1 206 ? -19.334 11.581 16.264 1.00 88.81 206 GLU A O 1
ATOM 1565 N N . THR A 1 207 ? -18.353 9.806 17.225 1.00 87.94 207 THR A N 1
ATOM 1566 C CA . THR A 1 207 ? -19.440 9.524 18.166 1.00 87.94 207 THR A CA 1
ATOM 1567 C C . THR A 1 207 ? -18.892 9.576 19.579 1.00 87.94 207 THR A C 1
ATOM 1569 O O . THR A 1 207 ? -17.805 9.059 19.843 1.00 87.94 207 THR A O 1
ATOM 1572 N N . ASP A 1 208 ? -19.669 10.162 20.485 1.00 87.31 208 ASP A N 1
ATOM 1573 C CA . ASP A 1 208 ? -19.359 10.217 21.909 1.00 87.31 208 ASP A CA 1
ATOM 1574 C C . ASP A 1 208 ? -19.412 8.826 22.573 1.00 87.31 208 ASP A C 1
ATOM 1576 O O . ASP A 1 208 ? -19.530 7.780 21.930 1.00 87.31 208 ASP A O 1
ATOM 1580 N N . THR A 1 209 ? -19.299 8.804 23.899 1.00 85.50 209 THR A N 1
ATOM 1581 C CA . THR A 1 209 ? -19.309 7.584 24.710 1.00 85.50 209 THR A CA 1
ATOM 1582 C C . THR A 1 209 ? -20.563 6.740 24.477 1.00 85.50 209 THR A C 1
ATOM 1584 O O . THR A 1 209 ? -21.680 7.254 24.564 1.00 85.50 209 THR A O 1
ATOM 1587 N N . LEU A 1 210 ? -20.373 5.438 24.255 1.00 84.62 210 LEU A N 1
ATOM 1588 C CA . LEU A 1 210 ? -21.452 4.480 24.024 1.00 84.62 210 LEU A CA 1
ATOM 1589 C C . LEU A 1 210 ? -21.656 3.618 25.283 1.00 84.62 210 LEU A C 1
ATOM 1591 O O . LEU A 1 210 ? -20.684 3.004 25.738 1.00 84.62 210 LEU A O 1
ATOM 1595 N N . PRO A 1 211 ? -22.880 3.521 25.832 1.00 88.31 211 PRO A N 1
ATOM 1596 C CA . PRO A 1 211 ? -23.141 2.722 27.028 1.00 88.31 211 PRO A CA 1
ATOM 1597 C C . PRO A 1 211 ? -22.911 1.221 26.779 1.00 88.31 211 PRO A C 1
ATOM 1599 O O . PRO A 1 211 ? -23.014 0.729 25.644 1.00 88.31 211 PRO A O 1
ATOM 1602 N N . LEU A 1 212 ? -22.601 0.451 27.834 1.00 87.00 212 LEU A N 1
ATOM 1603 C CA . LEU A 1 212 ? -22.231 -0.962 27.667 1.00 87.00 212 LEU A CA 1
ATOM 1604 C C . LEU A 1 212 ? -23.371 -1.834 27.147 1.00 87.00 212 LEU A C 1
ATOM 1606 O O . LEU A 1 212 ? -23.105 -2.830 26.476 1.00 87.00 212 LEU A O 1
ATOM 1610 N N . ASN A 1 213 ? -24.623 -1.479 27.423 1.00 89.44 213 ASN A N 1
ATOM 1611 C CA . ASN A 1 213 ? -25.794 -2.206 26.929 1.00 89.44 213 ASN A CA 1
ATOM 1612 C C . ASN A 1 213 ? -25.908 -2.173 25.391 1.00 89.44 213 ASN A C 1
ATOM 1614 O O . ASN A 1 213 ? -26.296 -3.170 24.785 1.00 89.44 213 ASN A O 1
ATOM 1618 N N . GLU A 1 214 ? -25.543 -1.060 24.755 1.00 87.81 214 GLU A N 1
ATOM 1619 C CA . GLU A 1 214 ? -25.541 -0.895 23.301 1.00 87.81 214 GLU A CA 1
ATOM 1620 C C . GLU A 1 214 ? -24.274 -1.488 22.683 1.00 87.81 214 GLU A C 1
ATOM 1622 O O . GLU A 1 214 ? -24.324 -2.164 21.645 1.00 87.81 214 GLU A O 1
ATOM 1627 N N . ARG A 1 215 ? -23.135 -1.299 23.361 1.00 86.38 215 ARG A N 1
ATOM 1628 C CA . ARG A 1 215 ? -21.844 -1.839 22.932 1.00 86.38 215 ARG A CA 1
ATOM 1629 C C . ARG A 1 215 ? -21.834 -3.367 22.966 1.00 86.38 215 ARG A C 1
ATOM 1631 O O . ARG A 1 215 ? -21.477 -4.008 21.975 1.00 86.38 215 ARG A O 1
ATOM 1638 N N . PHE A 1 216 ? -22.299 -3.953 24.064 1.00 90.62 216 PHE A N 1
ATOM 1639 C CA . PHE A 1 216 ? -22.341 -5.391 24.318 1.00 90.62 216 PHE A CA 1
ATOM 1640 C C . PHE A 1 216 ? -23.734 -5.835 24.783 1.00 90.62 216 PHE A C 1
ATOM 1642 O O . PHE A 1 216 ? -23.892 -6.175 25.951 1.00 90.62 216 PHE A O 1
ATOM 1649 N N . PRO A 1 217 ? -24.745 -5.896 23.899 1.00 92.25 217 PRO A N 1
ATOM 1650 C CA . PRO A 1 217 ? -26.081 -6.361 24.257 1.00 92.25 217 PRO A CA 1
ATOM 1651 C C . PRO A 1 217 ? -26.059 -7.773 24.840 1.00 92.25 217 PRO A C 1
ATOM 1653 O O . PRO A 1 217 ? -25.191 -8.586 24.502 1.00 92.25 217 PRO A O 1
ATOM 1656 N N . ILE A 1 218 ? -27.037 -8.085 25.688 1.00 93.81 218 ILE A N 1
ATOM 1657 C CA . ILE A 1 218 ? -27.216 -9.444 26.213 1.00 93.81 218 ILE A CA 1
ATOM 1658 C C . ILE A 1 218 ? -27.382 -10.414 25.032 1.00 93.81 218 ILE A C 1
ATOM 1660 O O . ILE A 1 218 ? -27.975 -10.074 24.010 1.00 93.81 218 ILE A O 1
ATOM 1664 N N . ASP A 1 219 ? -26.786 -11.597 25.156 1.00 93.25 219 ASP A N 1
ATOM 1665 C CA . ASP A 1 219 ? -26.712 -12.653 24.143 1.00 93.25 219 ASP A CA 1
ATOM 1666 C C . ASP A 1 219 ? -25.913 -12.305 22.875 1.00 93.25 219 ASP A C 1
ATOM 1668 O O . ASP A 1 219 ? -25.796 -13.128 21.961 1.00 93.25 219 ASP A O 1
ATOM 1672 N N . SER A 1 220 ? -25.271 -11.133 22.827 1.00 92.25 220 SER A N 1
ATOM 1673 C CA . SER A 1 220 ? -24.331 -10.812 21.754 1.00 92.25 220 SER A CA 1
ATOM 1674 C C . SER A 1 220 ? -23.031 -11.613 21.880 1.00 92.25 220 SER A C 1
ATOM 1676 O O . SER A 1 220 ? -22.570 -11.955 22.974 1.00 92.25 220 SER A O 1
ATOM 1678 N N . LYS A 1 221 ? -22.426 -11.922 20.727 1.00 93.12 221 LYS A N 1
ATOM 1679 C CA . LYS A 1 221 ? -21.125 -12.587 20.641 1.00 93.12 221 LYS A CA 1
ATOM 1680 C C . LYS A 1 221 ? -20.011 -11.542 20.613 1.00 93.12 221 LYS A C 1
ATOM 1682 O O . LYS A 1 221 ? -20.000 -10.680 19.737 1.00 93.12 221 LYS A O 1
ATOM 1687 N N . ALA A 1 222 ? -19.059 -11.672 21.526 1.00 92.19 222 ALA A N 1
ATOM 1688 C CA . ALA A 1 222 ? -17.844 -10.870 21.597 1.00 92.19 222 ALA A CA 1
ATOM 1689 C C . ALA A 1 222 ? -16.595 -11.761 21.471 1.00 92.19 222 ALA A C 1
ATOM 1691 O O . ALA A 1 222 ? -16.662 -12.978 21.645 1.00 92.19 222 ALA A O 1
ATOM 1692 N N . LEU A 1 223 ? -15.452 -11.166 21.154 1.00 92.56 223 LEU A N 1
ATOM 1693 C CA . LEU A 1 223 ? -14.127 -11.777 21.177 1.00 92.56 223 LEU A CA 1
ATOM 1694 C C . LEU A 1 223 ? -13.355 -11.198 22.363 1.00 92.56 223 LEU A C 1
ATOM 1696 O O . LEU A 1 223 ? -13.378 -9.991 22.573 1.00 92.56 223 LEU A O 1
ATOM 1700 N N . ILE A 1 224 ? -12.672 -12.040 23.131 1.00 91.88 224 ILE A N 1
ATOM 1701 C CA . ILE A 1 224 ? -11.822 -11.581 24.231 1.00 91.88 224 ILE A CA 1
ATOM 1702 C C . ILE A 1 224 ? -10.440 -11.228 23.672 1.00 91.88 224 ILE A C 1
ATOM 1704 O O . ILE A 1 224 ? -9.800 -12.057 23.021 1.00 91.88 224 ILE A O 1
ATOM 1708 N N . THR A 1 225 ? -9.970 -10.008 23.925 1.00 90.44 225 THR A N 1
ATOM 1709 C CA . THR A 1 225 ? -8.741 -9.448 23.337 1.00 90.44 225 THR A CA 1
ATOM 1710 C C . THR A 1 225 ? -7.555 -9.412 24.294 1.00 90.44 225 THR A C 1
ATOM 1712 O O . THR A 1 225 ? -6.455 -9.072 23.865 1.00 90.44 225 THR A O 1
ATOM 1715 N N . ARG A 1 226 ? -7.729 -9.776 25.574 1.00 89.25 226 ARG A N 1
ATOM 1716 C CA . ARG A 1 226 ? -6.641 -9.849 26.567 1.00 89.25 226 ARG A CA 1
ATOM 1717 C C . ARG A 1 226 ? -6.843 -10.965 27.594 1.00 89.25 226 ARG A C 1
ATOM 1719 O O . ARG A 1 226 ? -7.921 -11.536 27.748 1.00 89.25 226 ARG A O 1
ATOM 1726 N N . GLY A 1 227 ? -5.773 -11.267 28.327 1.00 88.12 227 GLY A N 1
ATOM 1727 C CA . GLY A 1 227 ? -5.796 -12.196 29.455 1.00 88.12 227 GLY A CA 1
ATOM 1728 C C . GLY A 1 227 ? -5.864 -13.672 29.053 1.00 88.12 227 GLY A C 1
ATOM 1729 O O . GLY A 1 227 ? -5.476 -14.067 27.957 1.00 88.12 227 GLY A O 1
ATOM 1730 N N . LYS A 1 228 ? -6.347 -14.509 29.979 1.00 87.31 228 LYS A N 1
ATOM 1731 C CA . LYS A 1 228 ? -6.335 -15.981 29.861 1.00 87.31 228 LYS A CA 1
ATOM 1732 C C . LYS A 1 228 ? -7.108 -16.517 28.651 1.00 87.31 228 LYS A C 1
ATOM 1734 O O . LYS A 1 228 ? -6.778 -17.586 28.149 1.00 87.31 228 LYS A O 1
ATOM 1739 N N . TRP A 1 229 ? -8.141 -15.801 28.220 1.00 89.62 229 TRP A N 1
ATOM 1740 C CA . TRP A 1 229 ? -9.058 -16.233 27.164 1.00 89.62 229 TRP A CA 1
ATOM 1741 C C . TRP A 1 229 ? -8.855 -15.463 25.857 1.00 89.62 229 TRP A C 1
ATOM 1743 O O . TRP A 1 229 ? -9.771 -15.404 25.042 1.00 89.62 229 TRP A O 1
ATOM 1753 N N . LEU A 1 230 ? -7.673 -14.871 25.654 1.00 90.06 230 LEU A N 1
ATOM 1754 C CA . LEU A 1 230 ? -7.301 -14.183 24.419 1.00 90.06 230 LEU A CA 1
ATOM 1755 C C . LEU A 1 230 ? -7.664 -15.019 23.178 1.00 90.06 230 LEU A C 1
ATOM 1757 O O . LEU A 1 230 ? -7.286 -16.185 23.072 1.00 90.06 230 LEU A O 1
ATOM 1761 N N . GLY A 1 231 ? -8.409 -14.421 22.248 1.00 88.31 231 GLY A N 1
ATOM 1762 C CA . GLY A 1 231 ? -8.853 -15.061 21.007 1.00 88.31 231 GLY A CA 1
ATOM 1763 C C . GLY A 1 231 ? -10.069 -15.986 21.152 1.00 88.31 231 GLY A C 1
ATOM 1764 O O . GLY A 1 231 ? -10.591 -16.466 20.147 1.00 88.31 231 GLY A O 1
ATOM 1765 N N . CYS A 1 232 ? -10.568 -16.224 22.369 1.00 89.81 232 CYS A N 1
ATOM 1766 C CA . CYS A 1 232 ? -11.807 -16.972 22.575 1.00 89.81 232 CYS A CA 1
ATOM 1767 C C . CYS A 1 232 ? -13.024 -16.077 22.325 1.00 89.81 232 CYS A C 1
ATOM 1769 O O . CYS A 1 232 ? -13.062 -14.908 22.712 1.00 89.81 232 CYS A O 1
ATOM 1771 N N . THR A 1 233 ? -14.065 -16.649 21.723 1.00 92.38 233 THR A N 1
ATOM 1772 C CA . THR A 1 233 ? -15.361 -15.973 21.606 1.00 92.38 233 THR A CA 1
ATOM 1773 C C . THR A 1 233 ? -16.165 -16.157 22.886 1.00 92.38 233 THR A C 1
ATOM 1775 O O . THR A 1 233 ? -16.113 -17.228 23.485 1.00 92.38 233 THR A O 1
ATOM 1778 N N . ALA A 1 234 ? -16.970 -15.179 23.271 1.00 93.38 234 ALA A N 1
ATOM 1779 C CA . ALA A 1 234 ? -17.824 -15.251 24.443 1.00 93.38 234 ALA A CA 1
ATOM 1780 C C . ALA A 1 234 ? -19.228 -14.708 24.147 1.00 93.38 234 ALA A C 1
ATOM 1782 O O . ALA A 1 234 ? -19.401 -13.893 23.243 1.00 93.38 234 ALA A O 1
ATOM 1783 N N . ILE A 1 235 ? -20.228 -15.183 24.889 1.00 94.75 235 ILE A N 1
ATOM 1784 C CA . ILE A 1 235 ? -21.613 -14.696 24.822 1.00 94.75 235 ILE A CA 1
ATOM 1785 C C . ILE A 1 235 ? -21.879 -13.846 26.058 1.00 94.75 235 ILE A C 1
ATOM 1787 O O . ILE A 1 235 ? -21.690 -14.320 27.180 1.00 94.75 235 ILE A O 1
ATOM 1791 N N . VAL A 1 236 ? -22.314 -12.608 25.861 1.00 94.56 236 VAL A N 1
ATOM 1792 C CA . VAL A 1 236 ? -22.574 -11.659 26.950 1.00 94.56 236 VAL A CA 1
ATOM 1793 C C . VAL A 1 236 ? -23.848 -12.050 27.701 1.00 94.56 236 VAL A C 1
ATOM 1795 O O . VAL A 1 236 ? -24.865 -12.338 27.078 1.00 94.56 236 VAL A O 1
ATOM 1798 N N . ARG A 1 237 ? -23.807 -12.077 29.039 1.00 94.38 237 ARG A N 1
ATOM 1799 C CA . ARG A 1 237 ? -24.971 -12.391 29.891 1.00 94.38 237 ARG A CA 1
ATOM 1800 C C . ARG A 1 237 ? -25.467 -11.201 30.684 1.00 94.38 237 ARG A C 1
ATOM 1802 O O . ARG A 1 237 ? -26.671 -10.991 30.766 1.00 94.38 237 ARG A O 1
ATOM 1809 N N . SER A 1 238 ? -24.545 -10.438 31.246 1.00 93.1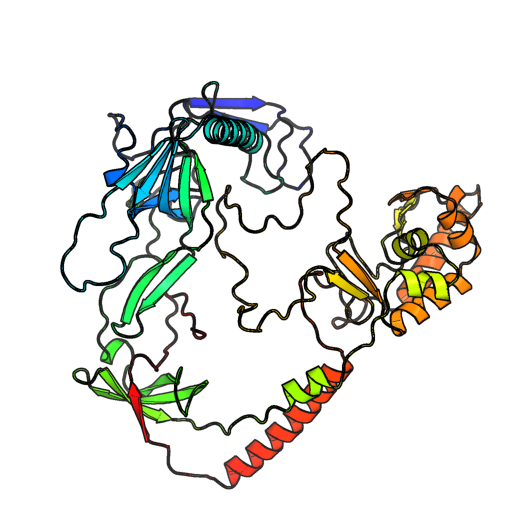2 238 SER A N 1
ATOM 1810 C CA . SER A 1 238 ? -24.845 -9.213 31.974 1.00 93.12 238 SER A CA 1
ATOM 1811 C C . SER A 1 238 ? -23.693 -8.233 31.831 1.00 93.12 238 SER A C 1
ATOM 1813 O O . SER A 1 238 ? -22.550 -8.631 31.595 1.00 93.12 238 SER A O 1
ATOM 1815 N N . GLN A 1 239 ? -24.009 -6.954 31.973 1.00 91.75 239 GLN A N 1
ATOM 1816 C CA . GLN A 1 239 ? -23.064 -5.849 31.972 1.00 91.75 239 GLN A CA 1
ATOM 1817 C C . GLN A 1 239 ? -23.165 -5.129 33.317 1.00 91.75 239 GLN A C 1
ATOM 1819 O O . GLN A 1 239 ? -24.244 -5.053 33.903 1.00 91.75 239 GLN A O 1
ATOM 1824 N N . ASP A 1 240 ? -22.041 -4.617 33.790 1.00 92.00 240 ASP A N 1
ATOM 1825 C CA . ASP A 1 240 ? -21.937 -3.768 34.968 1.00 92.00 240 ASP A CA 1
ATOM 1826 C C . ASP A 1 240 ? -21.293 -2.450 34.530 1.00 92.00 240 ASP A C 1
ATOM 1828 O O . ASP A 1 240 ? -20.097 -2.400 34.219 1.00 92.00 240 ASP A O 1
ATOM 1832 N N . GLU A 1 241 ? -22.118 -1.405 34.447 1.00 87.88 241 GLU A N 1
ATOM 1833 C CA . GLU A 1 241 ? -21.704 -0.073 34.003 1.00 87.88 241 GLU A CA 1
ATOM 1834 C C . GLU A 1 241 ? -20.799 0.614 35.036 1.00 87.88 241 GLU A C 1
ATOM 1836 O O . GLU A 1 241 ? -19.889 1.338 34.648 1.00 87.88 241 GLU A O 1
ATOM 1841 N N . GLU A 1 242 ? -20.986 0.352 36.336 1.00 87.50 242 GLU A N 1
ATOM 1842 C CA . GLU A 1 242 ? -20.190 0.978 37.402 1.00 87.50 242 GLU A CA 1
ATOM 1843 C C . GLU A 1 242 ? -18.761 0.430 37.428 1.00 87.50 242 GLU A C 1
ATOM 1845 O O . GLU A 1 242 ? -17.801 1.173 37.630 1.00 87.50 242 GLU A O 1
ATOM 1850 N N . GLN A 1 243 ? -18.612 -0.878 37.209 1.00 86.56 243 GLN A N 1
ATOM 1851 C CA . GLN A 1 243 ? -17.307 -1.544 37.179 1.00 86.56 243 GLN A CA 1
ATOM 1852 C C . GLN A 1 243 ? -16.684 -1.587 35.775 1.00 86.56 243 GLN A C 1
ATOM 1854 O O . GLN A 1 243 ? -15.562 -2.070 35.616 1.00 86.56 243 GLN A O 1
ATOM 1859 N N . HIS A 1 244 ? -17.399 -1.125 34.747 1.00 88.69 244 HIS A N 1
ATOM 1860 C CA . HIS A 1 244 ? -17.037 -1.282 33.337 1.00 88.69 244 HIS A CA 1
ATOM 1861 C C . HIS A 1 244 ? -16.687 -2.733 32.945 1.00 88.69 244 HIS A C 1
ATOM 1863 O O . HIS A 1 244 ? -15.723 -2.995 32.215 1.00 88.69 244 HIS A O 1
ATOM 1869 N N . THR A 1 245 ? -17.467 -3.703 33.430 1.00 91.94 245 THR A N 1
ATOM 1870 C CA . THR A 1 245 ? -17.246 -5.134 33.155 1.00 91.94 245 THR A CA 1
ATOM 1871 C C . THR A 1 245 ? -18.465 -5.798 32.529 1.00 91.94 245 THR A C 1
ATOM 1873 O O . THR A 1 245 ? -19.584 -5.302 32.608 1.00 91.94 245 THR A O 1
ATOM 1876 N N . ALA A 1 246 ? -18.255 -6.948 31.893 1.00 92.31 246 ALA A N 1
ATOM 1877 C CA . ALA A 1 246 ? -19.331 -7.816 31.447 1.00 92.31 246 ALA A CA 1
ATOM 1878 C C . ALA A 1 246 ? -19.087 -9.253 31.910 1.00 92.31 246 ALA A C 1
ATOM 1880 O O . ALA A 1 246 ? -17.981 -9.794 31.805 1.00 92.31 246 ALA A O 1
ATOM 1881 N N . THR A 1 247 ? -20.142 -9.892 32.405 1.00 94.44 247 THR A N 1
ATOM 1882 C CA . THR A 1 247 ? -20.148 -11.325 32.681 1.00 94.44 247 THR A CA 1
ATOM 1883 C C . THR A 1 247 ? -20.483 -12.059 31.395 1.00 94.44 247 THR A C 1
ATOM 1885 O O . THR A 1 247 ? -21.534 -11.848 30.783 1.00 94.44 247 THR A O 1
ATOM 1888 N N . VAL A 1 248 ? -19.577 -12.936 30.974 1.00 93.75 248 VAL A N 1
ATOM 1889 C CA . VAL A 1 248 ? -19.650 -13.626 29.691 1.00 93.75 248 VAL A CA 1
ATOM 1890 C C . VAL A 1 248 ? -19.534 -15.137 29.862 1.00 93.75 248 VAL A C 1
ATOM 1892 O O . VAL A 1 248 ? -18.830 -15.644 30.737 1.00 93.75 248 VAL A O 1
ATOM 1895 N N . HIS A 1 249 ? -20.218 -15.875 28.993 1.00 94.19 249 HIS A N 1
ATOM 1896 C CA . HIS A 1 249 ? -20.007 -17.306 28.798 1.00 94.19 249 HIS A CA 1
ATOM 1897 C C . HIS A 1 249 ? -18.907 -17.497 27.759 1.00 94.19 249 HIS A C 1
ATOM 1899 O O . HIS A 1 249 ? -19.125 -17.250 26.572 1.00 94.19 249 HIS A O 1
ATOM 1905 N N . VAL A 1 250 ? -17.729 -17.929 28.197 1.00 92.12 250 VAL A N 1
ATOM 1906 C CA . VAL A 1 250 ? -16.563 -18.116 27.332 1.00 92.12 250 VAL A CA 1
ATOM 1907 C C . VAL A 1 250 ? -16.681 -19.439 26.581 1.00 92.12 250 VAL A C 1
ATOM 1909 O O . VAL A 1 250 ? -16.828 -20.503 27.185 1.00 92.12 250 VAL A O 1
ATOM 1912 N N . ASN A 1 251 ? -16.560 -19.384 25.256 1.00 88.25 251 ASN A N 1
ATOM 1913 C CA . ASN A 1 251 ? -16.327 -20.563 24.435 1.00 88.25 251 ASN A CA 1
ATOM 1914 C C . ASN A 1 251 ? -14.836 -20.905 24.500 1.00 88.25 251 ASN A C 1
ATOM 1916 O O . ASN A 1 251 ? -14.023 -20.335 23.772 1.00 88.25 251 ASN A O 1
ATOM 1920 N N . THR A 1 252 ? -14.472 -21.772 25.440 1.00 82.50 252 THR A N 1
ATOM 1921 C CA . THR A 1 252 ? -13.075 -22.094 25.722 1.00 82.50 252 THR A CA 1
ATOM 1922 C C . THR A 1 252 ? -12.457 -22.893 24.585 1.00 82.50 252 THR A C 1
ATOM 1924 O O . THR A 1 252 ? -12.925 -23.989 24.275 1.00 82.50 252 THR A O 1
ATOM 1927 N N . ILE A 1 253 ? -11.374 -22.371 24.020 1.00 77.69 253 ILE A N 1
ATOM 1928 C CA . ILE A 1 253 ? -10.519 -23.091 23.079 1.00 77.69 253 ILE A CA 1
ATOM 1929 C C . ILE A 1 253 ? -9.276 -23.546 23.848 1.00 77.69 253 ILE A C 1
ATOM 1931 O O . ILE A 1 253 ? -8.782 -22.850 24.736 1.00 77.69 253 ILE A O 1
ATOM 1935 N N . ASP A 1 254 ? -8.798 -24.747 23.558 1.00 79.06 254 ASP A N 1
ATOM 1936 C CA . ASP A 1 254 ? -7.558 -25.261 24.115 1.00 79.06 254 ASP A CA 1
ATOM 1937 C C . ASP A 1 254 ? -6.343 -24.522 23.541 1.00 79.06 254 ASP A C 1
ATOM 1939 O O . ASP A 1 254 ? -6.304 -24.163 22.362 1.00 79.06 254 ASP A O 1
ATOM 1943 N N . GLN A 1 255 ? -5.327 -24.308 24.381 1.00 77.00 255 GLN A N 1
ATOM 1944 C CA . GLN A 1 255 ? -4.116 -23.605 23.970 1.00 77.00 255 GLN A CA 1
ATOM 1945 C C . GLN A 1 255 ? -3.444 -24.340 22.802 1.00 77.00 255 GLN A C 1
ATOM 1947 O O . GLN A 1 255 ? -3.212 -25.552 22.851 1.00 77.00 255 GLN A O 1
ATOM 1952 N N . GLU A 1 256 ? -3.150 -23.598 21.736 1.00 82.31 256 GLU A N 1
ATOM 1953 C CA . GLU A 1 256 ? -2.478 -24.140 20.560 1.00 82.31 256 GLU A CA 1
ATOM 1954 C C . GLU A 1 256 ? -1.000 -24.413 20.894 1.00 82.31 256 GLU A C 1
ATOM 1956 O O . GLU A 1 256 ? -0.293 -23.490 21.314 1.00 82.31 256 GLU A O 1
ATOM 1961 N N . PRO A 1 257 ? -0.496 -25.653 20.739 1.00 86.94 257 PRO A N 1
ATOM 1962 C CA . PRO A 1 257 ? 0.930 -25.906 20.866 1.00 86.94 257 PRO A CA 1
ATOM 1963 C C . PRO A 1 257 ? 1.704 -25.180 19.751 1.00 86.94 257 PRO A C 1
ATOM 1965 O O . PRO A 1 257 ? 1.205 -25.048 18.634 1.00 86.94 257 PRO A O 1
ATOM 1968 N N . PRO A 1 258 ? 2.958 -24.757 19.985 1.00 89.00 258 PRO A N 1
ATOM 1969 C CA . PRO A 1 258 ? 3.727 -23.951 19.033 1.00 89.00 258 PRO A CA 1
ATOM 1970 C C . PRO A 1 258 ? 4.320 -24.775 17.869 1.00 89.00 258 PRO A C 1
ATOM 1972 O O . PRO A 1 258 ? 5.430 -24.505 17.410 1.00 89.00 258 PRO A O 1
ATOM 1975 N N . PHE A 1 259 ? 3.617 -25.801 17.377 1.00 89.56 259 PHE A N 1
ATOM 1976 C CA . PHE A 1 259 ? 4.128 -26.696 16.331 1.00 89.56 259 PHE A CA 1
ATOM 1977 C C . PHE A 1 259 ? 4.425 -25.949 15.024 1.00 89.56 259 PHE A C 1
ATOM 1979 O O . PHE A 1 259 ? 5.417 -26.257 14.368 1.00 89.56 259 PHE A O 1
ATOM 1986 N N . GLY A 1 260 ? 3.619 -24.939 14.673 1.00 88.62 260 GLY A N 1
ATOM 1987 C CA . GLY A 1 260 ? 3.816 -24.131 13.467 1.00 88.62 260 GLY A CA 1
ATOM 1988 C C . GLY A 1 260 ? 5.167 -23.411 13.460 1.00 88.62 260 GLY A C 1
ATOM 1989 O O . GLY A 1 260 ? 5.911 -23.515 12.486 1.00 88.62 260 GLY A O 1
ATOM 1990 N N . TYR A 1 261 ? 5.536 -22.778 14.579 1.00 89.38 261 TYR A N 1
ATOM 1991 C CA . TYR A 1 261 ? 6.834 -22.110 14.735 1.00 89.38 261 TYR A CA 1
ATOM 1992 C C . TYR A 1 261 ? 8.002 -23.092 14.615 1.00 89.38 261 TYR A C 1
ATOM 1994 O O . TYR A 1 261 ? 8.977 -22.824 13.916 1.00 89.38 261 TYR A O 1
ATOM 2002 N N . VAL A 1 262 ? 7.883 -24.265 15.246 1.00 91.00 262 VAL A N 1
ATOM 2003 C CA . VAL A 1 262 ? 8.919 -25.307 15.189 1.00 91.00 262 VAL A CA 1
ATOM 2004 C C . VAL A 1 262 ? 9.103 -25.826 13.761 1.00 91.00 262 VAL A C 1
ATOM 2006 O O . VAL A 1 262 ? 10.236 -26.019 13.319 1.00 91.00 262 VAL A O 1
ATOM 2009 N N . ILE A 1 263 ? 8.009 -26.041 13.028 1.00 91.19 263 ILE A N 1
ATOM 2010 C CA . ILE A 1 263 ? 8.044 -26.489 11.631 1.00 91.19 263 ILE A CA 1
ATOM 2011 C C . ILE A 1 263 ? 8.687 -25.423 10.740 1.00 91.19 263 ILE A C 1
ATOM 2013 O O . ILE A 1 263 ? 9.580 -25.755 9.962 1.00 91.19 263 ILE A O 1
ATOM 2017 N N . ALA A 1 264 ? 8.290 -24.157 10.889 1.00 88.00 264 ALA A N 1
ATOM 2018 C CA . ALA A 1 264 ? 8.827 -23.048 10.104 1.00 88.00 264 ALA A CA 1
ATOM 2019 C C . ALA A 1 264 ? 10.338 -22.849 10.316 1.00 88.00 264 ALA A C 1
ATOM 2021 O O . ALA A 1 264 ? 11.059 -22.573 9.363 1.00 88.00 264 ALA A O 1
ATOM 2022 N N . GLN A 1 265 ? 10.835 -23.044 11.542 1.00 87.94 265 GLN A N 1
ATOM 2023 C CA . GLN A 1 265 ? 12.267 -22.946 11.847 1.00 87.94 265 GLN A CA 1
ATOM 2024 C C . GLN A 1 265 ? 13.073 -24.142 11.323 1.00 87.94 265 GLN A C 1
ATOM 2026 O O . GLN A 1 265 ? 14.197 -23.976 10.850 1.00 87.94 265 GLN A O 1
ATOM 2031 N N . LYS A 1 266 ? 12.525 -25.360 11.424 1.00 90.94 266 LYS A N 1
ATOM 2032 C CA . LYS A 1 266 ? 13.251 -26.589 11.068 1.00 90.94 266 LYS A CA 1
ATOM 2033 C C . LYS A 1 266 ? 13.229 -26.896 9.575 1.00 90.94 266 LYS A C 1
ATOM 2035 O O . LYS A 1 266 ? 14.211 -27.419 9.056 1.00 90.94 266 LYS A O 1
ATOM 2040 N N . ILE A 1 267 ? 12.121 -26.618 8.891 1.00 90.00 267 ILE A N 1
ATOM 2041 C CA . ILE A 1 267 ? 11.931 -26.953 7.477 1.00 90.00 267 ILE A CA 1
ATOM 2042 C C . ILE A 1 267 ? 12.135 -25.688 6.643 1.00 90.00 267 ILE A C 1
ATOM 2044 O O . ILE A 1 267 ? 11.185 -25.025 6.234 1.00 90.00 267 ILE A O 1
ATOM 2048 N N . THR A 1 268 ? 13.398 -25.351 6.391 1.00 87.94 268 THR A N 1
ATOM 2049 C CA . THR A 1 268 ? 13.785 -24.179 5.597 1.00 87.94 268 THR A CA 1
ATOM 2050 C C . THR A 1 268 ? 14.516 -24.585 4.321 1.00 87.94 268 THR A C 1
ATOM 2052 O O . THR A 1 268 ? 15.209 -25.602 4.269 1.00 87.94 268 THR A O 1
ATOM 2055 N N . ASP A 1 269 ? 14.346 -23.790 3.263 1.00 89.25 269 ASP A N 1
ATOM 2056 C CA . ASP A 1 269 ? 15.135 -23.936 2.042 1.00 89.25 269 ASP A CA 1
ATOM 2057 C C . ASP A 1 269 ? 16.555 -23.395 2.278 1.00 89.25 269 ASP A C 1
ATOM 2059 O O . ASP A 1 269 ? 16.750 -22.323 2.856 1.00 89.25 269 ASP A O 1
ATOM 2063 N N . ARG A 1 270 ? 17.568 -24.119 1.7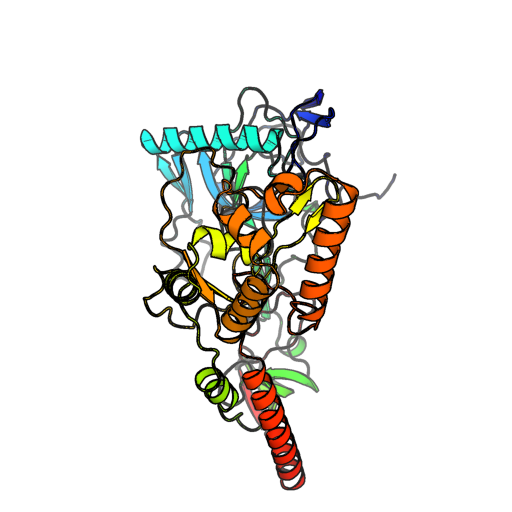93 1.00 91.19 270 ARG A N 1
ATOM 2064 C CA . ARG A 1 270 ? 18.958 -23.656 1.830 1.00 91.19 270 ARG A CA 1
ATOM 2065 C C . ARG A 1 270 ? 19.243 -22.767 0.623 1.00 91.19 270 ARG A C 1
ATOM 2067 O O . ARG A 1 270 ? 19.100 -23.209 -0.517 1.00 91.19 270 ARG A O 1
ATOM 2074 N N . PHE A 1 271 ? 19.700 -21.547 0.885 1.00 92.75 271 PHE A N 1
ATOM 2075 C CA . PHE A 1 271 ? 20.053 -20.563 -0.136 1.00 92.75 271 PHE A CA 1
ATOM 2076 C C . PHE A 1 271 ? 21.568 -20.392 -0.253 1.00 92.75 271 PHE A C 1
ATOM 2078 O O . PHE A 1 271 ? 22.308 -20.511 0.724 1.00 92.75 271 PHE A O 1
ATOM 2085 N N . PHE A 1 272 ? 22.020 -20.106 -1.470 1.00 93.56 272 PHE A N 1
ATOM 2086 C CA . PHE A 1 272 ? 23.413 -19.857 -1.807 1.00 93.56 272 PHE A CA 1
ATOM 2087 C C . PHE A 1 272 ? 23.545 -18.494 -2.501 1.00 93.56 272 PHE A C 1
ATOM 2089 O O . PHE A 1 272 ? 22.796 -18.222 -3.446 1.00 93.56 272 PHE A O 1
ATOM 2096 N N . PRO A 1 273 ? 24.509 -17.650 -2.095 1.00 93.25 273 PRO A N 1
ATOM 2097 C CA . PRO A 1 273 ? 24.796 -16.387 -2.762 1.00 93.25 273 PRO A CA 1
ATOM 2098 C C . PRO A 1 273 ? 25.025 -16.533 -4.268 1.00 93.25 273 PRO A C 1
ATOM 2100 O O . PRO A 1 273 ? 25.743 -17.431 -4.716 1.00 93.25 273 PRO A O 1
ATOM 2103 N N . GLY A 1 274 ? 24.482 -15.600 -5.056 1.00 91.62 274 GLY A N 1
ATOM 2104 C CA . GLY A 1 274 ? 24.568 -15.640 -6.518 1.00 91.62 274 GLY A CA 1
ATOM 2105 C C . GLY A 1 274 ? 25.994 -15.737 -7.071 1.00 91.62 274 GLY A C 1
ATOM 2106 O O . GLY A 1 274 ? 26.209 -16.422 -8.065 1.00 91.62 274 GLY A O 1
ATOM 2107 N N . TYR A 1 275 ? 26.989 -15.130 -6.414 1.00 90.56 275 TYR A N 1
ATOM 2108 C CA . TYR A 1 275 ? 28.387 -15.233 -6.852 1.00 90.56 275 TYR A CA 1
ATOM 2109 C C . TYR A 1 275 ? 28.950 -16.660 -6.707 1.00 90.56 275 TYR A C 1
ATOM 2111 O O . TYR A 1 275 ? 29.659 -17.121 -7.599 1.00 90.56 275 TYR A O 1
ATOM 2119 N N . LEU A 1 276 ? 28.585 -17.388 -5.640 1.00 93.62 276 LEU A N 1
ATOM 2120 C CA . LEU A 1 276 ? 28.980 -18.790 -5.449 1.00 93.62 276 LEU A CA 1
ATOM 2121 C C . LEU A 1 276 ? 28.287 -19.700 -6.461 1.00 93.62 276 LEU A C 1
ATOM 2123 O O . LEU A 1 276 ? 28.900 -20.623 -6.992 1.00 93.62 276 LEU A O 1
ATOM 2127 N N . VAL A 1 277 ? 27.014 -19.423 -6.752 1.00 94.81 277 VAL A N 1
ATOM 2128 C CA . VAL A 1 277 ? 26.252 -20.152 -7.773 1.00 94.81 277 VAL A CA 1
ATOM 2129 C C . VAL A 1 277 ? 26.877 -19.958 -9.153 1.00 94.81 277 VAL A C 1
ATOM 2131 O O . VAL A 1 277 ? 27.100 -20.937 -9.860 1.00 94.81 277 VAL A O 1
ATOM 2134 N N . ALA A 1 278 ? 27.225 -18.721 -9.512 1.00 93.94 278 ALA A N 1
ATOM 2135 C CA . ALA A 1 278 ? 27.891 -18.406 -10.772 1.00 93.94 278 ALA A CA 1
ATOM 2136 C C . ALA A 1 278 ? 29.242 -19.135 -10.898 1.00 93.94 278 ALA A C 1
ATOM 2138 O O . ALA A 1 278 ? 29.489 -19.800 -11.904 1.00 93.94 278 ALA A O 1
ATOM 2139 N N . GLN A 1 279 ? 30.065 -19.102 -9.840 1.00 93.81 279 GLN A N 1
ATOM 2140 C CA . GLN A 1 279 ? 31.347 -19.810 -9.791 1.00 93.81 279 GLN A CA 1
ATOM 2141 C C . GLN A 1 279 ? 31.177 -21.326 -9.962 1.00 93.81 279 GLN A C 1
ATOM 2143 O O . GLN A 1 279 ? 31.894 -21.935 -10.752 1.00 93.81 279 GLN A O 1
ATOM 2148 N N . LYS A 1 280 ? 30.209 -21.938 -9.266 1.00 94.25 280 LYS A N 1
ATOM 2149 C CA . LYS A 1 280 ? 29.936 -23.382 -9.354 1.00 94.25 280 LYS A CA 1
ATOM 2150 C C . LYS A 1 280 ? 29.448 -23.809 -10.742 1.00 94.25 280 LYS A C 1
ATOM 2152 O O . LYS A 1 280 ? 29.727 -24.925 -11.166 1.00 94.25 280 LYS A O 1
ATOM 2157 N N . LEU A 1 281 ? 28.719 -22.936 -11.434 1.00 93.88 281 LEU A N 1
ATOM 2158 C CA . LEU A 1 281 ? 28.206 -23.179 -12.784 1.00 93.88 281 LEU A CA 1
ATOM 2159 C C . LEU A 1 281 ? 29.196 -22.788 -13.896 1.00 93.88 281 LEU A C 1
ATOM 2161 O O . LEU A 1 281 ? 28.903 -23.022 -15.064 1.00 93.88 281 LEU A O 1
ATOM 2165 N N . GLY A 1 282 ? 30.350 -22.200 -13.558 1.00 93.12 282 GLY A N 1
ATOM 2166 C CA . GLY A 1 282 ? 31.357 -21.774 -14.534 1.00 93.12 282 GLY A CA 1
ATOM 2167 C C . GLY A 1 282 ? 30.925 -20.586 -15.404 1.00 93.12 282 GLY A C 1
ATOM 2168 O O . GLY A 1 282 ? 31.413 -20.444 -16.522 1.00 93.12 282 GLY A O 1
ATOM 2169 N N . ILE A 1 283 ? 30.009 -19.742 -14.917 1.00 92.94 283 ILE A N 1
ATOM 2170 C CA . ILE A 1 283 ? 29.496 -18.563 -15.634 1.00 92.94 283 ILE A CA 1
ATOM 2171 C C . ILE A 1 283 ? 29.785 -17.274 -14.859 1.00 92.94 283 ILE A C 1
ATOM 2173 O O . ILE A 1 283 ? 30.014 -17.291 -13.651 1.00 92.94 283 ILE A O 1
ATOM 2177 N N . SER A 1 284 ? 29.748 -16.124 -15.536 1.00 91.44 284 SER A N 1
ATOM 2178 C CA . SER A 1 284 ? 29.857 -14.831 -14.854 1.00 91.44 284 SER A CA 1
ATOM 2179 C C . SER A 1 284 ? 28.580 -14.503 -14.066 1.00 91.44 284 SER A C 1
ATOM 2181 O O . SER A 1 284 ? 27.476 -14.910 -14.435 1.00 91.44 284 SER A O 1
ATOM 2183 N N . ALA A 1 285 ? 28.701 -13.695 -13.008 1.00 88.44 285 ALA A N 1
ATOM 2184 C CA . ALA A 1 285 ? 27.544 -13.222 -12.242 1.00 88.44 285 ALA A CA 1
ATOM 2185 C C . ALA A 1 285 ? 26.553 -12.404 -13.099 1.00 88.44 285 ALA A C 1
ATOM 2187 O O . ALA A 1 285 ? 25.344 -12.464 -12.875 1.00 88.44 285 ALA A O 1
ATOM 2188 N N . SER A 1 286 ? 27.049 -11.682 -14.113 1.00 88.31 286 SER A N 1
ATOM 2189 C CA . SER A 1 286 ? 26.211 -10.977 -15.090 1.00 88.31 286 SER A CA 1
ATOM 2190 C C . SER A 1 286 ? 25.400 -11.943 -15.955 1.00 88.31 286 SER A C 1
ATOM 2192 O O . SER A 1 286 ? 24.200 -11.737 -16.126 1.00 88.31 286 SER A O 1
ATOM 2194 N N . THR A 1 287 ? 26.022 -13.028 -16.428 1.00 90.75 287 THR A N 1
ATOM 2195 C CA . THR A 1 287 ? 25.356 -14.083 -17.206 1.00 90.75 287 THR A CA 1
ATOM 2196 C C . THR A 1 287 ? 24.301 -14.794 -16.363 1.00 90.75 287 THR A C 1
ATOM 2198 O O . THR A 1 287 ? 23.183 -14.992 -16.829 1.00 90.75 287 THR A O 1
ATOM 2201 N N . LEU A 1 288 ? 24.613 -15.102 -15.097 1.00 92.50 288 LEU A N 1
ATOM 2202 C CA . LEU A 1 288 ? 23.637 -15.661 -14.160 1.00 92.50 288 LEU A CA 1
ATOM 2203 C C . LEU A 1 288 ? 22.428 -14.733 -14.013 1.00 92.50 288 LEU A C 1
ATOM 2205 O O . LEU A 1 288 ? 21.298 -15.186 -14.139 1.00 92.50 288 LEU A O 1
ATOM 2209 N N . GLY A 1 289 ? 22.654 -13.435 -13.790 1.00 89.25 289 GLY A N 1
ATOM 2210 C CA . GLY A 1 289 ? 21.568 -12.462 -13.709 1.00 89.25 289 GLY A CA 1
ATOM 2211 C C . GLY A 1 289 ? 20.736 -12.401 -14.992 1.00 89.25 289 GLY A C 1
ATOM 2212 O O . GLY A 1 289 ? 19.510 -12.299 -14.928 1.00 89.25 289 GLY A O 1
ATOM 2213 N N . LEU A 1 290 ? 21.376 -12.447 -16.157 1.00 89.44 290 LEU A N 1
ATOM 2214 C CA . LEU A 1 290 ? 20.678 -12.410 -17.436 1.00 89.44 290 LEU A CA 1
ATOM 2215 C C . LEU A 1 290 ? 19.757 -13.625 -17.604 1.00 89.44 290 LEU A C 1
ATOM 2217 O O . LEU A 1 290 ? 18.564 -13.453 -17.823 1.00 89.44 290 LEU A O 1
ATOM 2221 N N . ILE A 1 291 ? 20.296 -14.831 -17.403 1.00 91.06 291 ILE A N 1
ATOM 2222 C CA . ILE A 1 291 ? 19.568 -16.101 -17.541 1.00 91.06 291 ILE A CA 1
ATOM 2223 C C . ILE A 1 291 ? 18.417 -16.209 -16.538 1.00 91.06 291 ILE A C 1
ATOM 2225 O O . ILE A 1 291 ? 17.349 -16.714 -16.877 1.00 91.06 291 ILE A O 1
ATOM 2229 N N . THR A 1 292 ? 18.620 -15.756 -15.297 1.00 92.19 292 THR A N 1
ATOM 2230 C CA . THR A 1 292 ? 17.574 -15.824 -14.268 1.00 92.19 292 THR A CA 1
ATOM 2231 C C . THR A 1 292 ? 16.485 -14.770 -14.461 1.00 92.19 292 THR A C 1
ATOM 2233 O O . THR A 1 292 ? 15.431 -14.898 -13.844 1.00 92.19 292 THR A O 1
ATOM 2236 N N . GLY A 1 293 ? 16.723 -13.740 -15.280 1.00 89.31 293 GLY A N 1
ATOM 2237 C CA . GLY A 1 293 ? 15.749 -12.710 -15.644 1.00 89.31 293 GLY A CA 1
ATOM 2238 C C . GLY A 1 293 ? 14.953 -13.031 -16.913 1.00 89.31 293 GLY A C 1
ATOM 2239 O O . GLY A 1 293 ? 14.858 -14.187 -17.316 1.00 89.31 293 GLY A O 1
ATOM 2240 N N . SER A 1 294 ? 14.410 -11.976 -17.528 1.00 88.75 294 SER A N 1
ATOM 2241 C CA . SER A 1 294 ? 13.753 -12.009 -18.844 1.00 88.75 294 SER A CA 1
ATOM 2242 C C . SER A 1 294 ? 14.754 -11.632 -19.937 1.00 88.75 294 SER A C 1
ATOM 2244 O O . SER A 1 294 ? 15.521 -10.674 -19.776 1.00 88.75 294 SER A O 1
ATOM 2246 N N . VAL A 1 295 ? 14.748 -12.382 -21.039 1.00 90.50 295 VAL A N 1
ATOM 2247 C CA . VAL A 1 295 ? 15.651 -12.219 -22.184 1.00 90.50 295 VAL A CA 1
ATOM 2248 C C . VAL A 1 295 ? 14.827 -12.270 -23.465 1.00 90.50 295 VAL A C 1
ATOM 2250 O O . VAL A 1 295 ? 14.545 -13.338 -24.001 1.00 90.50 295 VAL A O 1
ATOM 2253 N N . ILE A 1 296 ? 14.454 -11.097 -23.978 1.00 91.19 296 ILE A N 1
ATOM 2254 C CA . ILE A 1 296 ? 13.585 -10.991 -25.154 1.00 91.19 296 ILE A CA 1
ATOM 2255 C C . ILE A 1 296 ? 14.420 -11.052 -26.436 1.00 91.19 296 ILE A C 1
ATOM 2257 O O . ILE A 1 296 ? 15.354 -10.266 -26.620 1.00 91.19 296 ILE A O 1
ATOM 2261 N N . ILE A 1 297 ? 14.048 -11.938 -27.356 1.00 91.56 297 ILE A N 1
ATOM 2262 C CA . ILE A 1 297 ? 14.701 -12.105 -28.655 1.00 91.56 297 ILE A CA 1
ATOM 2263 C C . ILE A 1 297 ? 13.889 -11.419 -29.756 1.00 91.56 297 ILE A C 1
ATOM 2265 O O . ILE A 1 297 ? 12.710 -11.699 -29.939 1.00 91.56 297 ILE A O 1
ATOM 2269 N N . LYS A 1 298 ? 14.516 -10.523 -30.523 1.00 89.12 298 LYS A N 1
ATOM 2270 C CA . LYS A 1 298 ? 13.939 -9.913 -31.734 1.00 89.12 298 LYS A CA 1
ATOM 2271 C C . LYS A 1 298 ? 14.307 -10.712 -32.994 1.00 89.12 298 LYS A C 1
ATOM 2273 O O . LYS A 1 298 ? 15.418 -11.251 -33.044 1.00 89.12 298 LYS A O 1
ATOM 2278 N N . PRO A 1 299 ? 13.431 -10.744 -34.024 1.00 82.25 299 PRO A N 1
ATOM 2279 C CA . PRO A 1 299 ? 12.187 -9.968 -34.164 1.00 82.25 299 PRO A CA 1
ATOM 2280 C C . PRO A 1 299 ? 10.932 -10.602 -33.540 1.00 82.25 299 PRO A C 1
ATOM 2282 O O . PRO A 1 299 ? 9.963 -9.877 -33.342 1.00 82.25 299 PRO A O 1
ATOM 2285 N N . SER A 1 300 ? 10.945 -11.896 -33.200 1.00 80.62 300 SER A N 1
ATOM 2286 C CA . SER A 1 300 ? 9.757 -12.634 -32.731 1.00 80.62 300 SER A CA 1
ATOM 2287 C C . SER A 1 300 ? 9.182 -12.128 -31.400 1.00 80.62 300 SER A C 1
ATOM 2289 O O . SER A 1 300 ? 8.001 -12.305 -31.123 1.00 80.62 300 SER A O 1
ATOM 2291 N N . GLY A 1 301 ? 10.003 -11.488 -30.562 1.00 86.19 301 GLY A N 1
ATOM 2292 C CA . GLY A 1 301 ? 9.618 -11.066 -29.215 1.00 86.19 301 GLY A CA 1
ATOM 2293 C C . GLY A 1 301 ? 9.561 -12.219 -28.207 1.00 86.19 301 GLY A C 1
ATOM 2294 O O . GLY A 1 301 ? 9.052 -12.024 -27.106 1.00 86.19 301 GLY A O 1
ATOM 2295 N N . THR A 1 302 ? 10.075 -13.402 -28.560 1.00 90.25 302 THR A N 1
ATOM 2296 C CA . THR A 1 302 ? 10.086 -14.592 -27.695 1.00 90.25 302 THR A CA 1
ATOM 2297 C C . THR A 1 302 ? 11.009 -14.377 -26.494 1.00 90.25 302 THR A C 1
ATOM 2299 O O . THR A 1 302 ? 12.162 -13.977 -26.665 1.00 90.25 302 THR A O 1
ATOM 2302 N N . ASP A 1 303 ? 10.524 -14.655 -25.281 1.00 91.12 303 ASP A N 1
ATOM 2303 C CA . ASP A 1 303 ? 11.340 -14.630 -24.062 1.00 91.12 303 ASP A CA 1
ATOM 2304 C C . ASP A 1 303 ? 11.998 -15.995 -23.840 1.00 91.12 303 ASP A C 1
ATOM 2306 O O . ASP A 1 303 ? 11.312 -17.011 -23.722 1.00 91.12 303 ASP A O 1
ATOM 2310 N N . ILE A 1 304 ? 13.329 -16.009 -23.795 1.00 91.69 304 ILE A N 1
ATOM 2311 C CA . ILE A 1 304 ? 14.131 -17.214 -23.550 1.00 91.69 304 ILE A CA 1
ATOM 2312 C C . ILE A 1 304 ? 14.752 -17.234 -22.147 1.00 91.69 304 ILE A C 1
ATOM 2314 O O . ILE A 1 304 ? 15.573 -18.102 -21.861 1.00 91.69 304 ILE A O 1
ATOM 2318 N N . GLY A 1 305 ? 14.423 -16.273 -21.282 1.00 90.50 305 GLY A N 1
ATOM 2319 C CA . GLY A 1 305 ? 14.900 -16.222 -19.903 1.00 90.50 305 GLY A CA 1
ATOM 2320 C C . GLY A 1 305 ? 14.141 -17.180 -18.982 1.00 90.50 305 GLY A C 1
ATOM 2321 O O . GLY A 1 305 ? 12.945 -17.412 -19.153 1.00 90.50 305 GLY A O 1
ATOM 2322 N N . LEU A 1 306 ? 14.812 -17.712 -17.953 1.00 91.75 306 LEU A N 1
ATOM 2323 C CA . LEU A 1 306 ? 14.170 -18.599 -16.970 1.00 91.75 306 LEU A CA 1
ATOM 2324 C C . LEU A 1 306 ? 13.131 -17.872 -16.111 1.00 91.75 306 LEU A C 1
ATOM 2326 O O . LEU A 1 306 ? 12.349 -18.528 -15.426 1.00 91.75 306 LEU A O 1
ATOM 2330 N N . ASN A 1 307 ? 13.160 -16.533 -16.096 1.00 91.69 307 ASN A N 1
ATOM 2331 C CA . ASN A 1 307 ? 12.239 -15.701 -15.332 1.00 91.69 307 ASN A CA 1
ATOM 2332 C C . ASN A 1 307 ? 12.144 -16.112 -13.854 1.00 91.69 307 ASN A C 1
ATOM 2334 O O . ASN A 1 307 ? 11.095 -16.002 -13.247 1.00 91.69 307 ASN A O 1
ATOM 2338 N N . ILE A 1 308 ? 13.230 -16.566 -13.224 1.00 91.88 308 ILE A N 1
ATOM 2339 C CA . ILE A 1 308 ? 13.273 -16.830 -11.772 1.00 91.88 308 ILE A CA 1
ATOM 2340 C C . ILE A 1 308 ? 13.146 -15.513 -10.988 1.00 91.88 308 ILE A C 1
ATOM 2342 O O . ILE A 1 308 ? 12.557 -15.467 -9.910 1.00 91.88 308 ILE A O 1
ATOM 2346 N N . ARG A 1 309 ? 13.671 -14.423 -11.554 1.00 89.38 309 ARG A N 1
ATOM 2347 C CA . ARG A 1 309 ? 13.432 -13.044 -11.122 1.00 89.38 309 ARG A CA 1
ATOM 2348 C C . ARG A 1 309 ? 12.705 -12.301 -12.237 1.00 89.38 309 ARG A C 1
ATOM 2350 O O . ARG A 1 309 ? 13.095 -12.406 -13.397 1.00 89.38 309 ARG A O 1
ATOM 2357 N N . TYR A 1 310 ? 11.695 -11.510 -11.898 1.00 84.56 310 TYR A N 1
ATOM 2358 C CA . TYR A 1 310 ? 10.915 -10.772 -12.887 1.00 84.56 310 TYR A CA 1
ATOM 2359 C C . TYR A 1 310 ? 10.852 -9.288 -12.530 1.00 84.56 310 TYR A C 1
ATOM 2361 O O . TYR A 1 310 ? 10.554 -8.919 -11.398 1.00 84.56 310 TYR A O 1
ATOM 2369 N N . ARG A 1 311 ? 11.209 -8.429 -13.496 1.00 76.00 311 ARG A N 1
ATOM 2370 C CA . ARG A 1 311 ? 11.214 -6.952 -13.384 1.00 76.00 311 ARG A CA 1
ATOM 2371 C C . ARG A 1 311 ? 11.919 -6.371 -12.145 1.00 76.00 311 ARG A C 1
ATOM 2373 O O . ARG A 1 311 ? 11.658 -5.239 -11.782 1.00 76.00 311 ARG A O 1
ATOM 2380 N N . LYS A 1 312 ? 12.835 -7.119 -11.513 1.00 74.06 312 LYS A N 1
ATOM 2381 C CA . LYS A 1 312 ? 13.516 -6.779 -10.240 1.00 74.06 312 LYS A CA 1
ATOM 2382 C C . LYS A 1 312 ? 12.593 -6.618 -9.017 1.00 74.06 312 LYS A C 1
ATOM 2384 O O . LYS A 1 312 ? 13.117 -6.506 -7.917 1.00 74.06 312 LYS A O 1
ATOM 2389 N N . GLU A 1 313 ? 11.278 -6.660 -9.196 1.00 81.88 313 GLU A N 1
ATOM 2390 C CA . GLU A 1 313 ? 10.267 -6.497 -8.144 1.00 81.88 313 GLU A CA 1
ATOM 2391 C C . GLU A 1 313 ? 9.657 -7.827 -7.707 1.00 81.88 313 GLU A C 1
ATOM 2393 O O . GLU A 1 313 ? 9.148 -7.933 -6.595 1.00 81.88 313 GLU A O 1
ATOM 2398 N N . LEU A 1 314 ? 9.706 -8.847 -8.569 1.00 88.12 314 LEU A N 1
ATOM 2399 C CA . LEU A 1 314 ? 9.123 -10.149 -8.291 1.00 88.12 314 LEU A CA 1
ATOM 2400 C C . LEU A 1 314 ? 10.181 -11.254 -8.286 1.00 88.12 314 LEU A C 1
ATOM 2402 O O . LEU A 1 314 ? 11.142 -11.245 -9.065 1.00 88.12 314 LEU A O 1
ATOM 2406 N N . LEU A 1 315 ? 9.958 -12.245 -7.432 1.00 91.12 315 LEU A N 1
ATOM 2407 C CA . LEU A 1 315 ? 10.782 -13.437 -7.281 1.00 91.12 315 LEU A CA 1
ATOM 2408 C C . LEU A 1 315 ? 9.935 -14.703 -7.385 1.00 91.12 315 LEU A C 1
ATOM 2410 O O . LEU A 1 315 ? 8.725 -14.675 -7.159 1.00 91.12 315 LEU A O 1
ATOM 2414 N N . LEU A 1 316 ? 10.582 -15.817 -7.715 1.00 91.12 316 LEU A N 1
ATOM 2415 C CA . LEU A 1 316 ? 9.962 -17.135 -7.739 1.00 91.12 316 LEU A CA 1
ATOM 2416 C C . LEU A 1 316 ? 10.192 -17.848 -6.387 1.00 91.12 316 LEU A C 1
ATOM 2418 O O . LEU A 1 316 ? 11.348 -18.164 -6.060 1.00 91.12 316 LEU A O 1
ATOM 2422 N N . PRO A 1 317 ? 9.139 -18.112 -5.586 1.00 89.62 317 PRO A N 1
ATOM 2423 C CA . PRO A 1 317 ? 9.296 -18.668 -4.244 1.00 89.62 317 PRO A CA 1
ATOM 2424 C C . PRO A 1 317 ? 9.900 -20.076 -4.286 1.00 89.62 317 PRO A C 1
ATOM 2426 O O . PRO A 1 317 ? 9.547 -20.912 -5.118 1.00 89.62 317 PRO A O 1
ATOM 2429 N N . GLY A 1 318 ? 10.857 -20.342 -3.394 1.00 88.62 318 GLY A N 1
ATOM 2430 C CA . GLY A 1 318 ? 11.588 -21.612 -3.328 1.00 88.62 318 GLY A CA 1
ATOM 2431 C C . GLY A 1 318 ? 12.711 -21.762 -4.363 1.00 88.62 318 GLY A C 1
ATOM 2432 O O . GLY A 1 318 ? 13.421 -22.770 -4.341 1.00 88.62 318 GLY A O 1
ATOM 2433 N N . TYR A 1 319 ? 12.910 -20.772 -5.241 1.00 91.81 319 TYR A N 1
ATOM 2434 C CA . TYR A 1 319 ? 14.014 -20.727 -6.207 1.00 91.81 319 TYR A CA 1
ATOM 2435 C C . TYR A 1 319 ? 15.012 -19.620 -5.885 1.00 91.81 319 TYR A C 1
ATOM 2437 O O . TYR A 1 319 ? 16.220 -19.863 -5.918 1.00 91.81 319 TYR A O 1
ATOM 2445 N N . CYS A 1 320 ? 14.536 -18.419 -5.553 1.00 91.62 320 CYS A N 1
ATOM 2446 C CA . CYS A 1 320 ? 15.406 -17.302 -5.204 1.00 91.62 320 CYS A CA 1
ATOM 2447 C C . CYS A 1 320 ? 14.842 -16.433 -4.076 1.00 91.62 320 CYS A C 1
ATOM 2449 O O . CYS A 1 320 ? 13.657 -16.487 -3.740 1.00 91.62 320 CYS A O 1
ATOM 2451 N N . ARG A 1 321 ? 15.725 -15.629 -3.482 1.00 90.44 321 ARG A N 1
ATOM 2452 C CA . ARG A 1 321 ? 15.369 -14.543 -2.565 1.00 90.44 321 ARG A CA 1
ATOM 2453 C C . ARG A 1 321 ? 16.315 -13.362 -2.729 1.00 90.44 321 ARG A C 1
ATOM 2455 O O . ARG A 1 321 ? 17.467 -13.544 -3.132 1.00 90.44 321 ARG A O 1
ATOM 2462 N N . LEU A 1 322 ? 15.828 -12.171 -2.405 1.00 89.06 322 LEU A N 1
ATOM 2463 C CA . LEU A 1 322 ? 16.648 -10.970 -2.306 1.00 89.06 322 LEU A CA 1
ATOM 2464 C C . LEU A 1 322 ? 16.960 -10.718 -0.830 1.00 89.06 322 LEU A C 1
ATOM 2466 O O . LEU A 1 322 ? 16.047 -10.632 -0.018 1.00 89.06 322 LEU A O 1
ATOM 2470 N N . VAL A 1 323 ? 18.240 -10.612 -0.485 1.00 86.56 323 VAL A N 1
ATOM 2471 C CA . VAL A 1 323 ? 18.686 -10.329 0.884 1.00 86.56 323 VAL A CA 1
ATOM 2472 C C . VAL A 1 323 ? 19.326 -8.949 0.919 1.00 86.56 323 VAL A C 1
ATOM 2474 O O . VAL A 1 323 ? 20.146 -8.631 0.057 1.00 86.56 323 VAL A O 1
ATOM 2477 N N . ASN A 1 324 ? 18.968 -8.138 1.914 1.00 81.38 324 ASN A N 1
ATOM 2478 C CA . ASN A 1 324 ? 19.667 -6.893 2.213 1.00 81.38 324 ASN A CA 1
ATOM 2479 C C . ASN A 1 324 ? 20.804 -7.175 3.211 1.00 81.38 324 ASN A C 1
ATOM 2481 O O . ASN A 1 324 ? 20.561 -7.678 4.305 1.00 81.38 324 ASN A O 1
ATOM 2485 N N . ARG A 1 325 ? 22.046 -6.893 2.817 1.00 63.84 325 ARG A N 1
ATOM 2486 C CA . ARG A 1 325 ? 23.280 -7.120 3.582 1.00 63.84 325 ARG A CA 1
ATOM 2487 C C . ARG A 1 325 ? 23.358 -6.254 4.835 1.00 63.84 325 ARG A C 1
ATOM 2489 O O . ARG A 1 325 ? 24.001 -6.680 5.786 1.00 63.84 325 ARG A O 1
ATOM 2496 N N . ASP A 1 326 ? 22.664 -5.119 4.859 1.00 57.75 326 ASP A N 1
ATOM 2497 C CA . ASP A 1 326 ? 22.666 -4.210 6.011 1.00 57.75 326 ASP A CA 1
ATOM 2498 C C . ASP A 1 326 ? 21.686 -4.640 7.123 1.00 57.75 326 ASP A C 1
ATOM 2500 O O . ASP A 1 326 ? 21.778 -4.157 8.246 1.00 57.75 326 ASP A O 1
ATOM 2504 N N . ASN A 1 327 ? 20.805 -5.620 6.868 1.00 50.56 327 ASN A N 1
ATOM 2505 C CA . ASN A 1 327 ? 19.824 -6.118 7.846 1.00 50.56 327 ASN A CA 1
ATOM 2506 C C . ASN A 1 327 ? 20.346 -7.273 8.726 1.00 50.56 327 ASN A C 1
ATOM 2508 O O . ASN A 1 327 ? 19.553 -7.998 9.325 1.00 50.56 327 ASN A O 1
ATOM 2512 N N . SER A 1 328 ? 21.666 -7.475 8.849 1.00 38.44 328 SER A N 1
ATOM 2513 C CA . SER A 1 328 ? 22.211 -8.515 9.744 1.00 38.44 328 SER A CA 1
ATOM 2514 C C . SER A 1 328 ? 22.131 -8.164 11.240 1.00 38.44 328 SER A C 1
ATOM 2516 O O . SER A 1 328 ? 22.730 -8.857 12.062 1.00 38.44 328 SER A O 1
ATOM 2518 N N . THR A 1 329 ? 21.413 -7.107 11.621 1.00 35.91 329 THR A N 1
ATOM 2519 C CA . THR A 1 329 ? 21.067 -6.811 13.014 1.00 35.91 329 THR A CA 1
ATOM 2520 C C . THR A 1 329 ? 19.618 -7.200 13.268 1.00 35.91 329 THR A C 1
ATOM 2522 O O . THR A 1 329 ? 18.718 -6.604 12.683 1.00 35.91 329 THR A O 1
ATOM 2525 N N . ASN A 1 330 ? 19.428 -8.195 14.143 1.00 38.53 330 ASN A N 1
ATOM 2526 C CA . ASN A 1 330 ? 18.164 -8.649 14.729 1.00 38.53 330 ASN A CA 1
ATOM 2527 C C . ASN A 1 330 ? 17.088 -7.553 14.763 1.00 38.53 330 ASN A C 1
ATOM 2529 O O . ASN A 1 330 ? 17.025 -6.769 15.709 1.00 38.53 330 ASN A O 1
ATOM 2533 N N . THR A 1 331 ? 16.213 -7.531 13.761 1.00 37.25 331 THR A N 1
ATOM 2534 C CA . THR A 1 331 ? 14.932 -6.847 13.884 1.00 37.25 331 THR A CA 1
ATOM 2535 C C . THR A 1 331 ? 14.103 -7.729 14.808 1.00 37.25 331 THR A C 1
ATOM 2537 O O . THR A 1 331 ? 13.658 -8.813 14.434 1.00 37.25 331 THR A O 1
ATOM 2540 N N . SER A 1 332 ? 14.017 -7.329 16.074 1.00 36.50 332 SER A N 1
ATOM 2541 C CA . SER A 1 332 ? 13.049 -7.859 17.029 1.00 36.50 332 SER A CA 1
ATOM 2542 C C . SER A 1 332 ? 11.679 -7.909 16.353 1.00 36.50 332 SER A C 1
ATOM 2544 O O . SER A 1 332 ? 11.192 -6.882 15.885 1.00 36.50 332 SER A O 1
ATOM 2546 N N . GLY A 1 333 ? 11.115 -9.112 16.244 1.00 38.56 333 GLY A N 1
ATOM 2547 C CA . GLY A 1 333 ? 9.904 -9.414 15.484 1.00 38.56 333 GLY A CA 1
ATOM 2548 C C . GLY A 1 333 ? 8.620 -8.882 16.113 1.00 38.56 333 GLY A C 1
ATOM 2549 O O . GLY A 1 333 ? 7.767 -9.681 16.479 1.00 38.56 333 GLY A O 1
ATOM 2550 N N . ASP A 1 334 ? 8.496 -7.560 16.217 1.00 39.94 334 ASP A N 1
ATOM 2551 C CA . ASP A 1 334 ? 7.298 -6.879 16.728 1.00 39.94 334 ASP A CA 1
ATOM 2552 C C . ASP A 1 334 ? 6.753 -5.804 15.766 1.00 39.94 334 ASP A C 1
ATOM 2554 O O . ASP A 1 334 ? 5.745 -5.158 16.048 1.00 39.94 334 ASP A O 1
ATOM 2558 N N . GLU A 1 335 ? 7.367 -5.611 14.591 1.00 45.88 335 GLU A N 1
ATOM 2559 C CA . GLU A 1 335 ? 6.729 -4.820 13.534 1.00 45.88 335 GLU A CA 1
ATOM 2560 C C . GLU A 1 335 ? 5.632 -5.658 12.872 1.00 45.88 335 GLU A C 1
ATOM 2562 O O . GLU A 1 335 ? 5.893 -6.585 12.103 1.00 45.88 335 GLU A O 1
ATOM 2567 N N . ASN A 1 336 ? 4.378 -5.327 13.190 1.00 49.94 336 ASN A N 1
ATOM 2568 C CA . ASN A 1 336 ? 3.199 -5.905 12.557 1.00 49.94 336 ASN A CA 1
ATOM 2569 C C . ASN A 1 336 ? 3.324 -5.806 11.027 1.00 49.94 336 ASN A C 1
ATOM 2571 O O . ASN A 1 336 ? 3.184 -4.733 10.444 1.00 49.94 336 ASN A O 1
ATOM 2575 N N . VAL A 1 337 ? 3.531 -6.945 10.359 1.00 48.03 337 VAL A N 1
ATOM 2576 C CA . VAL A 1 337 ? 3.663 -7.046 8.890 1.00 48.03 337 VAL A CA 1
ATOM 2577 C C . VAL A 1 337 ? 2.433 -6.472 8.167 1.00 48.03 337 VAL A C 1
ATOM 2579 O O . VAL A 1 337 ? 2.545 -5.942 7.063 1.00 48.03 337 VAL A O 1
ATOM 2582 N N . TRP A 1 338 ? 1.272 -6.505 8.827 1.00 48.59 338 TRP A N 1
ATOM 2583 C CA . TRP A 1 338 ? 0.006 -5.927 8.368 1.00 48.59 338 TRP A CA 1
ATOM 2584 C C . TRP A 1 338 ? -0.081 -4.393 8.490 1.00 48.59 338 TRP A C 1
ATOM 2586 O O . TRP A 1 338 ? -1.042 -3.809 8.001 1.00 48.59 338 TRP A O 1
ATOM 2596 N N . ARG A 1 339 ? 0.902 -3.731 9.120 1.00 54.97 339 ARG A N 1
ATOM 2597 C CA . ARG A 1 339 ? 0.955 -2.275 9.358 1.00 54.97 339 ARG A CA 1
ATOM 2598 C C . ARG A 1 339 ? 2.032 -1.556 8.537 1.00 54.97 339 ARG A C 1
ATOM 2600 O O . ARG A 1 339 ? 2.539 -0.517 8.951 1.00 54.97 339 ARG A O 1
ATOM 2607 N N . LYS A 1 340 ? 2.421 -2.082 7.371 1.00 57.78 340 LYS A N 1
ATOM 2608 C CA . LYS A 1 340 ? 3.407 -1.393 6.522 1.00 57.78 340 LYS A CA 1
ATOM 2609 C C . LYS A 1 340 ? 2.796 -0.166 5.829 1.00 57.78 340 LYS A C 1
ATOM 2611 O O . LYS A 1 340 ? 2.354 -0.246 4.685 1.00 57.78 340 LYS A O 1
ATOM 2616 N N . GLY A 1 341 ? 2.867 0.974 6.515 1.00 64.56 341 GLY A N 1
ATOM 2617 C CA . GLY A 1 341 ? 2.526 2.302 6.004 1.00 64.56 341 GLY A CA 1
ATOM 2618 C C . GLY A 1 341 ? 1.039 2.656 6.077 1.00 64.56 341 GLY A C 1
ATOM 2619 O O . GLY A 1 341 ? 0.193 1.837 6.429 1.00 64.56 341 GLY A O 1
ATOM 2620 N N . ASP A 1 342 ? 0.736 3.904 5.725 1.00 71.06 342 ASP A N 1
ATOM 2621 C CA . ASP A 1 342 ? -0.630 4.426 5.677 1.00 71.06 342 ASP A CA 1
ATOM 2622 C C . ASP A 1 342 ? -1.424 3.816 4.501 1.00 71.06 342 ASP A C 1
ATOM 2624 O O . ASP A 1 342 ? -0.915 3.696 3.381 1.00 71.06 342 ASP A O 1
ATOM 2628 N N . ILE A 1 343 ? -2.689 3.456 4.751 1.00 75.25 343 ILE A N 1
ATOM 2629 C CA . ILE A 1 343 ? -3.638 2.896 3.772 1.00 75.25 343 ILE A CA 1
ATOM 2630 C C . ILE A 1 343 ? -4.030 3.967 2.750 1.00 75.25 343 ILE A C 1
ATOM 2632 O O . ILE A 1 343 ? -3.961 3.747 1.539 1.00 75.25 343 ILE A O 1
ATOM 2636 N N . VAL A 1 344 ? -4.446 5.138 3.237 1.00 78.94 344 VAL A N 1
ATOM 2637 C CA . VAL A 1 344 ? -4.763 6.296 2.399 1.00 78.94 344 VAL A CA 1
ATOM 2638 C C . VAL A 1 344 ? -3.479 7.078 2.167 1.00 78.94 344 VAL A C 1
ATOM 2640 O O . VAL A 1 344 ? -2.918 7.650 3.101 1.00 78.94 344 VAL A O 1
ATOM 2643 N N . LYS A 1 345 ? -3.036 7.126 0.908 1.00 80.75 345 LYS A N 1
ATOM 2644 C CA . LYS A 1 345 ? -1.894 7.932 0.469 1.00 80.75 345 LYS A CA 1
ATOM 2645 C C . LYS A 1 345 ? -2.385 9.191 -0.235 1.00 80.75 345 LYS A C 1
ATOM 2647 O O . LYS A 1 345 ? -3.134 9.111 -1.207 1.00 80.75 345 LYS A O 1
ATOM 2652 N N . ILE A 1 346 ? -1.931 10.348 0.232 1.00 81.12 346 ILE A N 1
ATOM 2653 C CA . ILE A 1 346 ? -2.158 11.631 -0.437 1.00 81.12 346 ILE A CA 1
ATOM 2654 C C . ILE A 1 346 ? -0.995 11.872 -1.405 1.00 81.12 346 ILE A C 1
ATOM 2656 O O . ILE A 1 346 ? 0.148 11.497 -1.130 1.00 81.12 346 ILE A O 1
ATOM 2660 N N . VAL A 1 347 ? -1.258 12.492 -2.558 1.00 74.94 347 VAL A N 1
ATOM 2661 C CA . VAL A 1 347 ? -0.183 12.935 -3.457 1.00 74.94 347 VAL A CA 1
ATOM 2662 C C . VAL A 1 347 ? 0.724 13.907 -2.691 1.00 74.94 347 VAL A C 1
ATOM 2664 O O . VAL A 1 347 ? 0.280 14.982 -2.303 1.00 74.94 347 VAL A O 1
ATOM 2667 N N . GLY A 1 348 ? 1.974 13.499 -2.444 1.00 62.38 348 GLY A N 1
ATOM 2668 C CA . GLY A 1 348 ? 2.921 14.230 -1.589 1.00 62.38 348 GLY A CA 1
ATOM 2669 C C . GLY A 1 348 ? 3.283 13.522 -0.273 1.00 62.38 348 GLY A C 1
ATOM 2670 O O . GLY A 1 348 ? 4.152 14.012 0.441 1.00 62.38 348 GLY A O 1
ATOM 2671 N N . SER A 1 349 ? 2.672 12.373 0.054 1.00 66.81 349 SER A N 1
ATOM 2672 C CA . SER A 1 349 ? 3.122 11.494 1.148 1.00 66.81 349 SER A CA 1
ATOM 2673 C C . SER A 1 349 ? 4.488 10.882 0.821 1.00 66.81 349 SER A C 1
ATOM 2675 O O . SER A 1 349 ? 4.634 10.161 -0.166 1.00 66.81 349 SER A O 1
ATOM 2677 N N . SER A 1 350 ? 5.486 11.122 1.673 1.00 54.19 350 SER A N 1
ATOM 2678 C CA . SER A 1 350 ? 6.865 10.629 1.492 1.00 54.19 350 SER A CA 1
ATOM 2679 C C . SER A 1 350 ? 7.054 9.137 1.830 1.00 54.19 350 SER A C 1
ATOM 2681 O O . SER A 1 350 ? 8.171 8.627 1.782 1.00 54.19 350 SER A O 1
ATOM 2683 N N . GLY A 1 351 ? 5.978 8.420 2.171 1.00 45.16 351 GLY A N 1
ATOM 2684 C CA . GLY A 1 351 ? 6.004 7.019 2.599 1.00 45.16 351 GLY A CA 1
ATOM 2685 C C . GLY A 1 351 ? 5.818 6.033 1.444 1.00 45.16 351 GLY A C 1
ATOM 2686 O O . GLY A 1 351 ? 4.722 5.882 0.895 1.00 45.16 351 GLY A O 1
ATOM 2687 N N . ASN A 1 352 ? 6.886 5.309 1.109 1.00 37.38 352 ASN A N 1
ATOM 2688 C CA . ASN A 1 352 ? 6.886 4.167 0.189 1.00 37.38 352 ASN A CA 1
ATOM 2689 C C . ASN A 1 352 ? 6.298 4.459 -1.198 1.00 37.38 352 ASN A C 1
ATOM 2691 O O . ASN A 1 352 ? 5.320 3.834 -1.622 1.00 37.38 352 ASN A O 1
ATOM 2695 N N . THR A 1 353 ? 6.947 5.350 -1.948 1.00 34.00 353 THR A N 1
ATOM 2696 C CA . THR A 1 353 ? 7.122 5.110 -3.389 1.00 34.00 353 THR A CA 1
ATOM 2697 C C . THR A 1 353 ? 8.211 4.045 -3.544 1.00 34.00 353 THR A C 1
ATOM 2699 O O . THR A 1 353 ? 9.350 4.327 -3.906 1.00 34.00 353 THR A O 1
ATOM 2702 N N . GLU A 1 354 ? 7.876 2.798 -3.202 1.00 38.25 354 GLU A N 1
ATOM 2703 C CA . GLU A 1 354 ? 8.595 1.675 -3.791 1.00 38.25 354 GLU A CA 1
ATOM 2704 C C . GLU A 1 354 ? 8.324 1.727 -5.304 1.00 38.25 354 GLU A C 1
ATOM 2706 O O . GLU A 1 354 ? 7.180 1.856 -5.733 1.00 38.25 354 GLU A O 1
ATOM 2711 N N . SER A 1 355 ? 9.422 1.733 -6.061 1.00 38.09 355 SER A N 1
ATOM 2712 C CA . SER A 1 355 ? 9.544 1.694 -7.523 1.00 38.09 355 SER A CA 1
ATOM 2713 C C . SER A 1 355 ? 8.996 2.862 -8.361 1.00 38.09 355 SER A C 1
ATOM 2715 O O . SER A 1 355 ? 8.097 2.735 -9.186 1.00 38.09 355 SER A O 1
ATOM 2717 N N . SER A 1 356 ? 9.730 3.979 -8.338 1.00 29.28 356 SER A N 1
ATOM 2718 C CA . SER A 1 356 ? 10.066 4.666 -9.594 1.00 29.28 356 SER A CA 1
ATOM 2719 C C . SER A 1 356 ? 11.415 5.379 -9.474 1.00 29.28 356 SER A C 1
ATOM 2721 O O . SER A 1 356 ? 11.489 6.565 -9.149 1.00 29.28 356 SER A O 1
ATOM 2723 N N . ASP A 1 357 ? 12.492 4.641 -9.744 1.00 32.50 357 ASP A N 1
ATOM 2724 C CA . ASP A 1 357 ? 13.809 5.208 -10.035 1.00 32.50 357 ASP A CA 1
ATOM 2725 C C . ASP A 1 357 ? 13.719 6.086 -11.297 1.00 32.50 357 ASP A C 1
ATOM 2727 O O . ASP A 1 357 ? 13.897 5.619 -12.420 1.00 32.50 357 ASP A O 1
ATOM 2731 N N . PHE A 1 358 ? 13.455 7.379 -11.115 1.00 30.00 358 PHE A N 1
ATOM 2732 C CA . PHE A 1 358 ? 13.736 8.424 -12.107 1.00 30.00 358 PHE A CA 1
ATOM 2733 C C . PHE A 1 358 ? 14.684 9.476 -11.529 1.00 30.00 358 PHE A C 1
ATOM 2735 O O . PHE A 1 358 ? 14.552 10.669 -11.789 1.00 30.00 358 PHE A O 1
ATOM 2742 N N . ASN A 1 359 ? 15.676 9.033 -10.754 1.00 30.52 359 ASN A N 1
ATOM 2743 C CA . ASN A 1 359 ? 16.826 9.868 -10.446 1.00 30.52 359 ASN A CA 1
ATOM 2744 C C . ASN A 1 359 ? 17.886 9.643 -11.531 1.00 30.52 359 ASN A C 1
ATOM 2746 O O . ASN A 1 359 ? 18.660 8.688 -11.489 1.00 30.52 359 ASN A O 1
ATOM 2750 N N . SER A 1 360 ? 17.903 10.518 -12.537 1.00 32.28 360 SER A N 1
ATOM 2751 C CA . SER A 1 360 ? 18.989 10.629 -13.514 1.00 32.28 360 SER A CA 1
ATOM 2752 C C . SER A 1 360 ? 20.220 11.266 -12.856 1.00 32.28 360 SER A C 1
ATOM 2754 O O . SER A 1 360 ? 20.572 12.411 -13.129 1.00 32.28 360 SER A O 1
ATOM 2756 N N . GLY A 1 361 ? 20.854 10.518 -11.957 1.00 28.91 361 GLY A N 1
ATOM 2757 C CA . GLY A 1 361 ? 22.200 10.759 -11.447 1.00 28.91 361 GLY A CA 1
ATOM 2758 C C . GLY A 1 361 ? 23.069 9.526 -11.715 1.00 28.91 361 GLY A C 1
ATOM 2759 O O . GLY A 1 361 ? 22.529 8.427 -11.865 1.00 28.91 361 GLY A O 1
ATOM 2760 N N . PRO A 1 362 ? 24.402 9.666 -11.819 1.00 26.80 362 PRO A N 1
ATOM 2761 C CA . PRO A 1 362 ? 25.275 8.522 -12.057 1.00 26.80 362 PRO A CA 1
ATOM 2762 C C . PRO A 1 362 ? 25.113 7.512 -10.909 1.00 26.80 362 PRO A C 1
ATOM 2764 O O . PRO A 1 362 ? 24.937 7.923 -9.757 1.00 26.80 362 PRO A O 1
ATOM 2767 N N . PRO A 1 363 ? 25.147 6.200 -11.193 1.00 32.31 363 PRO A N 1
ATOM 2768 C CA . PRO A 1 363 ? 24.803 5.188 -10.210 1.00 32.31 363 PRO A CA 1
ATOM 2769 C C . PRO A 1 363 ? 25.824 5.227 -9.073 1.00 32.31 363 PRO A C 1
ATOM 2771 O O . PRO A 1 363 ? 26.985 4.857 -9.244 1.00 32.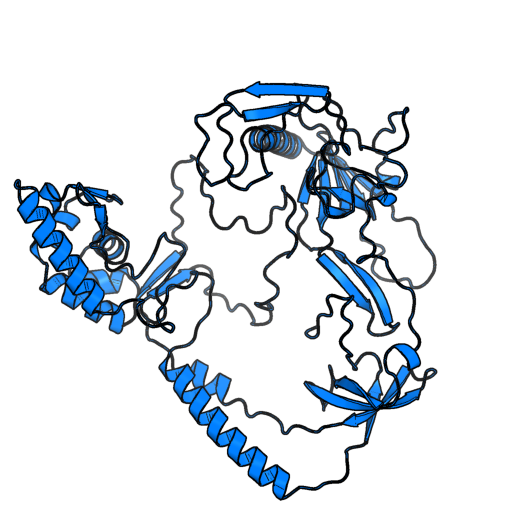31 363 PRO A O 1
ATOM 2774 N N . ARG A 1 364 ? 25.393 5.661 -7.886 1.00 31.66 364 ARG A N 1
ATOM 2775 C CA . ARG A 1 364 ? 26.091 5.291 -6.656 1.00 31.66 364 ARG A CA 1
ATOM 2776 C C . ARG A 1 364 ? 25.861 3.791 -6.465 1.00 31.66 364 ARG A C 1
ATOM 2778 O O . ARG A 1 364 ? 24.721 3.337 -6.450 1.00 31.66 364 ARG A O 1
ATOM 2785 N N . ASN A 1 365 ? 26.947 3.024 -6.393 1.00 34.47 365 ASN A N 1
ATOM 2786 C CA . ASN A 1 365 ? 26.943 1.584 -6.134 1.00 34.47 365 ASN A CA 1
ATOM 2787 C C . ASN A 1 365 ? 26.192 1.270 -4.825 1.00 34.47 365 ASN A C 1
ATOM 2789 O O . ASN A 1 365 ? 26.793 1.267 -3.756 1.00 34.47 365 ASN A O 1
ATOM 2793 N N . ASN A 1 366 ? 24.896 0.963 -4.902 1.00 40.16 366 ASN A N 1
ATOM 2794 C CA . ASN A 1 366 ? 24.151 0.368 -3.794 1.00 40.16 366 ASN A CA 1
ATOM 2795 C C . ASN A 1 366 ? 24.516 -1.121 -3.692 1.00 40.16 366 ASN A C 1
ATOM 2797 O O . ASN A 1 366 ? 23.820 -1.992 -4.207 1.00 40.16 366 ASN A O 1
ATOM 2801 N N . SER A 1 367 ? 25.632 -1.418 -3.024 1.00 50.16 367 SER A N 1
ATOM 2802 C CA . SER A 1 367 ? 26.100 -2.775 -2.706 1.00 50.16 367 SER A CA 1
ATOM 2803 C C . SER A 1 367 ? 25.361 -3.428 -1.525 1.00 50.16 367 SER A C 1
ATOM 2805 O O . SER A 1 367 ? 25.917 -4.320 -0.882 1.00 50.16 367 SER A O 1
ATOM 2807 N N . ALA A 1 368 ? 24.140 -2.982 -1.218 1.00 66.62 368 ALA A N 1
ATOM 2808 C CA . ALA A 1 368 ? 23.389 -3.436 -0.053 1.00 66.62 368 ALA A CA 1
ATOM 2809 C C . ALA A 1 368 ? 22.568 -4.702 -0.343 1.00 66.62 368 ALA A C 1
ATOM 2811 O O . ALA A 1 368 ? 22.475 -5.565 0.513 1.00 66.62 368 ALA A O 1
ATOM 2812 N N . THR A 1 369 ? 22.036 -4.915 -1.550 1.00 77.00 369 THR A N 1
ATOM 2813 C CA . THR A 1 369 ? 21.171 -6.080 -1.827 1.00 77.00 369 THR A CA 1
ATOM 2814 C C . THR A 1 369 ? 21.855 -7.149 -2.682 1.00 77.00 369 THR A C 1
ATOM 2816 O O . THR A 1 369 ? 22.587 -6.857 -3.628 1.00 77.00 369 THR A O 1
ATOM 2819 N N . ALA A 1 370 ? 21.633 -8.422 -2.347 1.00 86.62 370 ALA A N 1
ATOM 2820 C CA . ALA A 1 370 ? 22.209 -9.568 -3.043 1.00 86.62 370 ALA A CA 1
ATOM 2821 C C . ALA A 1 370 ? 21.165 -10.669 -3.275 1.00 86.62 370 ALA A C 1
ATOM 2823 O O . ALA A 1 370 ? 20.393 -11.018 -2.384 1.00 86.62 370 ALA A O 1
ATOM 2824 N N . TRP A 1 371 ? 21.164 -11.234 -4.484 1.00 90.75 371 TRP A N 1
ATOM 2825 C CA . TRP A 1 371 ? 20.318 -12.376 -4.829 1.00 90.75 371 TRP A CA 1
ATOM 2826 C C . TRP A 1 371 ? 20.948 -13.684 -4.358 1.00 90.75 371 TRP A C 1
ATOM 2828 O O . TRP A 1 371 ? 22.133 -13.940 -4.602 1.00 90.75 371 TRP A O 1
ATOM 2838 N N . GLU A 1 372 ? 20.128 -14.536 -3.757 1.00 92.94 372 GLU A N 1
ATOM 2839 C CA . GLU A 1 372 ? 20.486 -15.901 -3.390 1.00 92.94 372 GLU A CA 1
ATOM 2840 C C . GLU A 1 372 ? 19.550 -16.904 -4.062 1.00 92.94 372 GLU A C 1
ATOM 2842 O O . GLU A 1 372 ? 18.387 -16.599 -4.337 1.00 92.94 372 GLU A O 1
ATOM 2847 N N . TYR A 1 373 ? 20.057 -18.109 -4.317 1.00 94.75 373 TYR A N 1
ATOM 2848 C CA . TYR A 1 373 ? 19.350 -19.159 -5.047 1.00 94.75 373 TYR A CA 1
ATOM 2849 C C . TYR A 1 373 ? 19.366 -20.475 -4.274 1.00 94.75 373 TYR A C 1
ATOM 2851 O O . TYR A 1 373 ? 20.353 -20.801 -3.615 1.00 94.75 373 TYR A O 1
ATOM 2859 N N . THR A 1 374 ? 18.286 -21.244 -4.366 1.00 94.69 374 THR A N 1
ATOM 2860 C CA . THR A 1 374 ? 18.202 -22.581 -3.766 1.00 94.69 374 THR A CA 1
ATOM 2861 C C . THR A 1 374 ? 18.891 -23.631 -4.633 1.00 94.69 374 THR A C 1
ATOM 2863 O O . THR A 1 374 ? 19.165 -23.412 -5.813 1.00 94.69 374 THR A O 1
ATOM 2866 N N . GLU A 1 375 ? 19.129 -24.819 -4.078 1.00 93.44 375 GLU A N 1
ATOM 2867 C CA . GLU A 1 375 ? 19.659 -25.952 -4.848 1.00 93.44 375 GLU A CA 1
ATOM 2868 C C . GLU A 1 375 ? 18.779 -26.311 -6.060 1.00 93.44 375 GLU A C 1
ATOM 2870 O O . GLU A 1 375 ? 19.303 -26.575 -7.142 1.00 93.44 375 GLU A O 1
ATOM 2875 N N . ARG A 1 376 ? 17.449 -26.231 -5.914 1.00 91.44 376 ARG A N 1
ATOM 2876 C CA . ARG A 1 376 ? 16.488 -26.454 -7.008 1.00 91.44 376 ARG A CA 1
ATOM 2877 C C . ARG A 1 376 ? 16.700 -25.472 -8.160 1.00 91.44 376 ARG A C 1
ATOM 2879 O O . ARG A 1 376 ? 16.717 -25.879 -9.319 1.00 91.44 376 ARG A O 1
ATOM 2886 N N . ALA A 1 377 ? 16.925 -24.193 -7.855 1.00 93.69 377 ALA A N 1
ATOM 2887 C CA . ALA A 1 377 ? 17.246 -23.201 -8.877 1.00 93.69 377 ALA A CA 1
ATOM 2888 C C . ALA A 1 377 ? 18.577 -23.504 -9.569 1.00 93.69 377 ALA A C 1
ATOM 2890 O O . ALA A 1 377 ? 18.651 -23.450 -10.793 1.00 93.69 377 ALA A O 1
ATOM 2891 N N . VAL A 1 378 ? 19.608 -23.889 -8.811 1.00 95.00 378 VAL A N 1
ATOM 2892 C CA . VAL A 1 378 ? 20.910 -24.268 -9.383 1.00 95.00 378 VAL A CA 1
ATOM 2893 C C . VAL A 1 378 ? 20.776 -25.453 -10.343 1.00 95.00 378 VAL A C 1
ATOM 2895 O O . VAL A 1 378 ? 21.404 -25.442 -11.399 1.00 95.00 378 VAL A O 1
ATOM 2898 N N . GLN A 1 379 ? 19.947 -26.449 -10.017 1.00 94.56 379 GLN A N 1
ATOM 2899 C CA . GLN A 1 379 ? 19.689 -27.598 -10.891 1.00 94.56 379 GLN A CA 1
ATOM 2900 C C . GLN A 1 379 ? 19.021 -27.178 -12.205 1.00 94.56 379 GLN A C 1
ATOM 2902 O O . GLN A 1 379 ? 19.517 -27.538 -13.269 1.00 94.56 379 GLN A O 1
ATOM 2907 N N . VAL A 1 380 ? 17.962 -26.363 -12.149 1.00 94.62 380 VAL A N 1
ATOM 2908 C CA . VAL A 1 380 ? 17.274 -25.869 -13.357 1.00 94.62 380 VAL A CA 1
ATOM 2909 C C . VAL A 1 380 ? 18.208 -25.028 -14.225 1.00 94.62 380 VAL A C 1
ATOM 2911 O O . VAL A 1 380 ? 18.267 -25.227 -15.437 1.00 94.62 380 VAL A O 1
ATOM 2914 N N . ILE A 1 381 ? 18.991 -24.134 -13.613 1.00 95.19 381 ILE A N 1
ATOM 2915 C CA . ILE A 1 381 ? 19.978 -23.329 -14.340 1.00 95.19 381 ILE A CA 1
ATOM 2916 C C . ILE A 1 381 ? 21.030 -24.247 -14.972 1.00 95.19 381 ILE A C 1
ATOM 2918 O O . ILE A 1 381 ? 21.356 -24.080 -16.141 1.00 95.19 381 ILE A O 1
ATOM 2922 N N . SER A 1 382 ? 21.531 -25.253 -14.250 1.00 95.81 382 SER A N 1
ATOM 2923 C CA . SER A 1 382 ? 22.498 -26.212 -14.797 1.00 95.81 382 SER A CA 1
ATOM 2924 C C . SER A 1 382 ? 21.941 -26.984 -15.996 1.00 95.81 382 SER A C 1
ATOM 2926 O O . SER A 1 382 ? 22.656 -27.146 -16.984 1.00 95.81 382 SER A O 1
ATOM 2928 N N . SER A 1 383 ? 20.682 -27.424 -15.942 1.00 95.81 383 SER A N 1
ATOM 2929 C CA . SER A 1 383 ? 20.018 -28.084 -17.071 1.00 95.81 383 SER A CA 1
ATOM 2930 C C . SER A 1 383 ? 19.874 -27.142 -18.268 1.00 95.81 383 SER A C 1
ATOM 2932 O O . SER A 1 383 ? 20.193 -27.535 -19.385 1.00 95.81 383 SER A O 1
ATOM 2934 N N . TYR A 1 384 ? 19.509 -25.879 -18.034 1.00 95.31 384 TYR A N 1
ATOM 2935 C CA . TYR A 1 384 ? 19.398 -24.867 -19.088 1.00 95.31 384 TYR A CA 1
ATOM 2936 C C . TYR A 1 384 ? 20.741 -24.594 -19.786 1.00 95.31 384 TYR A C 1
ATOM 2938 O O . TYR A 1 384 ? 20.812 -24.529 -21.013 1.00 95.31 384 TYR A O 1
ATOM 2946 N N . LEU A 1 385 ? 21.830 -24.507 -19.012 1.00 93.94 385 LEU A N 1
ATOM 2947 C CA . LEU A 1 385 ? 23.189 -24.337 -19.541 1.00 93.94 385 LEU A CA 1
ATOM 2948 C C . LEU A 1 385 ? 23.639 -25.523 -20.411 1.00 93.94 385 LEU A C 1
ATOM 2950 O O . LEU A 1 385 ? 24.387 -25.325 -21.368 1.00 93.94 385 LEU A O 1
ATOM 2954 N N . LYS A 1 386 ? 23.218 -26.746 -20.063 1.00 94.75 386 LYS A N 1
ATOM 2955 C CA . LYS A 1 386 ? 23.567 -27.973 -20.795 1.00 94.75 386 LYS A CA 1
ATOM 2956 C C . LYS A 1 386 ? 22.766 -28.141 -22.079 1.00 94.75 386 LYS A C 1
ATOM 2958 O O . LYS A 1 386 ? 23.334 -28.593 -23.066 1.00 94.75 386 LYS A O 1
ATOM 2963 N N . GLU A 1 387 ? 21.486 -27.781 -22.057 1.00 95.19 387 GLU A N 1
ATOM 2964 C CA . GLU A 1 387 ? 20.593 -27.928 -23.208 1.00 95.19 387 GLU A CA 1
ATOM 2965 C C . GLU A 1 387 ? 20.894 -26.888 -24.300 1.00 95.19 387 GLU A C 1
ATOM 2967 O O . GLU A 1 387 ? 20.891 -27.206 -25.487 1.00 95.19 387 GLU A O 1
ATOM 2972 N N . PHE A 1 388 ? 21.234 -25.649 -23.913 1.00 94.56 388 PHE A N 1
ATOM 2973 C CA . PHE A 1 388 ? 21.419 -24.534 -24.855 1.00 94.56 388 PHE A CA 1
ATOM 2974 C C . PHE A 1 388 ? 22.795 -23.841 -24.762 1.00 94.56 388 PHE A C 1
ATOM 2976 O O . PHE A 1 388 ? 22.869 -22.611 -24.665 1.00 94.56 388 PHE A O 1
ATOM 2983 N N . PRO A 1 389 ? 23.922 -24.574 -24.847 1.00 92.75 389 PRO A N 1
ATOM 2984 C CA . PRO A 1 389 ? 25.255 -24.022 -24.594 1.00 92.75 389 PRO A CA 1
ATOM 2985 C C . PRO A 1 389 ? 25.662 -22.930 -25.596 1.00 92.75 389 PRO A C 1
ATOM 2987 O O . PRO A 1 389 ? 26.358 -21.981 -25.232 1.00 92.75 389 PRO A O 1
ATOM 2990 N N . GLU A 1 390 ? 25.220 -23.030 -26.855 1.00 90.25 390 GLU A N 1
ATOM 2991 C CA . GLU A 1 390 ? 25.520 -22.036 -27.896 1.00 90.25 390 GLU A CA 1
ATOM 2992 C C . GLU A 1 390 ? 24.913 -20.668 -27.576 1.00 90.25 390 GLU A C 1
ATOM 2994 O O . GLU A 1 390 ? 25.616 -19.656 -27.642 1.00 90.25 390 GLU A O 1
ATOM 2999 N N . ALA A 1 391 ? 23.635 -20.652 -27.181 1.00 89.00 391 ALA A N 1
ATOM 3000 C CA . ALA A 1 391 ? 22.910 -19.433 -26.846 1.00 89.00 391 ALA A CA 1
ATOM 3001 C C . ALA A 1 391 ? 23.560 -18.732 -25.651 1.00 89.00 391 ALA A C 1
ATOM 3003 O O . ALA A 1 391 ? 23.821 -17.531 -25.695 1.00 89.00 391 ALA A O 1
ATOM 3004 N N . ILE A 1 392 ? 23.914 -19.491 -24.611 1.00 90.75 392 ILE A N 1
ATOM 3005 C CA . ILE A 1 392 ? 24.550 -18.936 -23.413 1.00 90.75 392 ILE A CA 1
ATOM 3006 C C . ILE A 1 392 ? 25.941 -18.386 -23.704 1.00 90.75 392 ILE A C 1
ATOM 3008 O O . ILE A 1 392 ? 26.283 -17.286 -23.263 1.00 90.75 392 ILE A O 1
ATOM 3012 N N . ARG A 1 393 ? 26.750 -19.131 -24.463 1.00 91.12 393 ARG A N 1
ATOM 3013 C CA . ARG A 1 393 ? 28.093 -18.691 -24.848 1.00 91.12 393 ARG A CA 1
ATOM 3014 C C . ARG A 1 393 ? 28.037 -17.357 -25.584 1.00 91.12 393 ARG A C 1
ATOM 3016 O O . ARG A 1 393 ? 28.846 -16.480 -25.292 1.00 91.12 393 ARG A O 1
ATOM 3023 N N . ASN A 1 394 ? 27.087 -17.189 -26.496 1.00 91.19 394 ASN A N 1
ATOM 3024 C CA . ASN A 1 394 ? 26.926 -15.937 -27.222 1.00 91.19 394 ASN A CA 1
ATOM 3025 C C . ASN A 1 394 ? 26.381 -14.822 -26.315 1.00 91.19 394 ASN A C 1
ATOM 3027 O O . ASN A 1 394 ? 26.962 -13.740 -26.283 1.00 91.19 394 ASN A O 1
ATOM 3031 N N . LEU A 1 395 ? 25.358 -15.099 -25.497 1.00 89.00 395 LEU A N 1
ATOM 3032 C CA . LEU A 1 395 ? 24.799 -14.136 -24.537 1.00 89.00 395 LEU A CA 1
ATOM 3033 C C . LEU A 1 395 ? 25.847 -13.600 -23.554 1.00 89.00 395 LEU A C 1
ATOM 3035 O O . LEU A 1 395 ? 25.866 -12.406 -23.280 1.00 89.00 395 LEU A O 1
ATOM 3039 N N . SER A 1 396 ? 26.757 -14.448 -23.069 1.00 87.81 396 SER A N 1
ATOM 3040 C CA . SER A 1 396 ? 27.829 -14.037 -22.146 1.00 87.81 396 SER A CA 1
ATOM 3041 C C . SER A 1 396 ? 28.841 -13.049 -22.742 1.00 87.81 396 SER A C 1
ATOM 3043 O O . SER A 1 396 ? 29.551 -12.379 -21.993 1.00 87.81 396 SER A O 1
ATOM 3045 N N . ARG A 1 397 ? 28.918 -12.949 -24.077 1.00 89.00 397 ARG A N 1
ATOM 3046 C CA . ARG A 1 397 ? 29.792 -12.001 -24.790 1.00 89.00 397 ARG A CA 1
ATOM 3047 C C . ARG A 1 397 ? 29.090 -10.687 -25.120 1.00 89.00 397 ARG A C 1
ATOM 3049 O O . ARG A 1 397 ? 29.763 -9.707 -25.427 1.00 89.00 397 ARG A O 1
ATOM 3056 N N . LEU A 1 398 ? 27.759 -10.677 -25.103 1.00 88.00 398 LEU A N 1
ATOM 3057 C CA . LEU A 1 398 ? 26.963 -9.504 -25.436 1.00 88.00 398 LEU A CA 1
ATOM 3058 C C . LEU A 1 398 ? 26.864 -8.556 -24.230 1.00 88.00 398 LEU A C 1
ATOM 3060 O O . LEU A 1 398 ? 26.885 -9.000 -23.078 1.00 88.00 398 LEU A O 1
ATOM 3064 N N . PRO A 1 399 ? 26.755 -7.236 -24.467 1.00 85.56 399 PRO A N 1
ATOM 3065 C CA . PRO A 1 399 ? 26.499 -6.285 -23.396 1.00 85.56 399 PRO A CA 1
ATOM 3066 C C . PRO A 1 399 ? 25.124 -6.544 -22.776 1.00 85.56 399 PRO A C 1
ATOM 3068 O O . PRO A 1 399 ? 24.191 -6.970 -23.455 1.00 85.56 399 PRO A O 1
ATOM 3071 N N . PHE A 1 400 ? 24.987 -6.248 -21.484 1.00 82.56 400 PHE A N 1
ATOM 3072 C CA . PHE A 1 400 ? 23.731 -6.447 -20.770 1.00 82.56 400 PHE A CA 1
ATOM 3073 C C . PHE A 1 400 ? 22.614 -5.570 -21.360 1.00 82.56 400 PHE A C 1
ATOM 3075 O O . PHE A 1 400 ? 22.639 -4.346 -21.246 1.00 82.56 400 PHE A O 1
ATOM 3082 N N . ALA A 1 401 ? 21.617 -6.219 -21.951 1.00 81.50 401 ALA A N 1
ATOM 3083 C CA . ALA A 1 401 ? 20.391 -5.632 -22.470 1.00 81.50 401 ALA A CA 1
ATOM 3084 C C . ALA A 1 401 ? 19.171 -6.478 -22.064 1.00 81.50 401 ALA A C 1
ATOM 3086 O O . ALA A 1 401 ? 19.291 -7.641 -21.680 1.00 81.50 401 ALA A O 1
ATOM 3087 N N . THR A 1 402 ? 17.975 -5.897 -22.153 1.00 71.94 402 THR A N 1
ATOM 3088 C CA . THR A 1 402 ? 16.697 -6.618 -21.979 1.00 71.94 402 THR A CA 1
ATOM 3089 C C . THR A 1 402 ? 16.206 -7.250 -23.281 1.00 71.94 402 THR A C 1
ATOM 3091 O O . THR A 1 402 ? 15.311 -8.092 -23.276 1.00 71.94 402 THR A O 1
ATOM 3094 N N . THR A 1 403 ? 16.769 -6.828 -24.411 1.00 87.88 403 THR A N 1
ATOM 3095 C CA . THR A 1 403 ? 16.381 -7.266 -25.747 1.00 87.88 403 THR A CA 1
ATOM 3096 C C . THR A 1 403 ? 17.628 -7.526 -26.578 1.00 87.88 403 THR A C 1
ATOM 3098 O O . THR A 1 403 ? 18.498 -6.659 -26.660 1.00 87.88 403 THR A O 1
ATOM 3101 N N . TYR A 1 404 ? 17.674 -8.677 -27.243 1.00 89.88 404 TYR A N 1
ATOM 3102 C CA . TYR A 1 404 ? 18.777 -9.085 -28.109 1.00 89.88 404 TYR A CA 1
ATOM 3103 C C . TYR A 1 404 ? 18.280 -9.425 -29.509 1.00 89.88 404 TYR A C 1
ATOM 3105 O O . TYR A 1 404 ? 17.120 -9.788 -29.706 1.00 89.88 404 TYR A O 1
ATOM 3113 N N . GLN A 1 405 ? 19.164 -9.314 -30.495 1.00 90.69 405 GLN A N 1
ATOM 3114 C CA . GLN A 1 405 ? 18.886 -9.810 -31.838 1.00 90.69 405 GLN A CA 1
ATOM 3115 C C . GLN A 1 405 ? 19.136 -11.316 -31.865 1.00 90.69 405 GLN A C 1
ATOM 3117 O O . GLN A 1 405 ? 20.212 -11.773 -31.476 1.00 90.69 405 GLN A O 1
ATOM 3122 N N . GLY A 1 406 ? 18.171 -12.096 -32.349 1.00 87.81 406 GLY A N 1
ATOM 3123 C CA . GLY A 1 406 ? 18.300 -13.554 -32.357 1.00 87.81 406 GLY A CA 1
ATOM 3124 C C . GLY A 1 406 ? 19.478 -14.062 -33.191 1.00 87.81 406 GLY A C 1
ATOM 3125 O O . GLY A 1 406 ? 20.083 -15.070 -32.833 1.00 87.81 406 GLY A O 1
ATOM 3126 N N . LYS A 1 407 ? 19.894 -13.310 -34.221 1.00 88.94 407 LYS A N 1
ATOM 3127 C CA . LYS A 1 407 ? 21.102 -13.617 -35.001 1.00 88.94 407 LYS A CA 1
ATOM 3128 C C . LYS A 1 407 ? 22.378 -13.648 -34.156 1.00 88.94 407 LYS A C 1
ATOM 3130 O O . LYS A 1 407 ? 23.214 -14.523 -34.353 1.00 88.94 407 LYS A O 1
ATOM 3135 N N . ASP A 1 408 ? 22.490 -12.748 -33.181 1.00 89.75 408 ASP A N 1
ATOM 3136 C CA . ASP A 1 408 ? 23.681 -12.614 -32.340 1.00 89.75 408 ASP A CA 1
ATOM 3137 C C . ASP A 1 408 ? 23.662 -13.664 -31.220 1.00 89.75 408 ASP A C 1
ATOM 3139 O O . ASP A 1 408 ? 24.704 -14.172 -30.820 1.00 89.75 408 ASP A O 1
ATOM 3143 N N . VAL A 1 409 ? 22.466 -14.035 -30.748 1.00 89.12 409 VAL A N 1
ATOM 3144 C CA . VAL A 1 409 ? 22.270 -15.041 -29.695 1.00 89.12 409 VAL A CA 1
ATOM 3145 C C . VAL A 1 409 ? 22.468 -16.458 -30.226 1.00 89.12 409 VAL A C 1
ATOM 3147 O O . VAL A 1 409 ? 23.179 -17.248 -29.612 1.00 89.12 409 VAL A O 1
ATOM 3150 N N . PHE A 1 410 ? 21.898 -16.794 -31.383 1.00 90.25 410 PHE A N 1
ATOM 3151 C CA . PHE A 1 410 ? 21.972 -18.150 -31.935 1.00 90.25 410 PHE A CA 1
ATOM 3152 C C . PHE A 1 410 ? 23.074 -18.336 -32.986 1.00 90.25 410 PHE A C 1
ATOM 3154 O O . PHE A 1 410 ? 23.352 -19.473 -33.357 1.00 90.25 410 PHE A O 1
ATOM 3161 N N . GLY A 1 411 ? 23.711 -17.257 -33.459 1.00 86.00 411 GLY A N 1
ATOM 3162 C CA . GLY A 1 411 ? 24.722 -17.310 -34.523 1.00 86.00 411 GLY A CA 1
ATOM 3163 C C . GLY A 1 411 ? 24.143 -17.669 -35.896 1.00 86.00 411 GLY A C 1
ATOM 3164 O O . GLY A 1 411 ? 24.838 -18.257 -36.722 1.00 86.00 411 GLY A O 1
ATOM 3165 N N . ILE A 1 412 ? 22.860 -17.374 -36.125 1.00 86.56 412 ILE A N 1
ATOM 3166 C CA . ILE A 1 412 ? 22.110 -17.758 -37.326 1.00 86.56 412 ILE A CA 1
ATOM 3167 C C . ILE A 1 412 ? 21.599 -16.495 -38.019 1.00 86.56 412 ILE A C 1
ATOM 3169 O O . ILE A 1 412 ? 20.880 -15.705 -37.419 1.00 86.56 412 ILE A O 1
ATOM 3173 N N . ASN A 1 413 ? 21.938 -16.313 -39.296 1.00 83.25 413 ASN A N 1
ATOM 3174 C CA . ASN A 1 413 ? 21.489 -15.152 -40.079 1.00 83.25 413 ASN A CA 1
ATOM 3175 C C . ASN A 1 413 ? 20.063 -15.306 -40.640 1.00 83.25 413 ASN A C 1
ATOM 3177 O O . ASN A 1 413 ? 19.466 -14.323 -41.069 1.00 83.25 413 ASN A O 1
ATOM 3181 N N . ASP A 1 414 ? 19.534 -16.528 -40.643 1.00 87.50 414 ASP A N 1
ATOM 3182 C CA . ASP A 1 414 ? 18.196 -16.874 -41.121 1.00 87.50 414 ASP A CA 1
ATOM 3183 C C . ASP A 1 414 ? 17.140 -16.659 -40.021 1.00 87.50 414 ASP A C 1
ATOM 3185 O O . ASP A 1 414 ? 17.198 -17.286 -38.958 1.00 87.50 414 ASP A O 1
ATOM 3189 N N . ALA A 1 415 ? 16.183 -15.764 -40.275 1.00 84.19 415 ALA A N 1
ATOM 3190 C CA . ALA A 1 415 ? 15.176 -15.350 -39.300 1.00 84.19 415 ALA A CA 1
ATOM 3191 C C . ALA A 1 415 ? 14.220 -16.489 -38.905 1.00 84.19 415 ALA A C 1
ATOM 3193 O O . ALA A 1 415 ? 13.900 -16.617 -37.724 1.00 84.19 415 ALA A O 1
ATOM 3194 N N . GLU A 1 416 ? 13.827 -17.350 -39.848 1.00 86.12 416 GLU A N 1
ATOM 3195 C CA . GLU A 1 416 ? 12.897 -18.457 -39.575 1.00 86.12 416 GLU A CA 1
ATOM 3196 C C . GLU A 1 416 ? 13.542 -19.494 -38.647 1.00 86.12 416 GLU A C 1
ATOM 3198 O O . GLU A 1 416 ? 12.951 -19.957 -37.673 1.00 86.12 416 GLU A O 1
ATOM 3203 N N . ARG A 1 417 ? 14.819 -19.813 -38.882 1.00 86.69 417 ARG A N 1
ATOM 3204 C CA . ARG A 1 417 ? 15.576 -20.746 -38.029 1.00 86.69 417 ARG A CA 1
ATOM 3205 C C . ARG A 1 417 ? 15.844 -20.191 -36.634 1.00 86.69 417 ARG A C 1
ATOM 3207 O O . ARG A 1 417 ? 15.895 -20.960 -35.672 1.00 86.69 417 ARG A O 1
ATOM 3214 N N . VAL A 1 418 ? 16.047 -18.878 -36.520 1.00 87.75 418 VAL A N 1
ATOM 3215 C CA . VAL A 1 418 ? 16.165 -18.188 -35.229 1.00 87.75 418 VAL A CA 1
ATOM 3216 C C . VAL A 1 418 ? 14.873 -18.332 -34.431 1.00 87.75 418 VAL A C 1
ATOM 3218 O O . VAL A 1 418 ? 14.935 -18.642 -33.244 1.00 87.75 418 VAL A O 1
ATOM 3221 N N . GLU A 1 419 ? 13.722 -18.154 -35.077 1.00 88.12 419 GLU A N 1
ATOM 3222 C CA . GLU A 1 419 ? 12.414 -18.291 -34.439 1.00 88.12 419 GLU A CA 1
ATOM 3223 C C . GLU A 1 419 ? 12.162 -19.725 -33.962 1.00 88.12 419 GLU A C 1
ATOM 3225 O O . GLU A 1 419 ? 11.809 -19.925 -32.802 1.00 88.12 419 GLU A O 1
ATOM 3230 N N . VAL A 1 420 ? 12.463 -20.730 -34.793 1.00 90.94 420 VAL A N 1
ATOM 3231 C CA . VAL A 1 420 ? 12.352 -22.147 -34.405 1.00 90.94 420 VAL A CA 1
ATOM 3232 C C . VAL A 1 420 ? 13.226 -22.470 -33.188 1.00 90.94 420 VAL A C 1
ATOM 3234 O O . VAL A 1 420 ? 12.761 -23.127 -32.256 1.00 90.94 420 VAL A O 1
ATOM 3237 N N . LYS A 1 421 ? 14.480 -21.990 -33.146 1.00 90.31 421 LYS A N 1
ATOM 3238 C CA . LYS A 1 421 ? 15.349 -22.185 -31.970 1.00 90.31 421 LYS A CA 1
ATOM 3239 C C . LYS A 1 421 ? 14.822 -21.443 -30.739 1.00 90.31 421 LYS A C 1
ATOM 3241 O O . LYS A 1 421 ? 14.848 -22.007 -29.649 1.00 90.31 421 LYS A O 1
ATOM 3246 N N . ALA A 1 422 ? 14.353 -20.205 -30.890 1.00 90.69 422 ALA A N 1
ATOM 3247 C CA . ALA A 1 422 ? 13.807 -19.427 -29.780 1.00 90.69 422 ALA A CA 1
ATOM 3248 C C . ALA A 1 422 ? 12.551 -20.084 -29.186 1.00 90.69 422 ALA A C 1
ATOM 3250 O O . ALA A 1 422 ? 12.430 -20.179 -27.965 1.00 90.69 422 ALA A O 1
ATOM 3251 N N . GLU A 1 423 ? 11.654 -20.595 -30.032 1.00 91.69 423 GLU A N 1
ATOM 3252 C CA . GLU A 1 423 ? 10.448 -21.287 -29.580 1.00 91.69 423 GLU A CA 1
ATOM 3253 C C . GLU A 1 423 ? 10.776 -22.639 -28.934 1.00 91.69 423 GLU A C 1
ATOM 3255 O O . GLU A 1 423 ? 10.183 -22.981 -27.916 1.00 91.69 423 GLU A O 1
ATOM 3260 N N . ALA A 1 424 ? 11.779 -23.371 -29.433 1.00 92.94 424 ALA A N 1
ATOM 3261 C CA . ALA A 1 424 ? 12.256 -24.594 -28.781 1.00 92.94 424 ALA A CA 1
ATOM 3262 C C . ALA A 1 424 ? 12.777 -24.324 -27.356 1.00 92.94 424 ALA A C 1
ATOM 3264 O O . ALA A 1 424 ? 12.475 -25.077 -26.428 1.00 92.94 424 ALA A O 1
ATOM 3265 N N . VAL A 1 425 ? 13.514 -23.222 -27.162 1.00 92.94 425 VAL A N 1
ATOM 3266 C CA . VAL A 1 425 ? 13.967 -22.801 -25.828 1.00 92.94 425 VAL A CA 1
ATOM 3267 C C . VAL A 1 425 ? 12.775 -22.466 -24.932 1.00 92.94 425 VAL A C 1
ATOM 3269 O O . VAL A 1 425 ? 12.706 -22.943 -23.801 1.00 92.94 425 VAL A O 1
ATOM 3272 N N . LYS A 1 426 ? 11.815 -21.686 -25.434 1.00 91.06 426 LYS A N 1
ATOM 3273 C CA . LYS A 1 426 ? 10.607 -21.326 -24.684 1.00 91.06 426 LYS A CA 1
ATOM 3274 C C . LYS A 1 426 ? 9.800 -22.558 -24.266 1.00 91.06 426 LYS A C 1
ATOM 3276 O O . LYS A 1 426 ? 9.463 -22.684 -23.092 1.00 91.06 426 LYS A O 1
ATOM 3281 N N . GLN A 1 427 ? 9.568 -23.499 -25.179 1.00 92.81 427 GLN A N 1
ATOM 3282 C CA . GLN A 1 427 ? 8.871 -24.753 -24.878 1.00 92.81 427 GLN A CA 1
ATOM 3283 C C . GLN A 1 427 ? 9.600 -25.569 -23.804 1.00 92.81 427 GLN A C 1
ATOM 3285 O O . GLN A 1 427 ? 8.966 -26.103 -22.896 1.00 92.81 427 GLN A O 1
ATOM 3290 N N . TRP A 1 428 ? 10.934 -25.634 -23.857 1.00 95.00 428 TRP A N 1
ATOM 3291 C CA . TRP A 1 428 ? 11.719 -26.299 -22.816 1.00 95.00 428 TRP A CA 1
ATOM 3292 C C . TRP A 1 428 ? 11.554 -25.624 -21.445 1.00 95.00 428 TRP A C 1
ATOM 3294 O O . TRP A 1 428 ? 11.432 -26.314 -20.431 1.00 95.00 428 TRP A O 1
ATOM 3304 N N . ILE A 1 429 ? 11.509 -24.286 -21.397 1.00 90.88 429 ILE A N 1
ATOM 3305 C CA . ILE A 1 429 ? 11.288 -23.523 -20.157 1.00 90.88 429 ILE A CA 1
ATOM 3306 C C . ILE A 1 429 ? 9.884 -23.794 -19.602 1.00 90.88 429 ILE A C 1
ATOM 3308 O O . ILE A 1 429 ? 9.735 -24.053 -18.407 1.00 90.88 429 ILE A O 1
ATOM 3312 N N . GLU A 1 430 ? 8.862 -23.803 -20.459 1.00 89.69 430 GLU A N 1
ATOM 3313 C CA . GLU A 1 430 ? 7.483 -24.125 -20.075 1.00 89.69 430 GLU A CA 1
ATOM 3314 C C . GLU A 1 430 ? 7.368 -25.547 -19.494 1.00 89.69 430 GLU A C 1
ATOM 3316 O O . GLU A 1 430 ? 6.672 -25.757 -18.495 1.00 89.69 430 GLU A O 1
ATOM 3321 N N . GLN A 1 431 ? 8.124 -26.512 -20.030 1.00 91.12 431 GLN A N 1
ATOM 3322 C CA . GLN A 1 431 ? 8.201 -27.880 -19.497 1.00 91.12 431 GLN A CA 1
ATOM 3323 C C . GLN A 1 431 ? 8.809 -27.952 -18.090 1.00 91.12 431 GLN A C 1
ATOM 3325 O O . GLN A 1 431 ? 8.447 -28.844 -17.322 1.00 91.12 431 GLN A O 1
ATOM 3330 N N . GLN A 1 432 ? 9.677 -27.006 -17.708 1.00 89.12 432 GLN A N 1
ATOM 3331 C CA . GLN A 1 432 ? 10.197 -26.927 -16.336 1.00 89.12 432 GLN A CA 1
ATOM 3332 C C . GLN A 1 432 ? 9.122 -26.491 -15.326 1.00 89.12 432 GLN A C 1
ATOM 3334 O O . GLN A 1 432 ? 9.352 -26.554 -14.117 1.00 89.12 432 GLN A O 1
ATOM 3339 N N . ARG A 1 433 ? 7.944 -26.052 -15.804 1.00 84.69 433 ARG A N 1
ATOM 3340 C CA . ARG A 1 433 ? 6.789 -25.628 -14.995 1.00 84.69 433 ARG A CA 1
ATOM 3341 C C . ARG A 1 433 ? 7.126 -24.533 -13.974 1.00 84.69 433 ARG A C 1
ATOM 3343 O O . ARG A 1 433 ? 6.476 -24.434 -12.931 1.00 84.69 433 ARG A O 1
ATOM 3350 N N . LEU A 1 434 ? 8.115 -23.691 -14.282 1.00 82.81 434 LEU A N 1
ATOM 3351 C CA . LEU A 1 434 ? 8.485 -22.533 -13.467 1.00 82.81 434 LEU A CA 1
ATOM 3352 C C . LEU A 1 434 ? 7.300 -21.564 -13.424 1.00 82.81 434 LEU A C 1
ATOM 3354 O O . LEU A 1 434 ? 6.865 -21.069 -14.458 1.00 82.81 434 LEU A O 1
ATOM 3358 N N . GLY A 1 435 ? 6.729 -21.328 -12.244 1.00 70.19 435 GLY A N 1
ATOM 3359 C CA . GLY A 1 435 ? 5.574 -20.435 -12.114 1.00 70.19 435 GLY A CA 1
ATOM 3360 C C . GLY A 1 435 ? 4.233 -21.007 -12.577 1.00 70.19 435 GLY A C 1
ATOM 3361 O O . GLY A 1 435 ? 3.226 -20.311 -12.488 1.00 70.19 435 GLY A O 1
ATOM 3362 N N . ALA A 1 436 ? 4.183 -22.264 -13.033 1.00 66.81 436 ALA A N 1
ATOM 3363 C CA . ALA A 1 436 ? 2.978 -22.844 -13.632 1.00 66.81 436 ALA A CA 1
ATOM 3364 C C . ALA A 1 436 ? 1.945 -23.337 -12.604 1.00 66.81 436 ALA A C 1
ATOM 3366 O O . ALA A 1 436 ? 0.768 -23.482 -12.928 1.00 66.81 436 ALA A O 1
ATOM 3367 N N . SER A 1 437 ? 2.364 -23.630 -11.370 1.00 63.28 437 SER A N 1
ATOM 3368 C CA . SER A 1 437 ? 1.445 -23.962 -10.273 1.00 63.28 437 SER A CA 1
ATOM 3369 C C . SER A 1 437 ? 1.102 -22.717 -9.459 1.00 63.28 437 SER A C 1
ATOM 3371 O O . SER A 1 437 ? 1.939 -21.822 -9.329 1.00 63.28 437 SER A O 1
ATOM 3373 N N . GLU A 1 438 ? -0.093 -22.661 -8.866 1.00 62.09 438 GLU A N 1
ATOM 3374 C CA . GLU A 1 438 ? -0.495 -21.530 -8.011 1.00 62.09 438 GLU A CA 1
ATOM 3375 C C . GLU A 1 438 ? 0.503 -21.272 -6.877 1.00 62.09 438 GLU A C 1
ATOM 3377 O O . GLU A 1 438 ? 0.880 -20.131 -6.635 1.00 62.09 438 GLU A O 1
ATOM 3382 N N . HIS A 1 439 ? 1.033 -22.344 -6.289 1.00 59.50 439 HIS A N 1
ATOM 3383 C CA . HIS A 1 439 ? 2.041 -22.325 -5.224 1.00 59.50 439 HIS A CA 1
ATOM 3384 C C . HIS A 1 439 ? 3.451 -21.925 -5.694 1.00 59.50 439 HIS A C 1
ATOM 3386 O O . HIS A 1 439 ? 4.373 -21.854 -4.885 1.00 59.50 439 HIS A O 1
ATOM 3392 N N . SER A 1 440 ? 3.642 -21.705 -6.996 1.00 67.56 440 SER A N 1
ATOM 3393 C CA . SER A 1 440 ? 4.915 -21.297 -7.594 1.00 67.56 440 SER A CA 1
ATOM 3394 C C . SER A 1 440 ? 4.829 -19.966 -8.327 1.00 67.56 440 SER A C 1
ATOM 3396 O O . SER A 1 440 ? 5.812 -19.594 -8.942 1.00 67.56 440 SER A O 1
ATOM 3398 N N . LYS A 1 441 ? 3.694 -19.257 -8.319 1.00 83.19 441 LYS A N 1
ATOM 3399 C CA . LYS A 1 441 ? 3.592 -17.955 -8.996 1.00 83.19 441 LYS A CA 1
ATOM 3400 C C . LYS A 1 441 ? 4.588 -16.957 -8.401 1.00 83.19 441 LYS A C 1
ATOM 3402 O O . LYS A 1 441 ? 4.950 -17.043 -7.228 1.00 83.19 441 LYS A O 1
ATOM 3407 N N . HIS A 1 442 ? 5.027 -16.008 -9.221 1.00 88.56 442 HIS A N 1
ATOM 3408 C CA . HIS A 1 442 ? 5.881 -14.918 -8.768 1.00 88.56 442 HIS A CA 1
ATOM 3409 C C . HIS A 1 442 ? 5.218 -14.107 -7.662 1.00 88.56 442 HIS A C 1
ATOM 3411 O O . HIS A 1 442 ? 4.047 -13.744 -7.773 1.00 88.56 442 HIS A O 1
ATOM 3417 N N . ILE A 1 443 ? 5.994 -13.787 -6.632 1.00 89.25 443 ILE A N 1
ATOM 3418 C CA . ILE A 1 443 ? 5.573 -12.943 -5.512 1.00 89.25 443 ILE A CA 1
ATOM 3419 C C . ILE A 1 443 ? 6.479 -11.710 -5.413 1.00 89.25 443 ILE A C 1
ATOM 3421 O O . ILE A 1 443 ? 7.624 -11.766 -5.875 1.00 89.25 443 ILE A O 1
ATOM 3425 N N . PRO A 1 444 ? 6.006 -10.599 -4.824 1.00 88.69 444 PRO A N 1
ATOM 3426 C CA . PRO A 1 444 ? 6.848 -9.438 -4.560 1.00 88.69 444 PRO A CA 1
ATOM 3427 C C . PRO A 1 444 ? 8.082 -9.789 -3.723 1.00 88.69 444 PRO A C 1
ATOM 3429 O O . PRO A 1 444 ? 8.002 -10.588 -2.791 1.00 88.69 444 PRO A O 1
ATOM 3432 N N . ILE A 1 445 ? 9.218 -9.148 -4.008 1.00 85.19 445 ILE A N 1
ATOM 3433 C CA . ILE A 1 445 ? 10.478 -9.342 -3.265 1.00 85.19 445 ILE A CA 1
ATOM 3434 C C . ILE A 1 445 ? 10.374 -8.999 -1.772 1.00 85.19 445 ILE A C 1
ATOM 3436 O O . ILE A 1 445 ? 11.189 -9.467 -0.984 1.00 85.19 445 ILE A O 1
ATOM 3440 N N . THR A 1 446 ? 9.383 -8.192 -1.393 1.00 80.12 446 THR A N 1
ATOM 3441 C CA . THR A 1 446 ? 9.092 -7.777 -0.016 1.00 80.12 446 THR A CA 1
ATOM 3442 C C . THR A 1 446 ? 8.253 -8.796 0.760 1.00 80.12 446 THR A C 1
ATOM 3444 O O . THR A 1 446 ? 8.041 -8.618 1.959 1.00 80.12 446 THR A O 1
ATOM 3447 N N . SER A 1 447 ? 7.756 -9.843 0.092 1.00 82.62 447 SER A N 1
ATOM 3448 C CA . SER A 1 447 ? 6.920 -10.874 0.708 1.00 82.62 447 SER A CA 1
ATOM 3449 C C . SER A 1 447 ? 7.764 -11.925 1.423 1.00 82.62 447 SER A C 1
ATOM 3451 O O . SER A 1 447 ? 8.709 -12.475 0.856 1.00 82.62 447 SER A O 1
ATOM 3453 N N . GLU A 1 448 ? 7.376 -12.259 2.650 1.00 82.50 448 GLU A N 1
A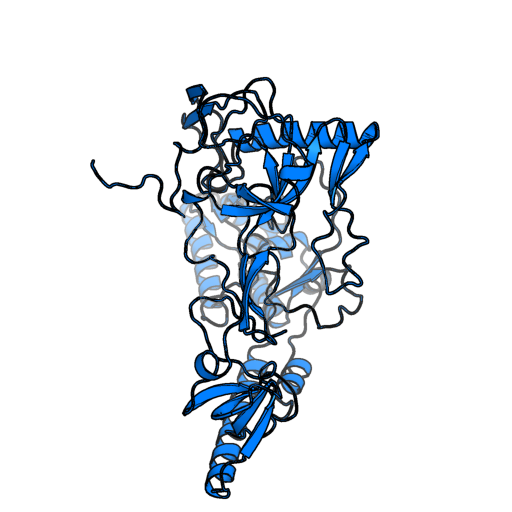TOM 3454 C CA . GLU A 1 448 ? 7.927 -13.397 3.382 1.00 82.50 448 GLU A CA 1
ATOM 3455 C C . GLU A 1 448 ? 7.138 -14.667 3.066 1.00 82.50 448 GLU A C 1
ATOM 3457 O O . GLU A 1 448 ? 5.915 -14.644 2.925 1.00 82.50 448 GLU A O 1
ATOM 3462 N N . TYR A 1 449 ? 7.839 -15.792 2.940 1.00 85.56 449 TYR A N 1
ATOM 3463 C CA . TYR A 1 449 ? 7.222 -17.078 2.639 1.00 85.56 449 TYR A CA 1
ATOM 3464 C C . TYR A 1 449 ? 7.978 -18.225 3.307 1.00 85.56 449 TYR A C 1
ATOM 3466 O O . TYR A 1 449 ? 9.172 -18.132 3.593 1.00 85.56 449 TYR A O 1
ATOM 3474 N N . ILE A 1 450 ? 7.274 -19.335 3.523 1.00 87.38 450 ILE A N 1
ATOM 3475 C CA . ILE A 1 450 ? 7.846 -20.582 4.035 1.00 87.38 450 ILE A CA 1
ATOM 3476 C C . ILE A 1 450 ? 7.960 -21.624 2.920 1.00 87.38 450 ILE A C 1
ATOM 3478 O O . ILE A 1 450 ? 7.250 -21.573 1.914 1.00 87.38 450 ILE A O 1
ATOM 3482 N N . ALA A 1 451 ? 8.863 -22.589 3.097 1.00 88.31 451 ALA A N 1
ATOM 3483 C CA . ALA A 1 451 ? 9.060 -23.662 2.131 1.00 88.31 451 ALA A CA 1
ATOM 3484 C C . ALA A 1 451 ? 7.782 -24.506 1.969 1.00 88.31 451 ALA A C 1
ATOM 3486 O O . ALA A 1 451 ? 7.093 -24.805 2.944 1.00 88.31 451 ALA A O 1
ATOM 3487 N N . LEU A 1 452 ? 7.504 -24.989 0.753 1.00 85.50 452 LEU A N 1
ATOM 3488 C CA . LEU A 1 452 ? 6.319 -25.818 0.471 1.00 85.50 452 LEU A CA 1
ATOM 3489 C C . LEU A 1 452 ? 6.240 -27.071 1.364 1.00 85.50 452 LEU A C 1
ATOM 3491 O O . LEU A 1 452 ? 5.161 -27.481 1.786 1.00 85.50 452 LEU A O 1
ATOM 3495 N N . ASN A 1 453 ? 7.387 -27.671 1.687 1.00 89.56 453 ASN A N 1
ATOM 3496 C CA . ASN A 1 453 ? 7.448 -28.818 2.594 1.00 89.56 453 ASN A CA 1
ATOM 3497 C C . ASN A 1 453 ? 7.057 -28.440 4.032 1.00 89.56 453 ASN A C 1
ATOM 3499 O O . ASN A 1 453 ? 6.462 -29.257 4.729 1.00 89.56 453 ASN A O 1
ATOM 3503 N N . ALA A 1 454 ? 7.355 -27.209 4.459 1.00 91.31 454 ALA A N 1
ATOM 3504 C CA . ALA A 1 454 ? 6.941 -26.690 5.758 1.00 91.31 454 ALA A CA 1
ATOM 3505 C C . ALA A 1 454 ? 5.424 -26.486 5.802 1.00 91.31 454 ALA A C 1
ATOM 3507 O O . ALA A 1 454 ? 4.798 -26.904 6.770 1.00 91.31 454 ALA A O 1
ATOM 3508 N N . VAL A 1 455 ? 4.830 -25.937 4.733 1.00 90.81 455 VAL A N 1
ATOM 3509 C CA . VAL A 1 455 ? 3.366 -25.799 4.597 1.00 90.81 455 VAL A CA 1
ATOM 3510 C C . VAL A 1 455 ? 2.689 -27.161 4.750 1.00 90.81 455 VAL A C 1
ATOM 3512 O O . VAL A 1 455 ? 1.855 -27.331 5.632 1.00 90.81 455 VAL A O 1
ATOM 3515 N N . ARG A 1 456 ? 3.125 -28.167 3.981 1.00 92.44 456 ARG A N 1
ATOM 3516 C CA . ARG A 1 456 ? 2.562 -29.529 4.045 1.00 92.44 456 ARG A CA 1
ATOM 3517 C C . ARG A 1 456 ? 2.700 -30.168 5.426 1.00 92.44 456 ARG A C 1
ATOM 3519 O O . ARG A 1 456 ? 1.783 -30.832 5.902 1.00 92.44 456 ARG A O 1
ATOM 3526 N N . ALA A 1 457 ? 3.846 -29.982 6.079 1.00 93.44 457 ALA A N 1
ATOM 3527 C CA . ALA A 1 457 ? 4.049 -30.469 7.440 1.00 93.44 457 ALA A CA 1
ATOM 3528 C C . ALA A 1 457 ? 3.116 -29.763 8.438 1.00 93.44 457 ALA A C 1
ATOM 3530 O O . ALA A 1 457 ? 2.590 -30.404 9.347 1.00 93.44 457 ALA A O 1
ATOM 3531 N N . MET A 1 458 ? 2.884 -28.462 8.253 1.00 93.31 458 MET A N 1
ATOM 3532 C CA . MET A 1 458 ? 1.988 -27.662 9.085 1.00 93.31 458 MET A CA 1
ATOM 3533 C C . MET A 1 458 ? 0.521 -28.074 8.894 1.00 93.31 458 MET A C 1
ATOM 3535 O O . MET A 1 458 ? -0.192 -28.224 9.883 1.00 93.31 458 MET A O 1
ATOM 3539 N N . GLU A 1 459 ? 0.091 -28.354 7.660 1.00 93.38 459 GLU A N 1
ATOM 3540 C CA . GLU A 1 459 ? -1.239 -28.898 7.341 1.00 93.38 459 GLU A CA 1
ATOM 3541 C C . GLU A 1 459 ? -1.464 -30.276 7.981 1.00 93.38 459 GLU A C 1
ATOM 3543 O O . GLU A 1 459 ? -2.503 -30.524 8.601 1.00 93.38 459 GLU A O 1
ATOM 3548 N N . ALA A 1 460 ? -0.474 -31.169 7.883 1.00 93.75 460 ALA A N 1
ATOM 3549 C CA . ALA A 1 460 ? -0.538 -32.491 8.499 1.00 93.75 460 ALA A CA 1
ATOM 3550 C C . ALA A 1 460 ? -0.632 -32.395 10.032 1.00 93.75 460 ALA A C 1
ATOM 3552 O O . ALA A 1 460 ? -1.486 -33.040 10.645 1.00 93.75 460 ALA A O 1
ATOM 3553 N N . ALA A 1 461 ? 0.194 -31.546 10.653 1.00 92.50 461 ALA A N 1
ATOM 3554 C CA . ALA A 1 461 ? 0.156 -31.301 12.094 1.00 92.50 461 ALA A CA 1
ATOM 3555 C C . ALA A 1 461 ? -1.178 -30.673 12.541 1.00 92.50 461 ALA A C 1
ATOM 3557 O O . ALA A 1 461 ? -1.765 -31.114 13.529 1.00 92.50 461 ALA A O 1
ATOM 3558 N N . GLY A 1 462 ? -1.701 -29.706 11.781 1.00 92.25 462 GLY A N 1
ATOM 3559 C CA . GLY A 1 462 ? -3.001 -29.084 12.035 1.00 92.25 462 GLY A CA 1
ATOM 3560 C C . GLY A 1 462 ? -4.163 -30.075 11.932 1.00 92.25 462 GLY A C 1
ATOM 3561 O O . GLY A 1 462 ? -5.064 -30.063 12.770 1.00 92.25 462 GLY A O 1
ATOM 3562 N N . THR A 1 463 ? -4.112 -30.995 10.966 1.00 92.62 463 THR A N 1
ATOM 3563 C CA . THR A 1 463 ? -5.117 -32.060 10.815 1.00 92.62 463 THR A CA 1
ATOM 3564 C C . THR A 1 463 ? -5.111 -32.998 12.020 1.00 92.62 463 THR A C 1
ATOM 3566 O O . THR A 1 463 ? -6.165 -33.267 12.599 1.00 92.62 463 THR A O 1
ATOM 3569 N N . LEU A 1 464 ? -3.930 -33.450 12.458 1.00 91.25 464 LEU A N 1
ATOM 3570 C CA . LEU A 1 464 ? -3.799 -34.268 13.669 1.00 91.25 464 LEU A CA 1
ATOM 3571 C C . LEU A 1 464 ? -4.388 -33.539 14.881 1.00 91.25 464 LEU A C 1
ATOM 3573 O O . LEU A 1 464 ? -5.220 -34.098 15.598 1.00 91.25 464 LEU A O 1
ATOM 3577 N N . ARG A 1 465 ? -4.056 -32.257 15.043 1.00 89.38 465 ARG A N 1
ATOM 3578 C CA . ARG A 1 465 ? -4.554 -31.430 16.140 1.00 89.38 465 ARG A CA 1
ATOM 3579 C C . ARG A 1 465 ? -6.073 -31.257 16.130 1.00 89.38 465 ARG A C 1
ATOM 3581 O O . ARG A 1 465 ? -6.710 -31.347 17.179 1.00 89.38 465 ARG A O 1
ATOM 3588 N N . ALA A 1 466 ? -6.674 -31.066 14.959 1.00 87.69 466 ALA A N 1
ATOM 3589 C CA . ALA A 1 466 ? -8.125 -30.998 14.816 1.00 87.69 466 ALA A CA 1
ATOM 3590 C C . ALA A 1 466 ? -8.803 -32.303 15.275 1.00 87.69 466 ALA A C 1
ATOM 3592 O O . ALA A 1 466 ? -9.818 -32.264 15.975 1.00 87.69 466 ALA A O 1
ATOM 3593 N N . THR A 1 467 ? -8.216 -33.465 14.960 1.00 89.38 467 THR A N 1
ATOM 3594 C CA . THR A 1 467 ? -8.753 -34.755 15.427 1.00 89.38 467 THR A CA 1
ATOM 3595 C C . THR A 1 467 ? -8.619 -34.945 16.939 1.00 89.38 467 THR A C 1
ATOM 3597 O O . THR A 1 467 ? -9.524 -35.497 17.569 1.00 89.38 467 THR A O 1
ATOM 3600 N N . GLU A 1 468 ? -7.529 -34.470 17.550 1.00 87.44 468 GLU A N 1
ATOM 3601 C CA . GLU A 1 468 ? -7.356 -34.481 19.008 1.00 87.44 468 GLU A CA 1
ATOM 3602 C C . GLU A 1 468 ? -8.401 -33.607 19.703 1.00 87.44 468 GLU A C 1
ATOM 3604 O O . GLU A 1 468 ? -9.021 -34.049 20.672 1.00 87.44 468 GLU A O 1
ATOM 3609 N N . ARG A 1 469 ? -8.647 -32.403 19.170 1.00 84.69 469 ARG A N 1
ATOM 3610 C CA . ARG A 1 469 ? -9.677 -31.482 19.665 1.00 84.69 469 ARG A CA 1
ATOM 3611 C C . ARG A 1 469 ? -11.064 -32.098 19.627 1.00 84.69 469 ARG A C 1
ATOM 3613 O O . ARG A 1 469 ? -11.767 -32.052 20.630 1.00 84.69 469 ARG A O 1
ATOM 3620 N N . ALA A 1 470 ? -11.439 -32.725 18.512 1.00 84.62 470 ALA A N 1
ATOM 3621 C CA . ALA A 1 470 ? -12.734 -33.392 18.389 1.00 84.62 470 ALA A CA 1
ATOM 3622 C C . ALA A 1 470 ? -12.907 -34.501 19.446 1.00 84.62 470 ALA A C 1
ATOM 3624 O O . ALA A 1 470 ? -13.939 -34.581 20.109 1.00 84.62 470 ALA A O 1
ATOM 3625 N N . LYS A 1 471 ? -11.861 -35.308 19.678 1.00 84.62 471 LYS A N 1
ATOM 3626 C CA . LYS A 1 471 ? -11.868 -36.357 20.713 1.00 84.62 471 LYS A CA 1
ATOM 3627 C C . LYS A 1 471 ? -11.935 -35.790 22.134 1.00 84.62 471 LYS A C 1
ATOM 3629 O O . LYS A 1 471 ? -12.558 -36.400 23.000 1.00 84.62 471 LYS A O 1
ATOM 3634 N N . ALA A 1 472 ? -11.264 -34.669 22.397 1.00 79.88 472 ALA A N 1
ATOM 3635 C CA . ALA A 1 472 ? -11.281 -34.011 23.701 1.00 79.88 472 ALA A CA 1
ATOM 3636 C C . ALA A 1 472 ? -12.636 -33.345 23.988 1.00 79.88 472 ALA A C 1
ATOM 3638 O O . ALA A 1 472 ? -13.140 -33.471 25.104 1.00 79.88 472 ALA A O 1
ATOM 3639 N N . ALA A 1 473 ? -13.243 -32.710 22.981 1.00 75.88 473 ALA A N 1
ATOM 3640 C CA . ALA A 1 473 ? -14.556 -32.078 23.075 1.00 75.88 473 ALA A CA 1
ATOM 3641 C C . ALA A 1 473 ? -15.659 -33.095 23.407 1.00 75.88 473 ALA A C 1
ATOM 3643 O O . ALA A 1 473 ? -16.445 -32.859 24.322 1.00 75.88 473 ALA A O 1
ATOM 3644 N N . GLU A 1 474 ? -15.656 -34.266 22.758 1.00 71.06 474 GLU A N 1
ATOM 3645 C CA . GLU A 1 474 ? -16.620 -35.342 23.044 1.00 71.06 474 GLU A CA 1
ATOM 3646 C C . GLU A 1 474 ? -16.516 -35.842 24.496 1.00 71.06 474 GLU A C 1
ATOM 3648 O O . GLU A 1 474 ? -17.512 -36.129 25.156 1.00 71.06 474 GLU A O 1
ATOM 3653 N N . LYS A 1 475 ? -15.293 -35.886 25.040 1.00 67.50 475 LYS A N 1
ATOM 3654 C CA . LYS A 1 475 ? -15.035 -36.283 26.433 1.00 67.50 475 LYS A CA 1
ATOM 3655 C C . LYS A 1 475 ? -15.358 -35.185 27.451 1.00 67.50 475 LYS A C 1
ATOM 3657 O O . LYS A 1 475 ? -15.513 -35.487 28.633 1.00 67.50 475 LYS A O 1
ATOM 3662 N N . GLN A 1 476 ? -15.431 -33.922 27.033 1.00 61.78 476 GLN A N 1
ATOM 3663 C CA . GLN A 1 476 ? -15.637 -32.760 27.898 1.00 61.78 476 GLN A CA 1
ATOM 3664 C C . GLN A 1 476 ? -16.898 -31.975 27.499 1.00 61.78 476 GLN A C 1
ATOM 3666 O O . GLN A 1 476 ? -16.819 -30.803 27.141 1.00 61.78 476 GLN A O 1
ATOM 3671 N N . ARG A 1 477 ? -18.096 -32.551 27.691 1.00 61.28 477 ARG A N 1
ATOM 3672 C CA . ARG A 1 477 ? -19.332 -31.752 27.881 1.00 61.28 477 ARG A CA 1
ATOM 3673 C C . ARG A 1 477 ? -19.294 -31.059 29.250 1.00 61.28 477 ARG A C 1
ATOM 3675 O O . ARG A 1 477 ? -20.040 -31.405 30.161 1.00 61.28 477 ARG A O 1
ATOM 3682 N N . ARG A 1 478 ? -18.358 -30.127 29.439 1.00 58.94 478 ARG A N 1
ATOM 3683 C CA . ARG A 1 478 ? -18.282 -29.300 30.651 1.00 58.94 478 ARG A CA 1
ATOM 3684 C C . ARG A 1 478 ? -19.343 -28.201 30.605 1.00 58.94 478 ARG A C 1
ATOM 3686 O O . ARG A 1 478 ? -19.744 -27.758 29.531 1.00 58.94 478 ARG A O 1
ATOM 3693 N N . ALA A 1 479 ? -19.789 -27.774 31.785 1.00 66.38 479 ALA A N 1
ATOM 3694 C CA . ALA A 1 479 ? -20.627 -26.590 31.935 1.00 66.38 479 ALA A CA 1
ATOM 3695 C C . ALA A 1 479 ? -19.919 -25.356 31.331 1.00 66.38 479 ALA A C 1
ATOM 3697 O O . ALA A 1 479 ? -18.685 -25.288 31.383 1.00 66.38 479 ALA A O 1
ATOM 3698 N N . PRO A 1 480 ? -20.669 -24.396 30.757 1.00 74.69 480 PRO A N 1
ATOM 3699 C CA . PRO A 1 480 ? -20.086 -23.199 30.161 1.00 74.69 480 PRO A CA 1
ATOM 3700 C C . PRO A 1 480 ? -19.266 -22.432 31.202 1.00 74.69 480 PRO A C 1
ATOM 3702 O O . PRO A 1 480 ? -19.719 -22.219 32.327 1.00 74.69 480 PRO A O 1
ATOM 3705 N N . VAL A 1 481 ? -18.052 -22.024 30.830 1.00 86.69 481 VAL A N 1
ATOM 3706 C CA . VAL A 1 481 ? -17.193 -21.230 31.712 1.00 86.69 481 VAL A CA 1
ATOM 3707 C C . VAL A 1 481 ? -17.746 -19.815 31.776 1.00 86.69 481 VAL A C 1
ATOM 3709 O O . VAL A 1 481 ? -17.777 -19.110 30.769 1.00 86.69 481 VAL A O 1
ATOM 3712 N N . VAL A 1 482 ? -18.179 -19.405 32.964 1.00 91.38 482 VAL A N 1
ATOM 3713 C CA . VAL A 1 482 ? -18.611 -18.034 33.238 1.00 91.38 482 VAL A CA 1
ATOM 3714 C C . VAL A 1 482 ? -17.409 -17.242 33.740 1.00 91.38 482 VAL A C 1
ATOM 3716 O O . VAL A 1 482 ? -16.712 -17.687 34.652 1.00 91.38 482 VAL A O 1
ATOM 3719 N N . ALA A 1 483 ? -17.150 -16.086 33.136 1.00 92.12 483 ALA A N 1
ATOM 3720 C CA . ALA A 1 483 ? -16.078 -15.186 33.541 1.00 92.12 483 ALA A CA 1
ATOM 3721 C C . ALA A 1 483 ? -16.555 -13.733 33.503 1.00 92.12 483 ALA A C 1
ATOM 3723 O O . ALA A 1 483 ? -17.308 -13.350 32.611 1.00 92.12 483 ALA A O 1
ATOM 3724 N N . THR A 1 484 ? -16.081 -12.923 34.446 1.00 93.62 484 THR A N 1
ATOM 3725 C CA . THR A 1 484 ? -16.215 -11.464 34.386 1.00 93.62 484 THR A CA 1
ATOM 3726 C C . THR A 1 484 ? -14.987 -10.904 33.685 1.00 93.62 484 THR A C 1
ATOM 3728 O O . THR A 1 484 ? -13.858 -11.196 34.082 1.00 93.62 484 THR A O 1
ATOM 3731 N N . VAL A 1 485 ? -15.205 -10.148 32.613 1.00 92.56 485 VAL A N 1
ATOM 3732 C CA . VAL A 1 485 ? -14.155 -9.583 31.758 1.00 92.56 485 VAL A CA 1
ATOM 3733 C C . VAL A 1 485 ? -14.367 -8.074 31.668 1.00 92.56 485 VAL A C 1
ATOM 3735 O O . VAL A 1 485 ? -15.506 -7.611 31.632 1.00 92.56 485 VAL A O 1
ATOM 3738 N N . SER A 1 486 ? -13.280 -7.301 31.646 1.00 92.44 486 SER A N 1
ATOM 3739 C CA . SER A 1 486 ? -13.351 -5.856 31.401 1.00 92.44 486 SER A CA 1
ATOM 3740 C C . SER A 1 486 ? -13.977 -5.580 30.036 1.00 92.44 486 SER A C 1
ATOM 3742 O O . SER A 1 486 ? -13.639 -6.241 29.053 1.00 92.44 486 SER A O 1
ATOM 3744 N N . ALA A 1 487 ? -14.851 -4.578 29.941 1.00 88.44 487 ALA A N 1
ATOM 3745 C CA . ALA A 1 487 ? -15.439 -4.171 28.668 1.00 88.44 487 ALA A CA 1
ATOM 3746 C C . ALA A 1 487 ? -14.374 -3.743 27.638 1.00 88.44 487 ALA A C 1
ATOM 3748 O O . ALA A 1 487 ? -14.571 -3.926 26.438 1.00 88.44 487 ALA A O 1
ATOM 3749 N N . ALA A 1 488 ? -13.226 -3.230 28.094 1.00 89.06 488 ALA A N 1
ATOM 3750 C CA . ALA A 1 488 ? -12.092 -2.876 27.238 1.00 89.06 488 ALA A CA 1
ATOM 3751 C C . ALA A 1 488 ? -11.362 -4.085 26.636 1.00 89.06 488 ALA A C 1
ATOM 3753 O O . ALA A 1 488 ? -10.739 -3.960 25.583 1.00 89.06 488 ALA A O 1
ATOM 3754 N N . ASP A 1 489 ? -11.489 -5.252 27.268 1.00 91.12 489 ASP A N 1
ATOM 3755 C CA . ASP A 1 489 ? -10.904 -6.515 26.808 1.00 91.12 489 ASP A CA 1
ATOM 3756 C C . ASP A 1 489 ? -11.899 -7.344 25.983 1.00 91.12 489 ASP A C 1
ATOM 3758 O O . ASP A 1 489 ? -11.638 -8.502 25.645 1.00 91.12 489 ASP A O 1
ATOM 3762 N N . LEU A 1 490 ? -13.063 -6.768 25.678 1.00 89.69 490 LEU A N 1
ATOM 3763 C CA . LEU A 1 490 ? -14.068 -7.351 24.811 1.00 89.69 490 LEU A CA 1
ATOM 3764 C C . LEU A 1 490 ? -14.122 -6.598 23.493 1.00 89.69 490 LEU A C 1
ATOM 3766 O O . LEU A 1 490 ? -14.075 -5.370 23.416 1.00 89.69 490 LEU A O 1
ATOM 3770 N N . PHE A 1 491 ? -14.288 -7.373 22.436 1.00 88.44 491 PHE A N 1
ATOM 3771 C CA . PHE A 1 491 ? -14.419 -6.875 21.091 1.00 88.44 491 PHE A CA 1
ATOM 3772 C C . PHE A 1 491 ? -15.700 -7.376 20.448 1.00 88.44 491 PHE A C 1
ATOM 3774 O O . PHE A 1 491 ? -15.969 -8.575 20.417 1.00 88.44 491 PHE A O 1
ATOM 3781 N N . ARG A 1 492 ? -16.465 -6.458 19.869 1.00 86.44 492 ARG A N 1
ATOM 3782 C CA . ARG A 1 492 ? -17.615 -6.779 19.033 1.00 86.44 492 ARG A CA 1
ATOM 3783 C C . ARG A 1 492 ? -17.445 -6.059 17.694 1.00 86.44 492 ARG A C 1
ATOM 3785 O O . ARG A 1 492 ? -17.285 -4.838 17.716 1.00 86.44 492 ARG A O 1
ATOM 3792 N N . PRO A 1 493 ? -17.511 -6.784 16.562 1.00 80.38 493 PRO A N 1
ATOM 3793 C CA . PRO A 1 493 ? -17.425 -6.174 15.244 1.00 80.38 493 PRO A CA 1
ATOM 3794 C C . PRO A 1 493 ? -18.466 -5.062 15.063 1.00 80.38 493 PRO A C 1
ATOM 3796 O O . PRO A 1 493 ? -19.663 -5.295 15.242 1.00 80.38 493 PRO A O 1
ATOM 3799 N N . ASN A 1 494 ? -18.006 -3.874 14.681 1.00 75.69 494 ASN A N 1
ATOM 3800 C CA . ASN A 1 494 ? -18.806 -2.735 14.253 1.00 75.69 494 ASN A CA 1
ATOM 3801 C C . ASN A 1 494 ? -18.426 -2.408 12.799 1.00 75.69 494 ASN A C 1
ATOM 3803 O O . ASN A 1 494 ? -17.266 -2.081 12.545 1.00 75.69 494 ASN A O 1
ATOM 3807 N N . PRO A 1 495 ? -19.371 -2.470 11.844 1.00 66.94 495 PRO A N 1
ATOM 3808 C CA . PRO A 1 495 ? -19.084 -2.214 10.432 1.00 66.94 495 PRO A CA 1
ATOM 3809 C C . PRO A 1 495 ? -18.658 -0.768 10.131 1.00 66.94 495 PRO A C 1
ATOM 3811 O O . PRO A 1 495 ? -18.158 -0.511 9.040 1.00 66.94 495 PRO A O 1
ATOM 3814 N N . LEU A 1 496 ? -18.857 0.171 11.062 1.00 63.38 496 LEU A N 1
ATOM 3815 C CA . LEU A 1 496 ? -18.533 1.591 10.889 1.00 63.38 496 LEU A CA 1
ATOM 3816 C C . LEU A 1 496 ? -17.110 1.962 11.332 1.00 63.38 496 LEU A C 1
ATOM 3818 O O . LEU A 1 496 ? -16.698 3.106 11.173 1.00 63.38 496 LEU A O 1
ATOM 3822 N N . VAL A 1 497 ? -16.353 1.026 11.907 1.00 65.38 497 VAL A N 1
ATOM 3823 C CA . VAL A 1 497 ? -15.060 1.322 12.531 1.00 65.38 497 VAL A CA 1
ATOM 3824 C C . VAL A 1 497 ? -13.983 0.414 11.940 1.00 65.38 497 VAL A C 1
ATOM 3826 O O . VAL A 1 497 ? -14.185 -0.793 11.806 1.00 65.38 497 VAL A O 1
ATOM 3829 N N . ASN A 1 498 ? -12.811 0.978 11.631 1.00 58.22 498 ASN A N 1
ATOM 3830 C CA . ASN A 1 498 ? -11.601 0.200 11.369 1.00 58.22 498 ASN A CA 1
ATOM 3831 C C . ASN A 1 498 ? -11.123 -0.353 12.707 1.00 58.22 498 ASN A C 1
ATOM 3833 O O . ASN A 1 498 ? -10.275 0.221 13.392 1.00 58.22 498 ASN A O 1
ATOM 3837 N N . GLN A 1 499 ? -11.751 -1.439 13.137 1.00 54.84 499 GLN A N 1
ATOM 3838 C CA . GLN A 1 499 ? -11.472 -1.989 14.443 1.00 54.84 499 GLN A CA 1
ATOM 3839 C C . GLN A 1 499 ? -10.249 -2.885 14.375 1.00 54.84 499 GLN A C 1
ATOM 3841 O O . GLN A 1 499 ? -10.318 -4.063 14.024 1.00 54.84 499 GLN A O 1
ATOM 3846 N N . ASP A 1 500 ? -9.115 -2.289 14.711 1.00 47.28 500 ASP A N 1
ATOM 3847 C CA . ASP A 1 500 ? -7.888 -3.025 14.920 1.00 47.28 500 ASP A CA 1
ATOM 3848 C C . ASP A 1 500 ? -8.021 -3.898 16.176 1.00 47.28 500 ASP A C 1
ATOM 3850 O O . ASP A 1 500 ? -8.124 -3.412 17.301 1.00 47.28 500 ASP A O 1
ATOM 3854 N N . LEU A 1 501 ? -8.058 -5.208 15.957 1.00 45.28 501 LEU A N 1
ATOM 3855 C CA . LEU A 1 501 ? -8.129 -6.233 16.992 1.00 45.28 501 LEU A CA 1
ATOM 3856 C C . LEU A 1 501 ? -6.763 -6.573 17.603 1.00 45.28 501 LEU A C 1
ATOM 3858 O O . LEU A 1 501 ? -6.701 -7.359 18.549 1.00 45.28 501 LEU A O 1
ATOM 3862 N N . THR A 1 502 ? -5.678 -6.046 17.031 1.00 36.72 502 THR A N 1
ATOM 3863 C CA . THR A 1 502 ? -4.314 -6.541 17.265 1.00 36.72 502 THR A CA 1
ATOM 3864 C C . THR A 1 502 ? -3.456 -5.667 18.178 1.00 36.72 502 THR A C 1
ATOM 3866 O O . THR A 1 502 ? -2.352 -6.087 18.514 1.00 36.72 502 THR A O 1
ATOM 3869 N N . GLY A 1 503 ? -3.994 -4.547 18.682 1.00 39.75 503 GLY A N 1
ATOM 3870 C CA . GLY A 1 503 ? -3.296 -3.656 19.623 1.00 39.75 503 GLY A CA 1
ATOM 3871 C C . GLY A 1 503 ? -2.373 -2.674 18.929 1.00 39.75 503 GLY A C 1
ATOM 3872 O O . GLY A 1 503 ? -1.472 -3.099 18.180 1.00 39.75 503 GLY A O 1
#

pLDDT: mean 81.75, std 16.55, range [26.8, 96.62]

Organism: NCBI:txid4795

InterPro domains:
  IPR040992 5'-3' exoribonuclease 1, D1 domain [PF18332] (8-206)
  IPR041106 Exoribonuclease Xrn1, D2/D3 domain [PF18334] (211-311)
  IPR041106 Exoribonuclease Xrn1, D2/D3 domain [PF18334] (367-475)
  IPR047007 5'-3' exoribonuclease 1, D1 domain superfamily [G3DSA:2.170.260.40] (14-207)